Protein AF-A0AA35RM79-F1 (afdb_monomer_lite)

Structure (mmCIF, N/CA/C/O backbone):
data_AF-A0AA35RM79-F1
#
_entry.id   AF-A0AA35RM79-F1
#
loop_
_atom_site.group_PDB
_atom_site.id
_atom_site.type_symbol
_atom_site.label_atom_id
_atom_site.label_alt_id
_atom_site.label_comp_id
_atom_site.label_asym_id
_atom_site.label_entity_id
_atom_site.label_seq_id
_atom_site.pdbx_PDB_ins_code
_atom_site.Cartn_x
_atom_site.Cartn_y
_atom_site.Cartn_z
_atom_site.occupancy
_atom_site.B_iso_or_equiv
_atom_site.auth_seq_id
_atom_site.auth_comp_id
_atom_site.auth_asym_id
_atom_site.auth_atom_id
_atom_site.pdbx_PDB_model_num
ATOM 1 N N . MET A 1 1 ? 4.790 -31.701 40.427 1.00 48.56 1 MET A N 1
ATOM 2 C CA . MET A 1 1 ? 4.916 -31.231 39.030 1.00 48.56 1 MET A CA 1
ATOM 3 C C . MET A 1 1 ? 5.346 -29.769 39.031 1.00 48.56 1 MET A C 1
ATOM 5 O O . MET A 1 1 ? 4.470 -28.937 38.918 1.00 48.56 1 MET A O 1
ATOM 9 N N . LEU A 1 2 ? 6.627 -29.441 39.234 1.00 53.16 2 LEU A N 1
ATOM 10 C CA . LEU A 1 2 ? 7.193 -28.094 38.998 1.00 53.16 2 LEU A CA 1
ATOM 11 C C . LEU A 1 2 ? 8.701 -28.161 39.293 1.00 53.16 2 LEU A C 1
ATOM 13 O O . LEU A 1 2 ? 9.121 -27.962 40.423 1.00 53.16 2 LEU A O 1
ATOM 17 N N . LEU A 1 3 ? 9.504 -28.544 38.296 1.00 49.88 3 LEU A N 1
ATOM 18 C CA . LEU A 1 3 ? 10.973 -28.616 38.408 1.00 49.88 3 LEU A CA 1
ATOM 19 C C . LEU A 1 3 ? 11.683 -28.297 37.074 1.00 49.88 3 LEU A C 1
ATOM 21 O O . LEU A 1 3 ? 12.750 -28.824 36.797 1.00 49.88 3 LEU A O 1
ATOM 25 N N . HIS A 1 4 ? 11.089 -27.445 36.227 1.00 56.19 4 HIS A N 1
ATOM 26 C CA . HIS A 1 4 ? 11.685 -27.033 34.942 1.00 56.19 4 HIS A CA 1
ATOM 27 C C . HIS A 1 4 ? 11.421 -25.555 34.596 1.00 56.19 4 HIS A C 1
ATOM 29 O O . HIS A 1 4 ? 11.132 -25.219 33.449 1.00 56.19 4 HIS A O 1
ATOM 35 N N . LEU A 1 5 ? 11.544 -24.644 35.566 1.00 52.59 5 LEU A N 1
ATOM 36 C CA . LEU A 1 5 ? 11.699 -23.224 35.239 1.00 52.59 5 LEU A CA 1
ATOM 37 C C . LEU A 1 5 ? 13.154 -22.996 34.824 1.00 52.59 5 LEU A C 1
ATOM 39 O O . LEU A 1 5 ? 14.026 -22.736 35.649 1.00 52.59 5 LEU A O 1
ATOM 43 N N . ARG A 1 6 ? 13.408 -23.164 33.521 1.00 59.31 6 ARG A N 1
ATOM 44 C CA . ARG A 1 6 ? 14.584 -22.595 32.862 1.00 59.31 6 ARG A CA 1
ATOM 45 C C . ARG A 1 6 ? 14.611 -21.107 33.195 1.00 59.31 6 ARG A C 1
ATOM 47 O O . ARG A 1 6 ? 13.682 -20.385 32.848 1.00 59.31 6 ARG A O 1
ATOM 54 N N . THR A 1 7 ? 15.673 -20.679 33.858 1.00 60.28 7 THR A N 1
ATOM 55 C CA . THR A 1 7 ? 16.096 -19.283 33.932 1.00 60.28 7 THR A CA 1
ATOM 56 C C . THR A 1 7 ? 16.174 -18.739 32.509 1.00 60.28 7 THR A C 1
ATOM 58 O O . THR A 1 7 ? 17.062 -19.123 31.747 1.00 60.28 7 THR A O 1
ATOM 61 N N . LEU A 1 8 ? 15.192 -17.924 32.126 1.00 57.88 8 LEU A N 1
ATOM 62 C CA . LEU A 1 8 ? 15.261 -17.109 30.922 1.00 57.88 8 LEU A CA 1
ATOM 63 C C . LEU A 1 8 ? 16.431 -16.149 31.127 1.00 57.88 8 LEU A C 1
ATOM 65 O O . LEU A 1 8 ? 16.447 -15.373 32.078 1.00 57.88 8 LEU A O 1
ATOM 69 N N . ASP A 1 9 ? 17.453 -16.284 30.294 1.00 61.75 9 ASP A N 1
ATOM 70 C CA . ASP A 1 9 ? 18.631 -15.431 30.324 1.00 61.75 9 ASP A CA 1
ATOM 71 C C . ASP A 1 9 ? 18.228 -14.040 29.811 1.00 61.75 9 ASP A C 1
ATOM 73 O O . ASP A 1 9 ? 18.217 -13.772 28.609 1.00 61.75 9 ASP A O 1
ATOM 77 N N . GLU A 1 10 ? 17.814 -13.163 30.730 1.00 66.88 10 GLU A N 1
ATOM 78 C CA . GLU A 1 10 ? 17.330 -11.804 30.435 1.00 66.88 10 GLU A CA 1
ATOM 79 C C . GLU A 1 10 ? 18.392 -10.920 29.761 1.00 66.88 10 GLU A C 1
ATOM 81 O O . GLU A 1 10 ? 18.069 -9.873 29.201 1.00 66.88 10 GLU A O 1
ATOM 86 N N . ARG A 1 11 ? 19.658 -11.353 29.738 1.00 71.06 11 ARG A N 1
ATOM 87 C CA . ARG A 1 11 ? 20.768 -10.612 29.126 1.00 71.06 11 ARG A CA 1
ATOM 88 C C . ARG A 1 11 ? 20.535 -10.320 27.644 1.00 71.06 11 ARG A C 1
ATOM 90 O O . ARG A 1 11 ? 20.849 -9.226 27.188 1.00 71.06 11 ARG A O 1
ATOM 97 N N . ALA A 1 12 ? 19.920 -11.249 26.910 1.00 71.50 12 ALA A N 1
ATOM 98 C CA . ALA A 1 12 ? 19.654 -11.064 25.483 1.00 71.50 12 ALA A CA 1
ATOM 99 C C . ALA A 1 12 ? 18.583 -9.991 25.204 1.00 71.50 12 ALA A C 1
ATOM 101 O O . ALA A 1 12 ? 18.668 -9.281 24.201 1.00 71.50 12 ALA A O 1
ATOM 102 N N . VAL A 1 13 ? 17.595 -9.850 26.094 1.00 76.12 13 VAL A N 1
ATOM 103 C CA . VAL A 1 13 ? 16.538 -8.832 25.973 1.00 76.12 13 VAL A CA 1
ATOM 104 C C . VAL A 1 13 ? 17.104 -7.454 26.311 1.00 76.12 13 VAL A C 1
ATOM 106 O O . VAL A 1 13 ? 16.897 -6.500 25.564 1.00 76.12 13 VAL A O 1
ATOM 109 N N . VAL A 1 14 ? 17.916 -7.372 27.368 1.00 80.25 14 VAL A N 1
ATOM 110 C CA . VAL A 1 14 ? 18.554 -6.119 27.793 1.00 80.25 14 VAL A CA 1
ATOM 111 C C . VAL A 1 14 ? 19.522 -5.583 26.729 1.00 80.25 14 VAL A C 1
ATOM 113 O O . VAL A 1 14 ? 19.539 -4.379 26.471 1.00 80.25 14 VAL A O 1
ATOM 116 N N . ASP A 1 15 ? 20.288 -6.447 26.057 1.00 83.06 15 ASP A N 1
ATOM 117 C CA . ASP A 1 15 ? 21.203 -6.019 24.988 1.00 83.06 15 ASP A CA 1
ATOM 118 C C . ASP A 1 15 ? 20.466 -5.575 23.711 1.00 83.06 15 ASP A C 1
ATOM 120 O O . ASP A 1 15 ? 20.911 -4.642 23.033 1.00 83.06 15 ASP A O 1
ATOM 124 N N . SER A 1 16 ? 19.320 -6.193 23.401 1.00 82.06 16 SER A N 1
ATOM 125 C CA . SER A 1 16 ? 18.438 -5.768 22.305 1.00 82.06 16 SER A CA 1
ATOM 126 C C . SER A 1 16 ? 17.869 -4.369 22.558 1.00 82.06 16 SER A C 1
ATOM 128 O O . SER A 1 16 ? 17.988 -3.493 21.697 1.00 82.06 16 SER A O 1
ATOM 130 N N . ASP A 1 17 ? 17.335 -4.128 23.757 1.00 83.69 17 ASP A N 1
ATOM 131 C CA . ASP A 1 17 ? 16.772 -2.828 24.140 1.00 83.69 17 ASP A CA 1
ATOM 132 C C . ASP A 1 17 ? 17.849 -1.744 24.219 1.00 83.69 17 ASP A C 1
ATOM 134 O O . ASP A 1 17 ? 17.651 -0.624 23.738 1.00 83.69 17 ASP A O 1
ATOM 138 N N . ARG A 1 18 ? 19.042 -2.079 24.728 1.00 86.50 18 ARG A N 1
ATOM 139 C CA . ARG A 1 18 ? 20.190 -1.162 24.733 1.00 86.50 18 ARG A CA 1
ATOM 140 C C . ARG A 1 18 ? 20.598 -0.763 23.315 1.00 86.50 18 ARG A C 1
ATOM 142 O O . ARG A 1 18 ? 20.902 0.405 23.069 1.00 86.50 18 ARG A O 1
ATOM 149 N N . LYS A 1 19 ? 20.597 -1.708 22.372 1.00 87.88 19 LYS A N 1
ATOM 150 C CA . LYS A 1 19 ? 20.946 -1.446 20.969 1.00 87.88 19 LYS A CA 1
ATOM 151 C C . LYS A 1 19 ? 19.875 -0.615 20.257 1.00 87.88 19 LYS A C 1
ATOM 153 O O . LYS A 1 19 ? 20.227 0.285 19.495 1.00 87.88 19 LYS A O 1
ATOM 158 N N . ALA A 1 20 ? 18.597 -0.863 20.542 1.00 84.06 20 ALA A N 1
ATOM 159 C CA . ALA A 1 20 ? 17.489 -0.053 20.039 1.00 84.06 20 ALA A CA 1
ATOM 160 C C . ALA A 1 20 ? 17.548 1.386 20.583 1.00 84.06 20 ALA A C 1
ATOM 162 O O . ALA A 1 20 ? 17.424 2.341 19.817 1.00 84.06 20 ALA A O 1
ATOM 163 N N . ALA A 1 21 ? 17.835 1.560 21.876 1.00 81.25 21 ALA A N 1
ATOM 164 C CA . ALA A 1 21 ? 17.989 2.881 22.478 1.00 81.25 21 ALA A CA 1
ATOM 165 C C . ALA A 1 21 ? 19.145 3.677 21.840 1.00 81.25 21 ALA A C 1
ATOM 167 O O . ALA A 1 21 ? 18.974 4.844 21.506 1.00 81.25 21 ALA A O 1
ATOM 168 N N . ILE A 1 22 ? 20.295 3.047 21.584 1.00 80.00 22 ILE A N 1
ATOM 169 C CA . ILE A 1 22 ? 21.437 3.718 20.933 1.00 80.00 22 ILE A CA 1
ATOM 170 C C . ILE A 1 22 ? 21.107 4.156 19.493 1.00 80.00 22 ILE A C 1
ATOM 172 O O . ILE A 1 22 ? 21.587 5.193 19.044 1.00 80.00 22 ILE A O 1
ATOM 176 N N . MET A 1 23 ? 20.278 3.397 18.773 1.00 79.69 23 MET A N 1
ATOM 177 C CA . MET A 1 23 ? 19.867 3.731 17.402 1.00 79.69 23 MET A CA 1
ATOM 178 C C . MET A 1 23 ? 18.857 4.884 17.342 1.00 79.69 23 MET A C 1
ATOM 180 O O . MET A 1 23 ? 18.879 5.663 16.390 1.00 79.69 23 MET A O 1
ATOM 184 N N . HIS A 1 24 ? 17.966 4.989 18.331 1.00 76.19 24 HIS A N 1
ATOM 185 C CA . HIS A 1 24 ? 16.860 5.952 18.309 1.00 76.19 24 HIS A CA 1
ATOM 186 C C . HIS A 1 24 ? 17.117 7.224 19.126 1.00 76.19 24 HIS A C 1
ATOM 188 O O . HIS A 1 24 ? 16.504 8.252 18.844 1.00 76.19 24 HIS A O 1
ATOM 194 N N . PHE A 1 25 ? 18.056 7.203 20.075 1.00 73.81 25 PHE A N 1
ATOM 195 C CA . PHE A 1 25 ? 18.498 8.396 20.794 1.00 73.81 25 PHE A CA 1
ATOM 196 C C . PHE A 1 25 ? 19.805 8.915 20.194 1.00 73.81 25 PHE A C 1
ATOM 198 O O . PHE A 1 25 ? 20.901 8.643 20.683 1.00 73.81 25 PHE A O 1
ATOM 205 N N . THR A 1 26 ? 19.700 9.701 19.121 1.00 63.50 26 THR A N 1
ATOM 206 C CA . THR A 1 26 ? 20.843 10.478 18.631 1.00 63.50 26 THR A CA 1
ATOM 207 C C . THR A 1 26 ? 21.300 11.431 19.734 1.00 63.50 26 THR A C 1
ATOM 209 O O . THR A 1 26 ? 20.515 12.247 20.220 1.00 63.50 26 THR A O 1
ATOM 212 N N . THR A 1 27 ? 22.578 11.356 20.100 1.00 60.81 27 THR A N 1
ATOM 213 C CA . THR A 1 27 ? 23.249 12.097 21.187 1.00 60.81 27 THR A CA 1
ATOM 214 C C . THR A 1 27 ? 23.105 13.630 21.102 1.00 60.81 27 THR A C 1
ATOM 216 O O . THR A 1 27 ? 23.465 14.338 22.035 1.00 60.81 27 THR A O 1
ATOM 219 N N . ALA A 1 28 ? 22.513 14.162 20.031 1.00 57.41 28 ALA A N 1
ATOM 220 C CA . ALA A 1 28 ? 22.214 15.579 19.853 1.00 57.41 28 ALA A CA 1
ATOM 221 C C . ALA A 1 28 ? 21.089 16.127 20.763 1.00 57.41 28 ALA A C 1
ATOM 223 O O . ALA A 1 28 ? 20.989 17.340 20.911 1.00 57.41 28 ALA A O 1
ATOM 224 N N . GLN A 1 29 ? 20.260 15.279 21.390 1.00 57.25 29 GLN A N 1
ATOM 225 C CA . GLN A 1 29 ? 19.179 15.727 22.295 1.00 57.25 29 GLN A CA 1
ATOM 226 C C . GLN A 1 29 ? 19.532 15.654 23.795 1.00 57.25 29 GLN A C 1
ATOM 228 O O . GLN A 1 29 ? 18.719 16.039 24.629 1.00 57.25 29 GLN A O 1
ATOM 233 N N . ALA A 1 30 ? 20.741 15.202 24.155 1.00 52.50 30 ALA A N 1
ATOM 234 C CA . ALA A 1 30 ? 21.178 15.041 25.548 1.00 52.50 30 ALA A CA 1
ATOM 235 C C . ALA A 1 30 ? 22.067 16.189 26.073 1.00 52.50 30 ALA A C 1
ATOM 237 O O . ALA A 1 30 ? 22.659 16.065 27.144 1.00 52.50 30 ALA A O 1
ATOM 238 N N . CYS A 1 31 ? 22.154 17.318 25.361 1.00 48.09 31 CYS A N 1
ATOM 239 C CA . CYS A 1 31 ? 22.716 18.548 25.924 1.00 48.09 31 CYS A CA 1
ATOM 240 C C . CYS A 1 31 ? 21.670 19.235 26.813 1.00 48.09 31 CYS A C 1
ATOM 242 O O . CYS A 1 31 ? 20.984 20.166 26.395 1.00 48.09 31 CYS A O 1
ATOM 244 N N . LEU A 1 32 ? 21.554 18.761 28.054 1.00 46.91 32 LEU A N 1
ATOM 245 C CA . LEU A 1 32 ? 21.047 19.579 29.152 1.00 46.91 32 LEU A CA 1
ATOM 246 C C . LEU A 1 32 ? 22.089 20.667 29.476 1.00 46.91 32 LEU A C 1
ATOM 248 O O . LEU A 1 32 ? 23.283 20.363 29.504 1.00 46.91 32 LEU A O 1
ATOM 252 N N . PRO A 1 33 ? 21.668 21.919 29.714 1.00 50.00 33 PRO A N 1
ATOM 253 C CA . PRO A 1 33 ? 22.564 22.973 30.160 1.00 50.00 33 PRO A CA 1
ATOM 254 C C . PRO A 1 33 ? 22.997 22.715 31.606 1.00 50.00 33 PRO A C 1
ATOM 256 O O . PRO A 1 33 ? 22.164 22.512 32.492 1.00 50.00 33 PRO A O 1
ATOM 259 N N . ASP A 1 34 ? 24.310 22.744 31.822 1.00 45.72 34 ASP A N 1
ATOM 260 C CA . ASP A 1 34 ? 24.938 22.739 33.137 1.00 45.72 34 ASP A CA 1
ATOM 261 C C . ASP A 1 34 ? 24.348 23.841 34.025 1.00 45.72 34 ASP A C 1
ATOM 263 O O . ASP A 1 34 ? 24.430 25.035 33.730 1.00 45.72 34 ASP A O 1
ATOM 267 N N . ALA A 1 35 ? 23.787 23.420 35.154 1.00 52.88 35 ALA A N 1
ATOM 268 C CA . ALA A 1 35 ? 23.583 24.276 36.304 1.00 52.88 35 ALA A CA 1
ATOM 269 C C . ALA A 1 35 ? 24.873 24.277 37.136 1.00 52.88 35 ALA A C 1
ATOM 271 O O . ALA A 1 35 ? 25.273 23.246 37.677 1.00 52.88 35 ALA A O 1
ATOM 272 N N . GLN A 1 36 ? 25.487 25.450 37.292 1.00 45.56 36 GLN A N 1
ATOM 273 C CA . GLN A 1 36 ? 26.364 25.747 38.425 1.00 45.56 36 GLN A CA 1
ATOM 274 C C . GLN A 1 36 ? 25.668 26.771 39.341 1.00 45.56 36 GLN A C 1
ATOM 276 O O . GLN A 1 36 ? 25.010 27.688 38.839 1.00 45.56 36 GLN A O 1
ATOM 281 N N . PRO A 1 37 ? 25.765 26.601 40.671 1.00 61.88 37 PRO A N 1
ATOM 282 C CA . PRO A 1 37 ? 25.069 27.408 41.668 1.00 61.88 37 PRO A CA 1
ATOM 283 C C . PRO A 1 37 ? 25.939 28.590 42.126 1.00 61.88 37 PRO A C 1
ATOM 285 O O . PRO A 1 37 ? 27.155 28.462 42.135 1.00 61.88 37 PRO A O 1
ATOM 288 N N . ASP A 1 38 ? 25.339 29.711 42.547 1.00 36.12 38 ASP A N 1
ATOM 289 C CA . ASP A 1 38 ? 25.430 30.169 43.946 1.00 36.12 38 ASP A CA 1
ATOM 290 C C . ASP A 1 38 ? 24.729 31.520 44.226 1.00 36.12 38 ASP A C 1
ATOM 292 O O . ASP A 1 38 ? 24.785 32.464 43.446 1.00 36.12 38 ASP A O 1
ATOM 296 N N . VAL A 1 39 ? 24.160 31.593 45.438 1.00 41.22 39 VAL A N 1
ATOM 297 C CA . VAL A 1 39 ? 24.197 32.736 46.379 1.00 41.22 39 VAL A CA 1
ATOM 298 C C . VAL A 1 39 ? 23.390 34.028 46.090 1.00 41.22 39 VAL A C 1
ATOM 300 O O . VAL A 1 39 ? 23.830 34.978 45.462 1.00 41.22 39 VAL A O 1
ATOM 303 N N . ARG A 1 40 ? 22.272 34.092 46.836 1.00 40.06 40 ARG A N 1
ATOM 304 C CA . ARG A 1 40 ? 21.820 35.168 47.755 1.00 40.06 40 ARG A CA 1
ATOM 305 C C . ARG A 1 40 ? 21.143 36.459 47.238 1.00 40.06 40 ARG A C 1
ATOM 307 O O . ARG A 1 40 ? 21.696 37.280 46.526 1.00 40.06 40 ARG A O 1
ATOM 314 N N . THR A 1 41 ? 20.019 36.700 47.930 1.00 42.53 41 THR A N 1
ATOM 315 C CA . THR A 1 41 ? 19.481 37.966 48.482 1.00 42.53 41 THR A CA 1
ATOM 316 C C . THR A 1 41 ? 18.695 38.933 47.592 1.00 42.53 41 THR A C 1
ATOM 318 O O . THR A 1 41 ? 19.232 39.543 46.684 1.00 42.53 41 THR A O 1
ATOM 321 N N . GLY A 1 42 ? 17.454 39.203 48.031 1.00 34.62 42 GLY A N 1
ATOM 322 C CA . GLY A 1 42 ? 16.877 40.554 48.026 1.00 34.62 42 GLY A CA 1
ATOM 323 C C . GLY A 1 42 ? 15.773 40.844 47.003 1.00 34.62 42 GLY A C 1
ATOM 324 O O . GLY A 1 42 ? 16.040 41.048 45.830 1.00 34.62 42 GLY A O 1
ATOM 325 N N . LYS A 1 43 ? 14.527 40.975 47.484 1.00 42.00 43 LYS A N 1
ATOM 326 C CA . LYS A 1 43 ? 13.488 41.858 46.894 1.00 42.00 43 LYS A CA 1
ATOM 327 C C . LYS A 1 43 ? 13.964 43.342 46.955 1.00 42.00 43 LYS A C 1
ATOM 329 O O . LYS A 1 43 ? 14.921 43.564 47.699 1.00 42.00 43 LYS A O 1
ATOM 334 N N . PRO A 1 44 ? 13.280 44.381 46.396 1.00 49.31 44 PRO A N 1
ATOM 335 C CA . PRO A 1 44 ? 11.999 44.432 45.657 1.00 49.31 44 PRO A CA 1
ATOM 336 C C . PRO A 1 44 ? 11.966 45.364 44.402 1.00 49.31 44 PRO A C 1
ATOM 338 O O . PRO A 1 44 ? 12.863 46.155 44.162 1.00 49.31 44 PRO A O 1
ATOM 341 N N . ASN A 1 45 ? 10.814 45.337 43.717 1.00 35.28 45 ASN A N 1
ATOM 342 C CA . ASN A 1 45 ? 10.099 46.438 43.039 1.00 35.28 45 ASN A CA 1
ATOM 343 C C . ASN A 1 45 ? 10.636 47.188 41.797 1.00 35.28 45 ASN A C 1
ATOM 345 O O . ASN A 1 45 ? 11.722 47.747 41.766 1.00 35.28 45 ASN A O 1
ATOM 349 N N . CYS A 1 46 ? 9.637 47.408 40.930 1.00 30.41 46 CYS A N 1
ATOM 350 C CA . CYS A 1 46 ? 9.284 48.631 40.204 1.00 30.41 46 CYS A CA 1
ATOM 351 C C . CYS A 1 46 ? 9.660 48.780 38.721 1.00 30.41 46 CYS A C 1
ATOM 353 O O . CYS A 1 46 ? 10.819 48.906 38.350 1.00 30.41 46 CYS A O 1
ATOM 355 N N . SER A 1 47 ? 8.567 48.958 37.960 1.00 35.59 47 SER A N 1
ATOM 356 C CA . SER A 1 47 ? 8.357 49.842 36.801 1.00 35.59 47 SER A CA 1
ATOM 357 C C . SER A 1 47 ? 9.126 49.523 35.512 1.00 35.59 47 SER A C 1
ATOM 359 O O . SER A 1 47 ? 10.344 49.510 35.476 1.00 35.59 47 SER A O 1
ATOM 361 N N . GLU A 1 48 ? 8.436 49.118 34.443 1.00 37.47 48 GLU A N 1
ATOM 362 C CA . GLU A 1 48 ? 7.690 49.988 33.509 1.00 37.47 48 GLU A CA 1
ATOM 363 C C . GLU A 1 48 ? 8.613 50.480 32.385 1.00 37.47 48 GLU A C 1
ATOM 365 O O . GLU A 1 48 ? 9.479 51.311 32.613 1.00 37.47 48 GLU A O 1
ATOM 370 N N . GLN A 1 49 ? 8.411 49.947 31.173 1.00 39.03 49 GLN A N 1
ATOM 371 C CA . GLN A 1 49 ? 8.279 50.679 29.902 1.00 39.03 49 GLN A CA 1
ATOM 372 C C . GLN A 1 49 ? 8.592 49.772 28.697 1.00 39.03 49 GLN A C 1
ATOM 374 O O . GLN A 1 49 ? 9.691 49.259 28.570 1.00 39.03 49 GLN A O 1
ATOM 379 N N . GLN A 1 50 ? 7.597 49.681 27.797 1.00 36.22 50 GLN A N 1
ATOM 380 C CA . GLN A 1 50 ? 7.712 49.837 26.332 1.00 36.22 50 GLN A CA 1
ATOM 381 C C . GLN A 1 50 ? 8.695 48.899 25.585 1.00 36.22 50 GLN A C 1
ATOM 383 O O . GLN A 1 50 ? 9.880 48.887 25.850 1.00 36.22 50 GLN A O 1
ATOM 388 N N . LYS A 1 51 ? 8.357 48.171 24.516 1.00 40.09 51 LYS A N 1
ATOM 389 C CA . LYS A 1 51 ? 7.489 48.465 23.366 1.00 40.09 51 LYS A CA 1
ATOM 390 C C . LYS A 1 51 ? 7.475 47.206 22.472 1.00 40.09 51 LYS A C 1
ATOM 392 O O . LYS A 1 51 ? 8.515 46.598 22.277 1.00 40.09 51 LYS A O 1
ATOM 397 N N . LYS A 1 52 ? 6.311 46.940 21.867 1.00 40.09 52 LYS A N 1
ATOM 398 C CA . LYS A 1 52 ? 6.091 46.512 20.467 1.00 40.09 52 LYS A CA 1
ATOM 399 C C . LYS A 1 52 ? 6.948 45.366 19.899 1.00 40.09 52 LYS A C 1
ATOM 401 O O . LYS A 1 52 ? 8.085 45.592 19.529 1.00 40.09 52 LYS A O 1
ATOM 406 N N . HIS A 1 53 ? 6.307 44.219 19.673 1.00 42.22 53 HIS A N 1
ATOM 407 C CA . HIS A 1 53 ? 6.057 43.555 18.373 1.00 42.22 53 HIS A CA 1
ATOM 408 C C . HIS A 1 53 ? 5.077 42.400 18.699 1.00 42.22 53 HIS A C 1
ATOM 410 O O . HIS A 1 53 ? 5.366 41.586 19.565 1.00 42.22 53 HIS A O 1
ATOM 416 N N . GLY A 1 54 ? 3.804 42.424 18.285 1.00 37.44 54 GLY A N 1
ATOM 417 C CA . GLY A 1 54 ? 3.358 42.171 16.909 1.00 37.44 54 GLY A CA 1
ATOM 418 C C . GLY A 1 54 ? 3.319 40.652 16.679 1.00 37.44 54 GLY A C 1
ATOM 419 O O . GLY A 1 54 ? 4.331 40.088 16.302 1.00 37.44 54 GLY A O 1
ATOM 420 N N . ALA A 1 55 ? 2.299 39.952 17.185 1.00 37.88 55 ALA A N 1
ATOM 421 C CA . ALA A 1 55 ? 1.105 39.543 16.428 1.00 37.88 55 ALA A CA 1
ATOM 422 C C . ALA A 1 55 ? 1.391 38.441 15.391 1.00 37.88 55 ALA A C 1
ATOM 424 O O . ALA A 1 55 ? 1.978 38.741 14.362 1.00 37.88 55 ALA A O 1
ATOM 425 N N . LEU A 1 56 ? 0.949 37.206 15.683 1.00 50.81 56 LEU A N 1
ATOM 426 C CA . LEU A 1 56 ? 0.477 36.165 14.744 1.00 50.81 56 LEU A CA 1
ATOM 427 C C . LEU A 1 56 ? 0.395 34.812 15.477 1.00 50.81 56 LEU A C 1
ATOM 429 O O . LEU A 1 56 ? 1.372 34.075 15.465 1.00 50.81 56 LEU A O 1
ATOM 433 N N . HIS A 1 57 ? -0.739 34.490 16.123 1.00 40.97 57 HIS A N 1
ATOM 434 C CA . HIS A 1 57 ? -1.239 33.096 16.174 1.00 40.97 57 HIS A CA 1
ATOM 435 C C . HIS A 1 57 ? -2.656 32.897 16.762 1.00 40.97 57 HIS A C 1
ATOM 437 O O . HIS A 1 57 ? -2.954 31.838 17.313 1.00 40.97 57 HIS A O 1
ATOM 443 N N . ALA A 1 58 ? -3.553 33.881 16.667 1.00 44.56 58 ALA A N 1
ATOM 444 C CA . ALA A 1 58 ? -4.901 33.748 17.222 1.00 44.56 58 ALA A CA 1
ATOM 445 C C . ALA A 1 58 ? -5.959 34.377 16.310 1.00 44.56 58 ALA A C 1
ATOM 447 O O . ALA A 1 58 ? -6.494 35.423 16.644 1.00 44.56 58 ALA A O 1
ATOM 448 N N . GLU A 1 59 ? -6.243 33.752 15.162 1.00 41.97 59 GLU A N 1
ATOM 449 C CA . GLU A 1 59 ? -7.491 33.980 14.418 1.00 41.97 59 GLU A CA 1
ATOM 450 C C . GLU A 1 59 ? -7.666 32.927 13.308 1.00 41.97 59 GLU A C 1
ATOM 452 O O . GLU A 1 59 ? -7.132 33.083 12.218 1.00 41.97 59 GLU A O 1
ATOM 457 N N . MET A 1 60 ? -8.369 31.822 13.585 1.00 46.72 60 MET A N 1
ATOM 458 C CA . MET A 1 60 ? -9.201 31.129 12.581 1.00 46.72 60 MET A CA 1
ATOM 459 C C . MET A 1 60 ? -10.069 30.047 13.243 1.00 46.72 60 MET A C 1
ATOM 461 O O . MET A 1 60 ? -9.955 28.851 12.996 1.00 46.72 60 MET A O 1
ATOM 465 N N . VAL A 1 61 ? -10.964 30.491 14.122 1.00 48.53 61 VAL A N 1
ATOM 466 C CA . VAL A 1 61 ? -12.185 29.762 14.475 1.00 48.53 61 VAL A CA 1
ATOM 467 C C . VAL A 1 61 ? -13.311 30.772 14.307 1.00 48.53 61 VAL A C 1
ATOM 469 O O . VAL A 1 61 ? -13.313 31.770 15.015 1.00 48.53 61 VAL A O 1
ATOM 472 N N . HIS A 1 62 ? -14.185 30.539 13.320 1.00 41.97 62 HIS A N 1
ATOM 473 C CA . HIS A 1 62 ? -15.628 30.838 13.284 1.00 41.97 62 HIS A CA 1
ATOM 474 C C . HIS A 1 62 ? -16.133 31.155 11.868 1.00 41.97 62 HIS A C 1
ATOM 476 O O . HIS A 1 62 ? -15.970 32.254 11.347 1.00 41.97 62 HIS A O 1
ATOM 482 N N . THR A 1 63 ? -16.829 30.185 11.277 1.00 48.97 63 THR A N 1
ATOM 483 C CA . THR A 1 63 ? -17.930 30.361 10.307 1.00 48.97 63 THR A CA 1
ATOM 484 C C . THR A 1 63 ? -18.597 28.985 10.199 1.00 48.97 63 THR A C 1
ATOM 486 O O . THR A 1 63 ? -18.055 28.070 9.597 1.00 48.97 63 THR A O 1
ATOM 489 N N . ILE A 1 64 ? -19.513 28.638 11.107 1.00 42.97 64 ILE A N 1
ATOM 490 C CA . ILE A 1 64 ? -20.968 28.868 11.033 1.00 42.97 64 ILE A CA 1
ATOM 491 C C . ILE A 1 64 ? -21.548 28.421 9.682 1.00 42.97 64 ILE A C 1
ATOM 493 O O . ILE A 1 64 ? -21.332 29.045 8.649 1.00 42.97 64 ILE A O 1
ATOM 497 N N . ALA A 1 65 ? -22.288 27.315 9.765 1.00 45.59 65 ALA A N 1
ATOM 498 C CA . ALA A 1 65 ? -23.077 26.653 8.733 1.00 45.59 65 ALA A CA 1
ATOM 499 C C . ALA A 1 65 ? -24.172 27.540 8.108 1.00 45.59 65 ALA A C 1
ATOM 501 O O . ALA A 1 65 ? -24.533 28.583 8.658 1.00 45.59 65 ALA A O 1
ATOM 502 N N . PRO A 1 66 ? -24.840 27.013 7.069 1.00 56.94 66 PRO A N 1
ATOM 503 C CA . PRO A 1 66 ? -26.296 26.983 7.134 1.00 56.94 66 PRO A CA 1
ATOM 504 C C . PRO A 1 66 ? -26.890 25.582 6.911 1.00 56.94 66 PRO A C 1
ATOM 506 O O . PRO A 1 66 ? -26.385 24.758 6.154 1.00 56.94 66 PRO A O 1
ATOM 509 N N . HIS A 1 67 ? -28.006 25.362 7.605 1.00 45.91 67 HIS A N 1
ATOM 510 C CA . HIS A 1 67 ? -28.953 24.261 7.460 1.00 45.91 67 HIS A CA 1
ATOM 511 C C . HIS A 1 67 ? -29.575 24.174 6.056 1.00 45.91 67 HIS A C 1
ATOM 513 O O . HIS A 1 67 ? -30.008 25.192 5.528 1.00 45.91 67 HIS A O 1
ATOM 519 N N . GLN A 1 68 ? -29.765 22.943 5.567 1.00 44.19 68 GLN A N 1
ATOM 520 C CA . GLN A 1 68 ? -30.938 22.447 4.817 1.00 44.19 68 GLN A CA 1
ATOM 521 C C . GLN A 1 68 ? -30.856 20.903 4.847 1.00 44.19 68 GLN A C 1
ATOM 523 O O . GLN A 1 68 ? -29.827 20.340 4.504 1.00 44.19 68 GLN A O 1
ATOM 528 N N . ALA A 1 69 ? -31.726 20.206 5.582 1.00 43.50 69 ALA A N 1
ATOM 529 C CA . ALA A 1 69 ? -33.105 19.821 5.251 1.00 43.50 69 ALA A CA 1
ATOM 530 C C . ALA A 1 69 ? -33.174 18.488 4.471 1.00 43.50 69 ALA A C 1
ATOM 532 O O . ALA A 1 69 ? -32.938 18.448 3.274 1.00 43.50 69 ALA A O 1
ATOM 533 N N . LEU A 1 70 ? -33.474 17.427 5.238 1.00 48.84 70 LEU A N 1
ATOM 534 C CA . LEU A 1 70 ? -34.364 16.285 4.965 1.00 48.84 70 LEU A CA 1
ATOM 535 C C . LEU A 1 70 ? -34.570 15.849 3.505 1.00 48.84 70 LEU A C 1
ATOM 537 O O . LEU A 1 70 ? -35.182 16.587 2.742 1.00 48.84 70 LEU A O 1
ATOM 541 N N . GLN A 1 71 ? -34.256 14.580 3.212 1.00 43.22 71 GLN A N 1
ATOM 542 C CA . GLN A 1 71 ? -35.238 13.614 2.690 1.00 43.22 71 GLN A CA 1
ATOM 543 C C . GLN A 1 71 ? -34.654 12.189 2.635 1.00 43.22 71 GLN A C 1
ATOM 545 O O . GLN A 1 71 ? -33.637 11.945 1.996 1.00 43.22 71 GLN A O 1
ATOM 550 N N . ASP A 1 72 ? -35.297 11.306 3.402 1.00 49.84 72 ASP A N 1
ATOM 551 C CA . ASP A 1 72 ? -35.700 9.929 3.093 1.00 49.84 72 ASP A CA 1
ATOM 552 C C . ASP A 1 72 ? -34.763 9.053 2.254 1.00 49.84 72 ASP A C 1
ATOM 554 O O . ASP A 1 72 ? -34.631 9.266 1.057 1.00 49.84 72 ASP A O 1
ATOM 558 N N . ASN A 1 73 ? -34.198 8.015 2.891 1.00 50.94 73 ASN A N 1
ATOM 559 C CA . ASN A 1 73 ? -33.943 6.681 2.319 1.00 50.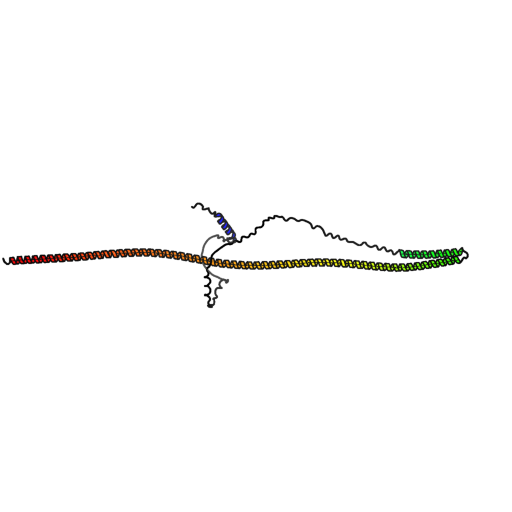94 73 ASN A CA 1
ATOM 560 C C . ASN A 1 73 ? -33.437 5.739 3.432 1.00 50.94 73 ASN A C 1
ATOM 562 O O . ASN A 1 73 ? -32.237 5.510 3.577 1.00 50.94 73 ASN A O 1
ATOM 566 N N . THR A 1 74 ? -34.346 5.214 4.259 1.00 53.22 74 THR A N 1
ATOM 567 C CA . THR A 1 74 ? -34.021 4.245 5.329 1.00 53.22 74 THR A CA 1
ATOM 568 C C . THR A 1 74 ? -34.857 2.966 5.272 1.00 53.22 74 THR A C 1
ATOM 570 O O . THR A 1 74 ? -35.120 2.393 6.320 1.00 53.22 74 THR A O 1
ATOM 573 N N . ASP A 1 75 ? -35.224 2.487 4.078 1.00 54.22 75 ASP A N 1
ATOM 574 C CA . ASP A 1 75 ? -36.002 1.240 3.928 1.00 54.22 75 ASP A CA 1
ATOM 575 C C . ASP A 1 75 ? -35.356 0.161 3.026 1.00 54.22 75 ASP A C 1
ATOM 577 O O . ASP A 1 75 ? -35.975 -0.866 2.776 1.00 54.22 75 ASP A O 1
ATOM 581 N N . GLU A 1 76 ? -34.096 0.300 2.589 1.00 55.38 76 GLU A N 1
ATOM 582 C CA . GLU A 1 76 ? -33.491 -0.640 1.611 1.00 55.38 76 GLU A CA 1
ATOM 583 C C . GLU A 1 76 ? -32.300 -1.476 2.134 1.00 55.38 76 GLU A C 1
ATOM 585 O O . GLU A 1 76 ? -31.567 -2.091 1.364 1.00 55.38 76 GLU A O 1
ATOM 590 N N . LEU A 1 77 ? -32.087 -1.549 3.454 1.00 49.22 77 LEU A N 1
ATOM 591 C CA . LEU A 1 77 ? -30.930 -2.251 4.052 1.00 49.22 77 LEU A CA 1
ATOM 592 C C . LEU A 1 77 ? -31.289 -3.433 4.970 1.00 49.22 77 LEU A C 1
ATOM 594 O O . LEU A 1 77 ? -30.500 -3.823 5.830 1.00 49.22 77 LEU A O 1
ATOM 598 N N . LEU A 1 78 ? -32.462 -4.042 4.769 1.00 49.94 78 LEU A N 1
ATOM 599 C CA . LEU A 1 78 ? -32.976 -5.133 5.612 1.00 49.94 78 LEU A CA 1
ATOM 600 C C . LEU A 1 78 ? -33.350 -6.420 4.852 1.00 49.94 78 LEU A C 1
ATOM 602 O O . LEU A 1 78 ? -34.126 -7.221 5.363 1.00 49.94 78 LEU A O 1
ATOM 606 N N . GLU A 1 79 ? -32.752 -6.677 3.680 1.00 51.38 79 GLU A N 1
ATOM 607 C CA . GLU A 1 79 ? -33.075 -7.869 2.866 1.00 51.38 79 GLU A CA 1
ATOM 608 C C . GLU A 1 79 ? -31.871 -8.732 2.423 1.00 51.38 79 GLU A C 1
ATOM 610 O O . GLU A 1 79 ? -31.933 -9.454 1.434 1.00 51.38 79 GLU A O 1
ATOM 615 N N . LEU A 1 80 ? -30.765 -8.731 3.178 1.00 49.91 80 LEU A N 1
ATOM 616 C CA . LEU A 1 80 ? -29.590 -9.581 2.881 1.00 49.91 80 LEU A CA 1
ATOM 617 C C . LEU A 1 80 ? -29.230 -10.594 3.981 1.00 49.91 80 LEU A C 1
ATOM 619 O O . LEU A 1 80 ? -28.166 -11.207 3.942 1.00 49.91 80 LEU A O 1
ATOM 623 N N . ALA A 1 81 ? -30.132 -10.834 4.940 1.00 47.72 81 ALA A N 1
ATOM 624 C CA . ALA A 1 81 ? -29.894 -11.754 6.058 1.00 47.72 81 ALA A CA 1
ATOM 625 C C . ALA A 1 81 ? -30.591 -13.127 5.947 1.00 47.72 81 ALA A C 1
ATOM 627 O O . ALA A 1 81 ? -30.506 -13.917 6.890 1.00 47.72 81 ALA A O 1
ATOM 628 N N . HIS A 1 82 ? -31.264 -13.465 4.839 1.00 48.78 82 HIS A N 1
ATOM 629 C CA . HIS A 1 82 ? -31.985 -14.742 4.694 1.00 48.78 82 HIS A CA 1
ATOM 630 C C . HIS A 1 82 ? -31.601 -15.517 3.424 1.00 48.78 82 HIS A C 1
ATOM 632 O O . HIS A 1 82 ? -32.350 -15.583 2.459 1.00 48.78 82 HIS A O 1
ATOM 638 N N . SER A 1 83 ? -30.445 -16.184 3.448 1.00 48.53 83 SER A N 1
ATOM 639 C CA . SER A 1 83 ? -30.274 -17.488 2.777 1.00 48.53 83 SER A CA 1
ATOM 640 C C . SER A 1 83 ? -29.071 -18.242 3.351 1.00 48.53 83 SER A C 1
ATOM 642 O O . SER A 1 83 ? -28.009 -18.382 2.754 1.00 48.53 83 SER A O 1
ATOM 644 N N . GLY A 1 84 ? -29.256 -18.763 4.563 1.00 41.97 84 GLY A N 1
ATOM 645 C CA . GLY A 1 84 ? -28.414 -19.826 5.092 1.00 41.97 84 GLY A CA 1
ATOM 646 C C . GLY A 1 84 ? -28.730 -21.157 4.408 1.00 41.97 84 GLY A C 1
ATOM 647 O O . GLY A 1 84 ? -29.777 -21.745 4.651 1.00 41.97 84 GLY A O 1
ATOM 648 N N . SER A 1 85 ? -27.811 -21.638 3.575 1.00 43.25 85 SER A N 1
ATOM 649 C 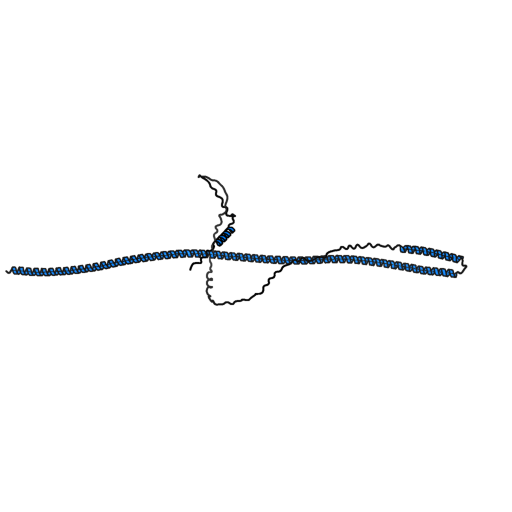CA . SER A 1 85 ? -27.549 -23.052 3.251 1.00 43.25 85 SER A CA 1
ATOM 650 C C . SER A 1 85 ? -26.248 -23.052 2.426 1.00 43.25 85 SER A C 1
ATOM 652 O O . SER A 1 85 ? -26.042 -22.149 1.633 1.00 43.25 85 SER A O 1
ATOM 654 N N . SER A 1 86 ? -25.262 -23.932 2.533 1.00 45.72 86 SER A N 1
ATOM 655 C CA . SER A 1 86 ? -25.170 -25.268 3.087 1.00 45.72 86 SER A CA 1
ATOM 656 C C . SER A 1 86 ? -23.675 -25.593 3.227 1.00 45.72 86 SER A C 1
ATOM 658 O O . SER A 1 86 ? -22.885 -25.340 2.318 1.00 45.72 86 SER A O 1
ATOM 660 N N . VAL A 1 87 ? -23.280 -26.157 4.367 1.00 52.53 87 VAL A N 1
ATOM 661 C CA . VAL A 1 87 ? -21.942 -26.706 4.621 1.00 52.53 87 VAL A CA 1
ATOM 662 C C . VAL A 1 87 ? -21.943 -28.181 4.216 1.00 52.53 87 VAL A C 1
ATOM 664 O O . VAL A 1 87 ? -22.640 -28.957 4.867 1.00 52.53 87 VAL A O 1
ATOM 667 N N . ARG A 1 88 ? -21.133 -28.595 3.221 1.00 45.06 88 ARG A N 1
ATOM 668 C CA . ARG A 1 88 ? -20.426 -29.905 3.204 1.00 45.06 88 ARG A CA 1
ATOM 669 C C . ARG A 1 88 ? -19.552 -30.150 1.953 1.00 45.06 88 ARG A C 1
ATOM 671 O O . ARG A 1 88 ? -20.076 -30.502 0.909 1.00 45.06 88 ARG A O 1
ATOM 678 N N . ALA A 1 89 ? -18.230 -30.132 2.189 1.00 45.84 89 ALA A N 1
ATOM 679 C CA . ALA A 1 89 ? -17.195 -31.086 1.718 1.00 45.84 89 ALA A CA 1
ATOM 680 C C . ALA A 1 89 ? -16.857 -31.216 0.202 1.00 45.84 89 ALA A C 1
ATOM 682 O O . ALA A 1 89 ? -17.666 -30.877 -0.649 1.00 45.84 89 ALA A O 1
ATOM 683 N N . PRO A 1 90 ? -15.734 -31.881 -0.172 1.00 54.00 90 PRO A N 1
ATOM 684 C CA . PRO A 1 90 ? -14.372 -31.810 0.373 1.00 54.00 90 PRO A CA 1
ATOM 685 C C . PRO A 1 90 ? -13.280 -31.603 -0.713 1.00 54.00 90 PRO A C 1
ATOM 687 O O . PRO A 1 90 ? -13.519 -31.667 -1.915 1.00 54.00 90 PRO A O 1
ATOM 690 N N . MET A 1 91 ? -12.048 -31.414 -0.226 1.00 48.19 91 MET A N 1
ATOM 691 C CA . MET A 1 91 ? -10.750 -31.516 -0.908 1.00 48.19 91 MET A CA 1
ATOM 692 C C . MET A 1 91 ? -10.704 -32.364 -2.194 1.00 48.19 91 MET A C 1
ATOM 694 O O . MET A 1 91 ? -10.969 -33.566 -2.164 1.00 48.19 91 MET A O 1
ATOM 698 N N . LYS A 1 92 ? -10.142 -31.785 -3.263 1.00 43.34 92 LYS A N 1
ATOM 699 C CA . LYS A 1 92 ? -9.303 -32.520 -4.219 1.00 43.34 92 LYS A CA 1
ATOM 700 C C . LYS A 1 92 ? -8.026 -31.744 -4.517 1.00 43.34 92 LYS A C 1
ATOM 702 O O . LYS A 1 92 ? -8.046 -30.607 -4.973 1.00 43.34 92 LYS A O 1
ATOM 707 N N . ALA A 1 93 ? -6.925 -32.415 -4.210 1.00 45.09 93 ALA A N 1
ATOM 708 C CA . ALA A 1 93 ? -5.565 -32.058 -4.545 1.00 45.09 93 ALA A CA 1
ATOM 709 C C . ALA A 1 93 ? -5.378 -31.944 -6.064 1.00 45.09 93 ALA A C 1
ATOM 711 O O . ALA A 1 93 ? -5.800 -32.832 -6.800 1.00 45.09 93 ALA A O 1
ATOM 712 N N . ASN A 1 94 ? -4.655 -30.915 -6.504 1.00 40.47 94 ASN A N 1
ATOM 713 C CA . ASN A 1 94 ? -3.924 -30.954 -7.764 1.00 40.47 94 ASN A CA 1
ATOM 714 C C . ASN A 1 94 ? -2.443 -30.726 -7.473 1.00 40.47 94 ASN A C 1
ATOM 716 O O . ASN A 1 94 ? -1.926 -29.614 -7.440 1.00 40.47 94 ASN A O 1
ATOM 720 N N . LEU A 1 95 ? -1.798 -31.859 -7.212 1.00 41.56 95 LEU A N 1
ATOM 721 C CA . LEU A 1 95 ? -0.365 -32.065 -7.183 1.00 41.56 95 LEU A CA 1
ATOM 722 C C . LEU A 1 95 ? 0.055 -32.508 -8.594 1.00 41.56 95 LEU A C 1
ATOM 724 O O . LEU A 1 95 ? -0.062 -33.681 -8.932 1.00 41.56 95 LEU A O 1
ATOM 728 N N . MET A 1 96 ? 0.543 -31.580 -9.413 1.00 43.03 96 MET A N 1
ATOM 729 C CA . MET A 1 96 ? 1.364 -31.865 -10.598 1.00 43.03 96 MET A CA 1
ATOM 730 C C . MET A 1 96 ? 2.478 -30.809 -10.592 1.00 43.03 96 MET A C 1
ATOM 732 O O . MET A 1 96 ? 2.220 -29.632 -10.789 1.00 43.03 96 MET A O 1
ATOM 736 N N . ARG A 1 97 ? 3.663 -31.112 -10.052 1.00 39.47 97 ARG A N 1
ATOM 737 C CA . ARG A 1 97 ? 4.742 -31.899 -10.675 1.00 39.47 97 ARG A CA 1
ATOM 738 C C . ARG A 1 97 ? 5.385 -31.121 -11.826 1.00 39.47 97 ARG A C 1
ATOM 740 O O . ARG A 1 97 ? 5.061 -31.351 -12.975 1.00 39.47 97 ARG A O 1
ATOM 747 N N . ASN A 1 98 ? 6.358 -30.277 -11.485 1.00 34.34 98 ASN A N 1
ATOM 748 C CA . ASN A 1 98 ? 7.495 -29.972 -12.352 1.00 34.34 98 ASN A CA 1
ATOM 749 C C . ASN A 1 98 ? 8.773 -30.062 -11.509 1.00 34.34 98 ASN A C 1
ATOM 751 O O . ASN A 1 98 ? 9.191 -29.120 -10.844 1.00 34.34 98 ASN A O 1
ATOM 755 N N . LYS A 1 99 ? 9.339 -31.273 -11.493 1.00 43.69 99 LYS A N 1
ATOM 756 C CA . LYS A 1 99 ? 10.707 -31.571 -11.070 1.00 43.69 99 LYS A CA 1
ATOM 757 C C . LYS A 1 99 ? 11.483 -31.958 -12.322 1.00 43.69 99 LYS A C 1
ATOM 759 O O . LYS A 1 99 ? 11.253 -33.043 -12.844 1.00 43.69 99 LYS A O 1
ATOM 764 N N . SER A 1 100 ? 12.404 -31.098 -12.731 1.00 40.16 100 SER A N 1
ATOM 765 C CA . SER A 1 100 ? 13.594 -31.398 -13.540 1.00 40.16 100 SER A CA 1
ATOM 766 C C . SER A 1 100 ? 14.280 -30.057 -13.825 1.00 40.16 100 SER A C 1
ATOM 768 O O . SER A 1 100 ? 13.609 -29.135 -14.258 1.00 40.16 100 SER A O 1
ATOM 770 N N . ALA A 1 101 ? 15.569 -29.841 -13.624 1.00 40.69 101 ALA A N 1
ATOM 771 C CA . ALA A 1 101 ? 16.628 -30.718 -13.182 1.00 40.69 101 ALA A CA 1
ATOM 772 C C . ALA A 1 101 ? 17.777 -29.843 -12.667 1.00 40.69 101 ALA A C 1
ATOM 774 O O . ALA A 1 101 ? 17.934 -28.691 -13.067 1.00 40.69 101 ALA A O 1
ATOM 775 N N . ALA A 1 102 ? 18.581 -30.431 -11.790 1.00 40.47 102 ALA A N 1
ATOM 776 C CA . ALA A 1 102 ? 19.885 -29.918 -11.437 1.00 40.47 102 ALA A CA 1
ATOM 777 C C . ALA A 1 102 ? 20.750 -29.765 -12.690 1.00 40.47 102 ALA A C 1
ATOM 779 O O . ALA A 1 102 ? 20.791 -30.674 -13.522 1.00 40.47 102 ALA A O 1
ATOM 780 N N . ARG A 1 103 ? 21.488 -28.657 -12.760 1.00 42.34 103 ARG A N 1
ATOM 781 C CA . ARG A 1 103 ? 22.847 -28.627 -13.296 1.00 42.34 103 ARG A CA 1
ATOM 782 C C . ARG A 1 103 ? 23.572 -27.388 -12.783 1.00 42.34 103 ARG A C 1
ATOM 784 O O . ARG A 1 103 ? 23.410 -26.280 -13.273 1.00 42.34 103 ARG A O 1
ATOM 791 N N . GLU A 1 104 ? 24.345 -27.640 -11.735 1.00 39.78 104 GLU A N 1
ATOM 792 C CA . GLU A 1 104 ? 25.707 -27.142 -11.577 1.00 39.78 104 GLU A CA 1
ATOM 793 C C . GLU A 1 104 ? 26.391 -26.877 -12.926 1.00 39.78 104 GLU A C 1
ATOM 795 O O . GLU A 1 104 ? 26.527 -27.778 -13.756 1.00 39.78 104 GLU A O 1
ATOM 800 N N . SER A 1 105 ? 26.883 -25.655 -13.104 1.00 44.25 105 SER A N 1
ATOM 801 C CA . SER A 1 105 ? 27.975 -25.366 -14.027 1.00 44.25 105 SER A CA 1
ATOM 802 C C . SER A 1 105 ? 28.823 -24.228 -13.467 1.00 44.25 105 SER A C 1
ATOM 804 O O . SER A 1 105 ? 28.556 -23.047 -13.679 1.00 44.25 105 SER A O 1
ATOM 806 N N . HIS A 1 106 ? 29.872 -24.621 -12.747 1.00 42.12 106 HIS A N 1
ATOM 807 C CA . HIS A 1 106 ? 31.144 -23.916 -12.763 1.00 42.12 106 HIS A CA 1
ATOM 808 C C . HIS A 1 106 ? 31.647 -23.788 -14.210 1.00 42.12 106 HIS A C 1
ATOM 810 O O . HIS A 1 106 ? 31.824 -24.802 -14.877 1.00 42.12 106 HIS A O 1
ATOM 816 N N . ALA A 1 107 ? 31.940 -22.567 -14.656 1.00 39.56 107 ALA A N 1
ATOM 817 C CA . ALA A 1 107 ? 32.971 -22.228 -15.648 1.00 39.56 107 ALA A CA 1
ATOM 818 C C . ALA A 1 107 ? 33.096 -20.692 -15.646 1.00 39.56 107 ALA A C 1
ATOM 820 O O . ALA A 1 107 ? 32.105 -19.995 -15.811 1.00 39.56 107 ALA A O 1
ATOM 821 N N . ARG A 1 108 ? 34.222 -20.099 -15.230 1.00 42.69 108 ARG A N 1
ATOM 822 C CA . ARG A 1 108 ? 35.420 -19.871 -16.059 1.00 42.69 108 ARG A CA 1
ATOM 823 C C . ARG A 1 108 ? 35.076 -19.272 -17.429 1.00 42.69 108 ARG A C 1
ATOM 825 O O . ARG A 1 108 ? 34.841 -20.002 -18.380 1.00 42.69 108 ARG A O 1
ATOM 832 N N . ILE A 1 109 ? 35.162 -17.949 -17.513 1.00 39.75 109 ILE A N 1
ATOM 833 C CA . ILE A 1 109 ? 35.599 -17.217 -18.705 1.00 39.75 109 ILE A CA 1
ATOM 834 C C . ILE A 1 109 ? 36.759 -16.363 -18.166 1.00 39.75 109 ILE A C 1
ATOM 836 O O . ILE A 1 109 ? 36.547 -15.560 -17.268 1.00 39.75 109 ILE A O 1
ATOM 840 N N . GLY A 1 110 ? 38.028 -16.608 -18.473 1.00 37.09 110 GLY A N 1
ATOM 841 C CA . GLY A 1 110 ? 38.568 -17.108 -19.728 1.00 37.09 110 GLY A CA 1
ATOM 842 C C . GLY A 1 110 ? 39.134 -15.909 -20.469 1.00 37.09 110 GLY A C 1
ATOM 843 O O . GLY A 1 110 ? 38.398 -15.211 -21.154 1.00 37.09 110 GLY A O 1
ATOM 844 N N . HIS A 1 111 ? 40.426 -15.661 -20.251 1.00 41.34 111 HIS A N 1
ATOM 845 C CA . HIS A 1 111 ? 41.271 -14.880 -21.144 1.00 41.34 111 HIS A CA 1
ATOM 846 C C . HIS A 1 111 ? 40.974 -15.248 -22.600 1.00 41.34 111 HIS A C 1
ATOM 848 O O . HIS A 1 111 ? 40.920 -16.433 -22.912 1.00 41.34 111 HIS A O 1
ATOM 854 N N . ASN A 1 112 ? 40.868 -14.240 -23.459 1.00 40.78 112 ASN A N 1
ATOM 855 C CA . ASN A 1 112 ? 41.300 -14.336 -24.846 1.00 40.78 112 ASN A CA 1
ATOM 856 C C . ASN A 1 112 ? 42.060 -13.046 -25.163 1.00 40.78 112 ASN A C 1
ATOM 858 O O . ASN A 1 112 ? 41.494 -12.029 -25.553 1.00 40.78 112 ASN A O 1
ATOM 862 N N . GLU A 1 113 ? 43.362 -13.112 -24.898 1.00 42.97 113 GLU A N 1
ATOM 863 C CA . GLU A 1 113 ? 44.361 -12.584 -25.820 1.00 42.97 113 GLU A CA 1
ATOM 864 C C . GLU A 1 113 ? 44.240 -13.375 -27.130 1.00 42.97 113 GLU A C 1
ATOM 866 O O . GLU A 1 113 ? 44.027 -14.588 -27.087 1.00 42.97 113 GLU A O 1
ATOM 871 N N . GLY A 1 114 ? 44.369 -12.713 -28.277 1.00 38.03 114 GLY A N 1
ATOM 872 C CA . GLY A 1 114 ? 44.461 -13.403 -29.560 1.00 38.03 114 GLY A CA 1
ATOM 873 C C . GLY A 1 114 ? 43.940 -12.582 -30.728 1.00 38.03 114 GLY A C 1
ATOM 874 O O . GLY A 1 114 ? 42.747 -12.574 -30.997 1.00 38.03 114 GLY A O 1
ATOM 875 N N . ASP A 1 115 ? 44.891 -11.959 -31.418 1.00 41.44 115 ASP A N 1
ATOM 876 C CA . ASP A 1 115 ? 44.949 -11.886 -32.876 1.00 41.44 115 ASP A CA 1
ATOM 877 C C . ASP A 1 115 ? 43.862 -11.108 -33.627 1.00 41.44 115 ASP A C 1
ATOM 879 O O . ASP A 1 115 ? 42.923 -11.684 -34.154 1.00 41.44 115 ASP A O 1
ATOM 883 N N . GLU A 1 116 ? 44.136 -9.824 -33.872 1.00 43.81 116 GLU A N 1
ATOM 884 C CA . GLU A 1 116 ? 44.157 -9.334 -35.257 1.00 43.81 116 GLU A CA 1
ATOM 885 C C . GLU A 1 116 ? 45.423 -8.502 -35.481 1.00 43.81 116 GLU A C 1
ATOM 887 O O . GLU A 1 116 ? 45.478 -7.278 -35.354 1.00 43.81 116 GLU A O 1
ATOM 892 N N . ALA A 1 117 ? 46.493 -9.232 -35.782 1.00 44.03 117 ALA A N 1
ATOM 893 C CA . ALA A 1 117 ? 47.625 -8.703 -36.508 1.00 44.03 117 ALA A CA 1
ATOM 894 C C . ALA A 1 117 ? 47.257 -8.571 -37.999 1.00 44.03 117 ALA A C 1
ATOM 896 O O . ALA A 1 117 ? 46.492 -9.368 -38.532 1.00 44.03 117 ALA A O 1
ATOM 897 N N . PHE A 1 118 ? 47.913 -7.621 -38.669 1.00 42.69 118 PHE A N 1
ATOM 898 C CA . PHE A 1 118 ? 48.039 -7.498 -40.126 1.00 42.69 118 PHE A CA 1
ATOM 899 C C . PHE A 1 118 ? 46.795 -7.111 -40.938 1.00 42.69 118 PHE A C 1
ATOM 901 O O . PHE A 1 118 ? 46.018 -7.953 -41.360 1.00 42.69 118 PHE A O 1
ATOM 908 N N . SER A 1 119 ? 46.756 -5.846 -41.370 1.00 45.78 119 SER A N 1
ATOM 909 C CA . SER A 1 119 ? 46.689 -5.500 -42.804 1.00 45.78 119 SER A CA 1
ATOM 910 C C . SER A 1 119 ? 46.541 -3.985 -42.974 1.00 45.78 119 SER A C 1
ATOM 912 O O . SER A 1 119 ? 45.445 -3.434 -42.925 1.00 45.78 119 SER A O 1
ATOM 914 N N . GLY A 1 120 ? 47.653 -3.289 -43.205 1.00 39.66 120 GLY A N 1
ATOM 915 C CA . GLY A 1 120 ? 47.604 -1.861 -43.520 1.00 39.66 120 GLY A CA 1
ATOM 916 C C . GLY A 1 120 ? 48.930 -1.235 -43.927 1.00 39.66 120 GLY A C 1
ATOM 917 O O . GLY A 1 120 ? 49.086 -0.023 -43.815 1.00 39.66 120 GLY A O 1
ATOM 918 N N . PHE A 1 121 ? 49.898 -2.031 -44.389 1.00 41.25 121 PHE A N 1
ATOM 919 C CA . PHE A 1 121 ? 51.115 -1.513 -45.009 1.00 41.25 121 PHE A CA 1
ATOM 920 C C . PHE A 1 121 ? 50.743 -0.976 -46.402 1.00 41.25 121 PHE A C 1
ATOM 922 O O . PHE A 1 121 ? 50.818 -1.684 -47.404 1.00 41.25 121 PHE A O 1
ATOM 929 N N . LYS A 1 122 ? 50.288 0.279 -46.481 1.00 42.41 122 LYS A N 1
ATOM 930 C CA . LYS A 1 122 ? 50.253 1.011 -47.753 1.00 42.41 122 LYS A CA 1
ATOM 931 C C . LYS A 1 122 ? 51.691 1.367 -48.116 1.00 42.41 122 LYS A C 1
ATOM 933 O O . LYS A 1 122 ? 52.209 2.406 -47.715 1.00 42.41 122 LYS A O 1
ATOM 938 N N . VAL A 1 123 ? 52.342 0.477 -48.859 1.00 44.06 123 VAL A N 1
ATOM 939 C CA . VAL A 1 123 ? 53.560 0.814 -49.593 1.00 44.06 123 VAL A CA 1
ATOM 940 C C . VAL A 1 123 ? 53.156 1.837 -50.653 1.00 44.06 123 VAL A C 1
ATOM 942 O O . VAL A 1 123 ? 52.479 1.511 -51.624 1.00 44.06 123 VAL A O 1
ATOM 945 N N . ASN A 1 124 ? 53.540 3.090 -50.434 1.00 44.28 124 ASN A N 1
ATOM 946 C CA . ASN A 1 124 ? 53.488 4.140 -51.442 1.00 44.28 124 ASN A CA 1
ATOM 947 C C . ASN A 1 124 ? 54.581 3.826 -52.480 1.00 44.28 124 ASN A C 1
ATOM 949 O O . ASN A 1 124 ? 55.717 4.286 -52.367 1.00 44.28 124 ASN A O 1
ATOM 953 N N . LEU A 1 125 ? 54.271 2.967 -53.455 1.00 43.59 125 LEU A N 1
ATOM 954 C CA . LEU A 1 125 ? 55.095 2.802 -54.650 1.00 43.59 125 LEU A CA 1
ATOM 955 C C . LEU A 1 125 ? 54.850 4.016 -55.547 1.00 43.59 125 LEU A C 1
ATOM 957 O O . LEU A 1 125 ? 54.000 3.998 -56.433 1.00 43.59 125 LEU A O 1
ATOM 961 N N . ASN A 1 126 ? 55.606 5.083 -55.291 1.00 40.03 126 ASN A N 1
ATOM 962 C CA . ASN A 1 126 ? 55.803 6.158 -56.251 1.00 40.03 126 ASN A CA 1
ATOM 963 C C . ASN A 1 126 ? 56.549 5.574 -57.459 1.00 40.03 126 ASN A C 1
ATOM 965 O O . ASN A 1 126 ? 57.778 5.575 -57.501 1.00 40.03 126 ASN A O 1
ATOM 969 N N . PHE A 1 127 ? 55.810 5.056 -58.439 1.00 41.69 127 PHE A N 1
ATOM 970 C CA . PHE A 1 127 ? 56.338 4.866 -59.783 1.00 41.69 127 PHE A CA 1
ATOM 971 C C . PHE A 1 127 ? 56.496 6.251 -60.410 1.00 41.69 127 PHE A C 1
ATOM 973 O O . PHE A 1 127 ? 55.576 6.794 -61.013 1.00 41.69 127 PHE A O 1
ATOM 980 N N . THR A 1 128 ? 57.672 6.849 -60.231 1.00 44.34 128 THR A N 1
ATOM 981 C CA . THR A 1 128 ? 58.153 7.888 -61.140 1.00 44.34 128 THR A CA 1
ATOM 982 C C . THR A 1 128 ? 58.364 7.237 -62.509 1.00 44.34 128 THR A C 1
ATOM 984 O O . THR A 1 128 ? 59.209 6.339 -62.598 1.00 44.34 128 THR A O 1
ATOM 987 N N . PRO A 1 129 ? 57.629 7.629 -63.564 1.00 44.88 129 PRO A N 1
ATOM 988 C CA . PRO A 1 129 ? 57.939 7.173 -64.908 1.00 44.88 129 PRO A CA 1
ATOM 989 C C . PRO A 1 129 ? 59.325 7.699 -65.288 1.00 44.88 129 PRO A C 1
ATOM 991 O O . PRO A 1 129 ? 59.653 8.866 -65.062 1.00 44.88 129 PRO A O 1
ATOM 994 N N . ALA A 1 130 ? 60.164 6.802 -65.799 1.00 44.47 130 ALA A N 1
ATOM 995 C CA . ALA A 1 130 ? 61.482 7.144 -66.304 1.00 44.47 130 ALA A CA 1
ATOM 996 C C . ALA A 1 130 ? 61.351 8.214 -67.407 1.00 44.47 130 ALA A C 1
ATOM 998 O O . ALA A 1 130 ? 60.418 8.144 -68.210 1.00 44.47 130 ALA A O 1
ATOM 999 N N . PRO A 1 131 ? 62.264 9.197 -67.477 1.00 46.47 131 PRO A N 1
ATOM 1000 C CA . PRO A 1 131 ? 62.266 10.151 -68.572 1.00 46.47 131 PRO A CA 1
ATOM 1001 C C . PRO A 1 131 ? 62.548 9.396 -69.873 1.00 46.47 131 PRO A C 1
ATOM 1003 O O . PRO A 1 131 ? 63.634 8.846 -70.059 1.00 46.47 131 PRO A O 1
ATOM 1006 N N . HIS A 1 132 ? 61.558 9.362 -70.766 1.00 44.62 132 HIS A N 1
ATOM 1007 C CA . HIS A 1 132 ? 61.764 8.979 -72.153 1.00 44.62 132 HIS A CA 1
ATOM 1008 C C . HIS A 1 132 ? 62.792 9.944 -72.748 1.00 44.62 132 HIS A C 1
ATOM 1010 O O . HIS A 1 132 ? 62.529 11.128 -72.947 1.00 44.62 132 HIS A O 1
ATOM 1016 N N . THR A 1 133 ? 64.005 9.446 -72.967 1.00 43.81 133 THR A N 1
ATOM 1017 C CA . THR A 1 133 ? 65.005 10.127 -73.777 1.00 43.81 133 THR A CA 1
ATOM 1018 C C . THR A 1 133 ? 64.497 10.123 -75.212 1.00 43.81 133 THR A C 1
ATOM 1020 O O . THR A 1 133 ? 64.586 9.099 -75.890 1.00 43.81 133 THR A O 1
ATOM 1023 N N . ASP A 1 134 ? 63.951 11.255 -75.652 1.00 43.72 134 ASP A N 1
ATOM 1024 C CA . ASP A 1 134 ? 63.744 11.570 -77.064 1.00 43.72 134 ASP A CA 1
ATOM 1025 C C . ASP A 1 134 ? 65.101 11.507 -77.778 1.00 43.72 134 ASP A C 1
ATOM 1027 O O . ASP A 1 134 ? 65.880 12.464 -77.805 1.00 43.72 134 ASP A O 1
ATOM 1031 N N . VAL A 1 135 ? 65.415 10.342 -78.341 1.00 47.34 135 VAL A N 1
ATOM 1032 C CA . VAL A 1 135 ? 66.500 10.193 -79.305 1.00 47.34 135 VAL A CA 1
ATOM 1033 C C . VAL A 1 135 ? 66.000 10.824 -80.602 1.00 47.34 135 VAL A C 1
ATOM 1035 O O . VAL A 1 135 ? 65.285 10.200 -81.381 1.00 47.34 135 VAL A O 1
ATOM 1038 N N . LYS A 1 136 ? 66.350 12.097 -80.813 1.00 45.56 136 LYS A N 1
ATOM 1039 C CA . LYS A 1 136 ? 66.210 12.784 -82.103 1.00 45.56 136 LYS A CA 1
ATOM 1040 C C . LYS A 1 136 ? 67.013 12.033 -83.169 1.00 45.56 136 LYS A C 1
ATOM 1042 O O . LYS A 1 136 ? 68.217 12.236 -83.301 1.00 45.56 136 LYS A O 1
ATOM 1047 N N . CYS A 1 137 ? 66.339 11.188 -83.939 1.00 47.31 137 CYS A N 1
ATOM 1048 C CA . CYS A 1 137 ? 66.850 10.563 -85.157 1.00 47.31 137 CYS A CA 1
ATOM 1049 C C . CYS A 1 137 ? 66.496 11.410 -86.395 1.00 47.31 137 CYS A C 1
ATOM 1051 O O . CYS A 1 137 ? 65.907 10.893 -87.333 1.00 47.31 137 CYS A O 1
ATOM 1053 N N . ASP A 1 138 ? 66.847 12.700 -86.411 1.00 49.22 138 ASP A N 1
ATOM 1054 C CA . ASP A 1 138 ? 66.607 13.584 -87.574 1.00 49.22 138 ASP A CA 1
ATOM 1055 C C . ASP A 1 138 ? 67.882 13.871 -88.395 1.00 49.22 138 ASP A C 1
ATOM 1057 O O . ASP A 1 138 ? 67.852 14.623 -89.366 1.00 49.22 138 ASP A O 1
ATOM 1061 N N . SER A 1 139 ? 69.028 13.281 -88.042 1.00 51.06 139 SER A N 1
ATOM 1062 C CA . SER A 1 139 ? 70.316 13.578 -88.691 1.00 51.06 139 SER A CA 1
ATOM 1063 C C . SER A 1 139 ? 70.608 12.764 -89.959 1.00 51.06 139 SER A C 1
ATOM 1065 O O . SER A 1 139 ? 71.494 13.150 -90.713 1.00 51.06 139 SER A O 1
ATOM 1067 N N . HIS A 1 140 ? 69.880 11.677 -90.243 1.00 49.03 140 HIS A N 1
ATOM 1068 C CA . HIS A 1 140 ? 70.245 10.769 -91.342 1.00 49.03 140 HIS A CA 1
ATOM 1069 C C . HIS A 1 140 ? 69.596 11.075 -92.702 1.00 49.03 140 HIS A C 1
ATOM 1071 O O . HIS A 1 140 ? 70.081 10.565 -93.711 1.00 49.03 140 HIS A O 1
ATOM 1077 N N . SER A 1 141 ? 68.543 11.901 -92.786 1.00 54.16 141 SER A N 1
ATOM 1078 C CA . SER A 1 141 ? 67.933 12.233 -94.089 1.00 54.16 141 SER A CA 1
ATOM 1079 C C . SER A 1 141 ? 68.749 13.277 -94.861 1.00 54.16 141 SER A C 1
ATOM 1081 O O . SER A 1 141 ? 69.016 13.087 -96.045 1.00 54.16 141 SER A O 1
ATOM 1083 N N . ASN A 1 142 ? 69.243 14.314 -94.178 1.00 55.41 142 ASN A N 1
ATOM 1084 C CA . ASN A 1 142 ? 70.075 15.354 -94.795 1.00 55.41 142 ASN A CA 1
ATOM 1085 C C . ASN A 1 142 ? 71.450 14.830 -95.240 1.00 55.41 142 ASN A C 1
ATOM 1087 O O . ASN A 1 142 ? 71.987 15.285 -96.246 1.00 55.41 142 ASN A O 1
ATOM 1091 N N . GLU A 1 143 ? 72.015 13.861 -94.515 1.00 56.56 143 GLU A N 1
ATOM 1092 C CA . GLU A 1 143 ? 73.314 13.263 -94.846 1.00 56.56 143 GLU A CA 1
ATOM 1093 C C . GLU A 1 143 ? 73.222 12.389 -96.108 1.00 56.56 143 GLU A C 1
ATOM 1095 O O . GLU A 1 143 ? 74.109 12.416 -96.959 1.00 56.56 143 GLU A O 1
ATOM 1100 N N . ARG A 1 144 ? 72.099 11.680 -96.287 1.00 57.34 144 ARG A N 1
ATOM 1101 C CA . ARG A 1 144 ? 71.836 10.861 -97.478 1.00 57.34 144 ARG A CA 1
ATOM 1102 C C . ARG A 1 144 ? 71.575 11.718 -98.717 1.00 57.34 144 ARG A C 1
ATOM 1104 O O . ARG A 1 144 ? 72.100 11.409 -99.779 1.00 57.34 144 ARG A O 1
ATOM 1111 N N . GLU A 1 145 ? 70.841 12.823 -98.575 1.00 61.19 145 GLU A N 1
ATOM 1112 C CA . GLU A 1 145 ? 70.569 13.755 -99.679 1.00 61.19 145 GLU A CA 1
ATOM 1113 C C . GLU A 1 145 ? 71.834 14.519 -100.125 1.00 61.19 145 GLU A C 1
ATOM 1115 O O . GLU A 1 145 ? 72.011 14.797 -101.315 1.00 61.19 145 GLU A O 1
ATOM 1120 N N . ALA A 1 146 ? 72.741 14.822 -99.187 1.00 62.53 146 ALA A N 1
ATOM 1121 C CA . ALA A 1 146 ? 74.045 15.418 -99.478 1.00 62.53 146 ALA A CA 1
ATOM 1122 C C . ALA A 1 146 ? 74.979 14.430 -100.196 1.00 62.53 146 ALA A C 1
ATOM 1124 O O . ALA A 1 146 ? 75.494 14.764 -101.262 1.00 62.53 146 ALA A O 1
ATOM 1125 N N . LEU A 1 147 ? 75.109 13.200 -99.681 1.00 66.62 147 LEU A N 1
ATOM 1126 C CA . LEU A 1 147 ? 75.906 12.137 -100.309 1.00 66.62 147 LEU A CA 1
ATOM 1127 C C . LEU A 1 147 ? 75.380 11.761 -101.700 1.00 66.62 147 LEU A C 1
ATOM 1129 O O . LEU A 1 147 ? 76.160 11.474 -102.603 1.00 66.62 147 LEU A O 1
ATOM 1133 N N . GLN A 1 148 ? 74.063 11.794 -101.903 1.00 62.84 148 GLN A N 1
ATOM 1134 C CA . GLN A 1 148 ? 73.458 11.497 -103.199 1.00 62.84 148 GLN A CA 1
ATOM 1135 C C . GLN A 1 148 ? 73.724 12.618 -104.211 1.00 62.84 148 GLN A C 1
ATOM 1137 O O . GLN A 1 148 ? 74.057 12.322 -105.355 1.00 62.84 148 GLN A O 1
ATOM 1142 N N . LYS A 1 149 ? 73.682 13.896 -103.802 1.00 68.62 149 LYS A N 1
ATOM 1143 C CA . LYS A 1 149 ? 74.081 15.020 -104.671 1.00 68.62 149 LYS A CA 1
ATOM 1144 C C . LYS A 1 149 ? 75.564 14.972 -105.038 1.00 68.62 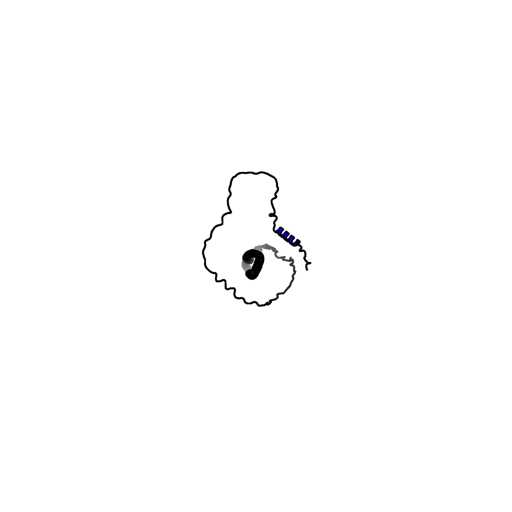149 LYS A C 1
ATOM 1146 O O . LYS A 1 149 ? 75.880 15.144 -106.215 1.00 68.62 149 LYS A O 1
ATOM 1151 N N . GLU A 1 150 ? 76.441 14.693 -104.074 1.00 70.19 150 GLU A N 1
ATOM 1152 C CA . GLU A 1 150 ? 77.884 14.522 -104.304 1.00 70.19 150 GLU A CA 1
ATOM 1153 C C . GLU A 1 150 ? 78.154 13.373 -105.282 1.00 70.19 150 GLU A C 1
ATOM 1155 O O . GLU A 1 150 ? 78.815 13.572 -106.298 1.00 70.19 150 GLU A O 1
ATOM 1160 N N . PHE A 1 151 ? 77.525 12.215 -105.064 1.00 71.56 151 PHE A N 1
ATOM 1161 C CA . PHE A 1 151 ? 77.664 11.060 -105.948 1.00 71.56 151 PHE A CA 1
ATOM 1162 C C . PHE A 1 151 ? 77.126 11.324 -107.360 1.00 71.56 151 PHE A C 1
ATOM 1164 O O . PHE A 1 151 ? 77.749 10.909 -108.333 1.00 71.56 151 PHE A O 1
ATOM 1171 N N . THR A 1 152 ? 75.997 12.030 -107.518 1.00 70.38 152 THR A N 1
ATOM 1172 C CA . THR A 1 152 ? 75.497 12.381 -108.862 1.00 70.38 152 THR A CA 1
ATOM 1173 C C . THR A 1 152 ? 76.418 13.351 -109.597 1.00 70.38 152 THR A C 1
ATOM 1175 O O . THR A 1 152 ? 76.603 13.198 -110.802 1.00 70.38 152 THR A O 1
ATOM 1178 N N . ALA A 1 153 ? 77.026 14.306 -108.885 1.00 70.12 153 ALA A N 1
ATOM 1179 C CA . ALA A 1 153 ? 77.966 15.255 -109.472 1.00 70.12 153 ALA A CA 1
ATOM 1180 C C . ALA A 1 153 ? 79.277 14.565 -109.880 1.00 70.12 153 ALA A C 1
ATOM 1182 O O . ALA A 1 153 ? 79.737 14.758 -111.005 1.00 70.12 153 ALA A O 1
ATOM 1183 N N . GLU A 1 154 ? 79.823 13.702 -109.017 1.00 73.75 154 GLU A N 1
ATOM 1184 C CA . GLU A 1 154 ? 81.000 12.883 -109.332 1.00 73.75 154 GLU A CA 1
ATOM 1185 C C . GLU A 1 154 ? 80.720 11.903 -110.477 1.00 73.75 154 GLU A C 1
ATOM 1187 O O . GLU A 1 154 ? 81.549 11.737 -111.371 1.00 73.75 154 GLU A O 1
ATOM 1192 N N . PHE A 1 155 ? 79.542 11.275 -110.505 1.00 74.38 155 PHE A N 1
ATOM 1193 C CA . PHE A 1 155 ? 79.154 10.366 -111.580 1.00 74.38 155 PHE A CA 1
ATOM 1194 C C . PHE A 1 155 ? 79.000 11.100 -112.918 1.00 74.38 155 PHE A C 1
ATOM 1196 O O . PHE A 1 155 ? 79.512 10.621 -113.929 1.00 74.38 155 PHE A O 1
ATOM 1203 N N . ASP A 1 156 ? 78.357 12.272 -112.947 1.00 73.12 156 ASP A N 1
ATOM 1204 C CA . ASP A 1 156 ? 78.263 13.090 -114.162 1.00 73.12 156 ASP A CA 1
ATOM 1205 C C . ASP A 1 156 ? 79.648 13.576 -114.623 1.00 73.12 156 ASP A C 1
ATOM 1207 O O . ASP A 1 156 ? 79.924 13.588 -115.827 1.00 73.12 156 ASP A O 1
ATOM 1211 N N . GLU A 1 157 ? 80.551 13.914 -113.699 1.00 76.25 157 GLU A N 1
ATOM 1212 C CA . GLU A 1 157 ? 81.930 14.293 -114.015 1.00 76.25 157 GLU A CA 1
ATOM 1213 C C . GLU A 1 157 ? 82.729 13.114 -114.594 1.00 76.25 157 GLU A C 1
ATOM 1215 O O . GLU A 1 157 ? 83.325 13.252 -115.666 1.00 76.25 157 GLU A O 1
ATOM 1220 N N . ILE A 1 158 ? 82.673 11.933 -113.971 1.00 75.50 158 ILE A N 1
ATOM 1221 C CA . ILE A 1 158 ? 83.323 10.705 -114.459 1.00 75.50 158 ILE A CA 1
ATOM 1222 C C . ILE A 1 158 ? 82.761 10.302 -115.822 1.00 75.50 158 ILE A C 1
ATOM 1224 O O . ILE A 1 158 ? 83.523 9.967 -116.728 1.00 75.50 158 ILE A O 1
ATOM 1228 N N . MET A 1 159 ? 81.443 10.365 -116.013 1.00 71.50 159 MET A N 1
ATOM 1229 C CA . MET A 1 159 ? 80.812 10.026 -117.291 1.00 71.50 159 MET A CA 1
ATOM 1230 C C . MET A 1 159 ? 81.180 11.032 -118.382 1.00 71.50 159 MET A C 1
ATOM 1232 O O . MET A 1 159 ? 81.411 10.637 -119.525 1.00 71.50 159 MET A O 1
ATOM 1236 N N . THR A 1 160 ? 81.318 12.314 -118.040 1.00 75.56 160 THR A N 1
ATOM 1237 C CA . THR A 1 160 ? 81.796 13.345 -118.972 1.00 75.56 160 THR A CA 1
ATOM 1238 C C . THR A 1 160 ? 83.271 13.131 -119.321 1.00 75.56 160 THR A C 1
ATOM 1240 O O . THR A 1 160 ? 83.637 13.191 -120.498 1.00 75.56 160 THR A O 1
ATOM 1243 N N . GLN A 1 161 ? 84.118 12.795 -118.343 1.00 74.00 161 GLN A N 1
ATOM 1244 C CA . GLN A 1 161 ? 85.529 12.454 -118.562 1.00 74.00 161 GLN A CA 1
ATOM 1245 C C . GLN A 1 161 ? 85.689 11.178 -119.406 1.00 74.00 161 GLN A C 1
ATOM 1247 O O . GLN A 1 161 ? 86.499 11.164 -120.332 1.00 74.00 161 GLN A O 1
ATOM 1252 N N . LEU A 1 162 ? 84.880 10.140 -119.165 1.00 70.69 162 LEU A N 1
ATOM 1253 C CA . LEU A 1 162 ? 84.865 8.895 -119.940 1.00 70.69 162 LEU A CA 1
ATOM 1254 C C . LEU A 1 162 ? 84.421 9.143 -121.390 1.00 70.69 162 LEU A C 1
ATOM 1256 O O . LEU A 1 162 ? 85.048 8.633 -122.315 1.00 70.69 162 LEU A O 1
ATOM 1260 N N . ILE A 1 163 ? 83.392 9.973 -121.605 1.00 67.81 163 ILE A N 1
ATOM 1261 C CA . ILE A 1 163 ? 82.947 10.391 -122.946 1.00 67.81 163 ILE A CA 1
ATOM 1262 C C . ILE A 1 163 ? 84.051 11.187 -123.661 1.00 67.81 163 ILE A C 1
ATOM 1264 O O . ILE A 1 163 ? 84.290 10.959 -124.846 1.00 67.81 163 ILE A O 1
ATOM 1268 N N . THR A 1 164 ? 84.763 12.063 -122.947 1.00 70.06 164 THR A N 1
ATOM 1269 C CA . THR A 1 164 ? 85.862 12.873 -123.506 1.00 70.06 164 THR A CA 1
ATOM 1270 C C . THR A 1 164 ? 87.077 12.005 -123.867 1.00 70.06 164 THR A C 1
ATOM 1272 O O . THR A 1 164 ? 87.651 12.158 -124.944 1.00 70.06 164 THR A O 1
ATOM 1275 N N . LEU A 1 165 ? 87.432 11.031 -123.021 1.00 67.25 165 LEU A N 1
ATOM 1276 C CA . LEU A 1 165 ? 88.495 10.050 -123.285 1.00 67.25 165 LEU A CA 1
ATOM 1277 C C . LEU A 1 165 ? 88.147 9.114 -124.451 1.00 67.25 165 LEU A C 1
ATOM 1279 O O . LEU A 1 165 ? 88.994 8.861 -125.311 1.00 67.25 165 LEU A O 1
ATOM 1283 N N . LEU A 1 166 ? 86.899 8.641 -124.523 1.00 63.91 166 LEU A N 1
ATOM 1284 C CA . LEU A 1 166 ? 86.405 7.823 -125.636 1.00 63.91 166 LEU A CA 1
ATOM 1285 C C . LEU A 1 166 ? 86.383 8.608 -126.959 1.00 63.91 166 LEU A C 1
ATOM 1287 O O . LEU A 1 166 ? 86.685 8.035 -128.004 1.00 63.91 166 LEU A O 1
ATOM 1291 N N . GLN A 1 167 ? 86.113 9.919 -126.924 1.00 62.84 167 GLN A N 1
ATOM 1292 C CA . GLN A 1 167 ? 86.222 10.808 -128.090 1.00 62.84 167 GLN A CA 1
ATOM 1293 C C . GLN A 1 167 ? 87.672 11.042 -128.549 1.00 62.84 167 GLN A C 1
ATOM 1295 O O . GLN A 1 167 ? 87.891 11.327 -129.725 1.00 62.84 167 GLN A O 1
ATOM 1300 N N . GLN A 1 168 ? 88.661 10.915 -127.655 1.00 61.47 168 GLN A N 1
ATOM 1301 C CA . GLN A 1 168 ? 90.070 11.196 -127.955 1.00 61.47 168 GLN A CA 1
ATOM 1302 C C . GLN A 1 168 ? 90.839 9.984 -128.516 1.00 61.47 168 GLN A C 1
ATOM 1304 O O . GLN A 1 168 ? 91.812 10.176 -129.245 1.00 61.47 168 GLN A O 1
ATOM 1309 N N . TYR A 1 169 ? 90.409 8.752 -128.216 1.00 54.56 169 TYR A N 1
ATOM 1310 C CA . TYR A 1 169 ? 91.147 7.525 -128.568 1.00 54.56 169 TYR A CA 1
ATOM 1311 C C . TYR A 1 169 ? 90.426 6.558 -129.523 1.00 54.56 169 TYR A C 1
ATOM 1313 O O . TYR A 1 169 ? 91.041 5.586 -129.962 1.00 54.56 169 TYR A O 1
ATOM 1321 N N . VAL A 1 170 ? 89.168 6.813 -129.903 1.00 54.91 170 VAL A N 1
ATOM 1322 C CA . VAL A 1 170 ? 88.415 5.947 -130.829 1.00 54.91 170 VAL A CA 1
ATOM 1323 C C . VAL A 1 170 ? 87.941 6.748 -132.051 1.00 54.91 170 VAL A C 1
ATOM 1325 O O . VAL A 1 170 ? 86.997 7.532 -131.943 1.00 54.91 170 VAL A O 1
ATOM 1328 N N . PRO A 1 171 ? 88.545 6.570 -133.242 1.00 49.31 171 PRO A N 1
ATOM 1329 C CA . PRO A 1 171 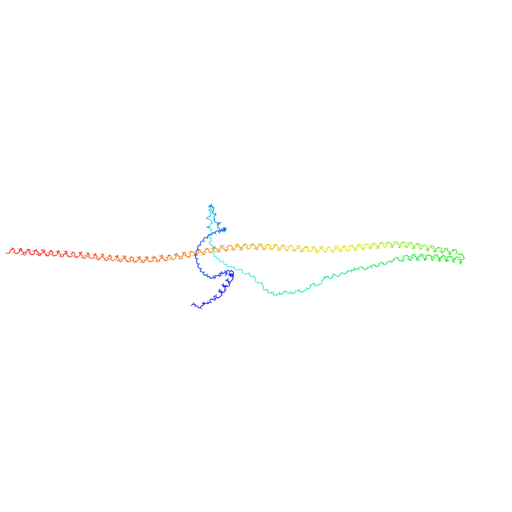? 88.038 7.166 -134.470 1.00 49.31 171 PRO A CA 1
ATOM 1330 C C . PRO A 1 171 ? 86.758 6.444 -134.917 1.00 49.31 171 PRO A C 1
ATOM 1332 O O . PRO A 1 171 ? 86.793 5.302 -135.364 1.00 49.31 171 PRO A O 1
ATOM 1335 N N . THR A 1 172 ? 85.633 7.153 -134.817 1.00 51.47 172 THR A N 1
ATOM 1336 C CA . THR A 1 172 ? 84.389 6.951 -135.585 1.00 51.47 172 THR A CA 1
ATOM 1337 C C . THR A 1 172 ? 83.782 5.540 -135.599 1.00 51.47 172 THR A C 1
ATOM 1339 O O . THR A 1 172 ? 83.808 4.862 -136.621 1.00 51.47 172 THR A O 1
ATOM 1342 N N . ASP A 1 173 ? 83.071 5.177 -134.527 1.00 50.00 173 ASP A N 1
ATOM 1343 C CA . ASP A 1 173 ? 81.839 4.385 -134.655 1.00 50.00 173 ASP A CA 1
ATOM 1344 C C . ASP A 1 173 ? 80.730 5.011 -133.787 1.00 50.00 173 ASP A C 1
ATOM 1346 O O . ASP A 1 173 ? 80.660 4.852 -132.567 1.00 50.00 173 ASP A O 1
ATOM 1350 N N . ILE A 1 174 ? 79.882 5.818 -134.432 1.00 56.72 174 ILE A N 1
ATOM 1351 C CA . ILE A 1 174 ? 78.823 6.641 -133.814 1.00 56.72 174 ILE A CA 1
ATOM 1352 C C . ILE A 1 174 ? 77.744 5.759 -133.141 1.00 56.72 174 ILE A C 1
ATOM 1354 O O . ILE A 1 174 ? 76.957 6.240 -132.323 1.00 56.72 174 ILE A O 1
ATOM 1358 N N . SER A 1 175 ? 77.714 4.456 -133.440 1.00 57.84 175 SER A N 1
ATOM 1359 C CA . SER A 1 175 ? 76.743 3.503 -132.895 1.00 57.84 175 SER A CA 1
ATOM 1360 C C . SER A 1 175 ? 76.928 3.225 -131.394 1.00 57.84 175 SER A C 1
ATOM 1362 O O . SER A 1 175 ? 75.936 3.166 -130.662 1.00 57.84 175 SER A O 1
ATOM 1364 N N . PHE A 1 176 ? 78.173 3.159 -130.909 1.00 61.09 176 PHE A N 1
ATOM 1365 C CA . PHE A 1 176 ? 78.485 2.922 -129.492 1.00 61.09 176 PHE A CA 1
ATOM 1366 C C . PHE A 1 176 ? 78.128 4.131 -128.614 1.00 61.09 176 PHE A C 1
ATOM 1368 O O . PHE A 1 176 ? 77.529 3.988 -127.547 1.00 61.09 176 PHE A O 1
ATOM 1375 N N . LEU A 1 177 ? 78.383 5.347 -129.114 1.00 58.59 177 LEU A N 1
ATOM 1376 C CA . LEU A 1 177 ? 77.993 6.587 -128.435 1.00 58.59 177 LEU A CA 1
ATOM 1377 C C . LEU A 1 177 ? 76.464 6.696 -128.292 1.00 58.59 177 LEU A C 1
ATOM 1379 O O . LEU A 1 177 ? 75.967 7.159 -127.268 1.00 58.59 177 LEU A O 1
ATOM 1383 N N . ARG A 1 178 ? 75.712 6.212 -129.291 1.00 61.31 178 ARG A N 1
ATOM 1384 C CA . ARG A 1 178 ? 74.241 6.206 -129.283 1.00 61.31 178 ARG A CA 1
ATOM 1385 C C . ARG A 1 178 ? 73.658 5.188 -128.296 1.00 61.31 178 ARG A C 1
ATOM 1387 O O . ARG A 1 178 ? 72.633 5.459 -127.671 1.00 61.31 178 ARG A O 1
ATOM 1394 N N . GLN A 1 179 ? 74.308 4.039 -128.109 1.00 65.44 179 GLN A N 1
ATOM 1395 C CA . GLN A 1 179 ? 73.940 3.087 -127.052 1.00 65.44 179 GLN A CA 1
ATOM 1396 C C . GLN A 1 179 ? 74.207 3.668 -125.662 1.00 65.44 179 GLN A C 1
ATOM 1398 O O . GLN A 1 179 ? 73.360 3.544 -124.784 1.00 65.44 179 GLN A O 1
ATOM 1403 N N . HIS A 1 180 ? 75.314 4.391 -125.485 1.00 63.91 180 HIS A N 1
ATOM 1404 C CA . HIS A 1 180 ? 75.639 5.043 -124.217 1.00 63.91 180 HIS A CA 1
ATOM 1405 C C . HIS A 1 180 ? 74.653 6.168 -123.858 1.00 63.91 180 HIS A C 1
ATOM 1407 O O . HIS A 1 180 ? 74.247 6.289 -122.704 1.00 63.91 180 HIS A O 1
ATOM 1413 N N . THR A 1 181 ? 74.183 6.950 -124.839 1.00 67.94 181 THR A N 1
ATOM 1414 C CA . THR A 1 181 ? 73.102 7.928 -124.606 1.00 67.94 181 THR A CA 1
ATOM 1415 C C . THR A 1 181 ? 71.766 7.253 -124.294 1.00 67.94 181 THR A C 1
ATOM 1417 O O . THR A 1 181 ? 71.023 7.749 -123.458 1.00 67.94 181 THR A O 1
ATOM 1420 N N . THR A 1 182 ? 71.478 6.096 -124.902 1.00 74.38 182 THR A N 1
ATOM 1421 C CA . THR A 1 182 ? 70.242 5.338 -124.624 1.00 74.38 182 THR A CA 1
ATOM 1422 C C . THR A 1 182 ? 70.270 4.724 -123.221 1.00 74.38 182 THR A C 1
ATOM 1424 O O . THR A 1 182 ? 69.285 4.818 -122.495 1.00 74.38 182 THR A O 1
ATOM 1427 N N . LEU A 1 183 ? 71.417 4.177 -122.802 1.00 75.25 183 LEU A N 1
ATOM 1428 C CA . LEU A 1 183 ? 71.640 3.684 -121.442 1.00 75.25 183 LEU A CA 1
ATOM 1429 C C . LEU A 1 183 ? 71.522 4.824 -120.422 1.00 75.25 183 LEU A C 1
ATOM 1431 O O . LEU A 1 183 ? 70.881 4.658 -119.391 1.00 75.25 183 LEU A O 1
ATOM 1435 N N . ARG A 1 184 ? 72.080 6.005 -120.724 1.00 74.81 184 ARG A N 1
ATOM 1436 C CA . ARG A 1 184 ? 71.917 7.206 -119.890 1.00 74.81 184 ARG A CA 1
ATOM 1437 C C . ARG A 1 184 ? 70.445 7.587 -119.737 1.00 74.81 184 ARG A C 1
ATOM 1439 O O . ARG A 1 184 ? 70.014 7.870 -118.624 1.00 74.81 184 ARG A O 1
ATOM 1446 N N . ASP A 1 185 ? 69.678 7.574 -120.825 1.00 76.94 185 ASP A N 1
ATOM 1447 C CA . ASP A 1 185 ? 68.249 7.901 -120.801 1.00 76.94 185 ASP A CA 1
ATOM 1448 C C . ASP A 1 185 ? 67.422 6.850 -120.040 1.00 76.94 185 ASP A C 1
ATOM 1450 O O . ASP A 1 185 ? 66.461 7.205 -119.352 1.00 76.94 185 ASP A O 1
ATOM 1454 N N . GLU A 1 186 ? 67.790 5.567 -120.118 1.00 78.06 186 GLU A N 1
ATOM 1455 C CA . GLU A 1 186 ? 67.187 4.497 -119.313 1.00 78.06 186 GLU A CA 1
ATOM 1456 C C . GLU A 1 186 ? 67.547 4.615 -117.830 1.00 78.06 186 GLU A C 1
ATOM 1458 O O . GLU A 1 186 ? 66.651 4.530 -116.992 1.00 78.06 186 GLU A O 1
ATOM 1463 N N . ILE A 1 187 ? 68.805 4.916 -117.495 1.00 76.88 187 ILE A N 1
ATOM 1464 C CA . ILE A 1 187 ? 69.235 5.202 -116.118 1.00 76.88 187 ILE A CA 1
ATOM 1465 C C . ILE A 1 187 ? 68.493 6.433 -115.583 1.00 76.88 187 ILE A C 1
ATOM 1467 O O . ILE A 1 187 ? 67.948 6.386 -114.485 1.00 76.88 187 ILE A O 1
ATOM 1471 N N . HIS A 1 188 ? 68.353 7.501 -116.376 1.00 74.31 188 HIS A N 1
ATOM 1472 C CA . HIS A 1 188 ? 67.554 8.674 -116.005 1.00 74.31 188 HIS A CA 1
ATOM 1473 C C . HIS A 1 188 ? 66.060 8.354 -115.849 1.00 74.31 188 HIS A C 1
ATOM 1475 O O . HIS A 1 188 ? 65.392 8.968 -115.015 1.00 74.31 188 HIS A O 1
ATOM 1481 N N . LYS A 1 189 ? 65.498 7.430 -116.641 1.00 79.81 189 LYS A N 1
ATOM 1482 C CA . LYS A 1 189 ? 64.109 6.969 -116.470 1.00 79.81 189 LYS A CA 1
ATOM 1483 C C . LYS A 1 189 ? 63.938 6.162 -115.189 1.00 79.81 189 LYS A C 1
ATOM 1485 O O . LYS A 1 189 ? 62.968 6.416 -114.478 1.00 79.81 189 LYS A O 1
ATOM 1490 N N . LEU A 1 190 ? 64.867 5.253 -114.895 1.00 77.19 190 LEU A N 1
ATOM 1491 C CA . LEU A 1 190 ? 64.872 4.470 -113.661 1.00 77.19 190 LEU A CA 1
ATOM 1492 C C . LEU A 1 190 ? 65.048 5.382 -112.446 1.00 77.19 190 LEU A C 1
ATOM 1494 O O . LEU A 1 190 ? 64.253 5.288 -111.526 1.00 77.19 190 LEU A O 1
ATOM 1498 N N . TRP A 1 191 ? 65.958 6.357 -112.487 1.00 75.69 191 TRP A N 1
ATOM 1499 C CA . TRP A 1 191 ? 66.109 7.365 -111.429 1.00 75.69 191 TRP A CA 1
ATOM 1500 C C . TRP A 1 191 ? 64.898 8.285 -111.289 1.00 75.69 191 TRP A C 1
ATOM 1502 O O . TRP A 1 191 ? 64.542 8.666 -110.183 1.00 75.69 191 TRP A O 1
ATOM 1512 N N . LYS A 1 192 ? 64.212 8.640 -112.382 1.00 75.44 192 LYS A N 1
ATOM 1513 C CA . LYS A 1 192 ? 62.939 9.379 -112.299 1.00 75.44 192 LYS A CA 1
ATOM 1514 C C . LYS A 1 192 ? 61.797 8.533 -111.738 1.00 75.44 192 LYS A C 1
ATOM 1516 O O . LYS A 1 192 ? 60.847 9.110 -111.217 1.00 75.44 192 LYS A O 1
ATOM 1521 N N . GLN A 1 193 ? 61.829 7.213 -111.912 1.00 76.44 193 GLN A N 1
ATOM 1522 C CA . GLN A 1 193 ? 60.894 6.303 -111.250 1.00 76.44 193 GLN A CA 1
ATOM 1523 C C . GLN A 1 193 ? 61.247 6.152 -109.771 1.00 76.44 193 GLN A C 1
ATOM 1525 O O . GLN A 1 193 ? 60.347 6.277 -108.954 1.00 76.44 193 GLN A O 1
ATOM 1530 N N . ASP A 1 194 ? 62.530 6.019 -109.446 1.00 75.31 194 ASP A N 1
ATOM 1531 C CA . ASP A 1 194 ? 63.046 5.920 -108.076 1.00 75.31 194 ASP A CA 1
ATOM 1532 C C . ASP A 1 194 ? 62.763 7.203 -107.269 1.00 75.31 194 ASP A C 1
ATOM 1534 O O . ASP A 1 194 ? 62.222 7.170 -106.173 1.00 75.31 194 ASP A O 1
ATOM 1538 N N . ALA A 1 195 ? 62.956 8.377 -107.879 1.00 71.56 195 ALA A N 1
ATOM 1539 C CA . ALA A 1 195 ? 62.590 9.663 -107.283 1.00 71.56 195 ALA A CA 1
ATOM 1540 C C . ALA A 1 195 ? 61.066 9.851 -107.117 1.00 71.56 195 ALA A C 1
ATOM 1542 O O . ALA A 1 195 ? 60.621 10.661 -106.303 1.00 71.56 195 ALA A O 1
ATOM 1543 N N . LYS A 1 196 ? 60.241 9.139 -107.903 1.00 76.25 196 LYS A N 1
ATOM 1544 C CA . LYS A 1 196 ? 58.780 9.124 -107.715 1.00 76.25 196 LYS A CA 1
ATOM 1545 C C . LYS A 1 196 ? 58.378 8.181 -106.588 1.00 76.25 196 LYS A C 1
ATOM 1547 O O . LYS A 1 196 ? 57.497 8.557 -105.820 1.00 76.25 196 LYS A O 1
ATOM 1552 N N . THR A 1 197 ? 59.012 7.014 -106.478 1.00 77.00 197 THR A N 1
ATOM 1553 C CA . THR A 1 197 ? 58.785 6.084 -105.366 1.00 77.00 197 THR A CA 1
ATOM 1554 C C . THR A 1 197 ? 59.266 6.679 -104.048 1.00 77.00 197 THR A C 1
ATOM 1556 O O . THR A 1 197 ? 58.524 6.608 -103.081 1.00 77.00 197 THR A O 1
ATOM 1559 N N . ASP A 1 198 ? 60.377 7.422 -104.031 1.00 75.81 198 ASP A N 1
ATOM 1560 C CA . ASP A 1 198 ? 60.803 8.203 -102.859 1.00 75.81 198 ASP A CA 1
ATOM 1561 C C . ASP A 1 198 ? 59.756 9.254 -102.452 1.00 75.81 198 ASP A C 1
ATOM 1563 O O . ASP A 1 198 ? 59.499 9.474 -101.268 1.00 75.81 198 ASP A O 1
ATOM 1567 N N . GLY A 1 199 ? 59.114 9.907 -103.426 1.00 76.44 199 GLY A N 1
ATOM 1568 C CA . GLY A 1 199 ? 58.034 10.861 -103.165 1.00 76.44 199 GLY A CA 1
ATOM 1569 C C . GLY A 1 199 ? 56.764 10.205 -102.611 1.00 76.44 199 GLY A C 1
ATOM 1570 O O . GLY A 1 199 ? 56.083 10.801 -101.774 1.00 76.44 199 GLY A O 1
ATOM 1571 N N . GLU A 1 200 ? 56.441 8.989 -103.059 1.00 83.06 200 GLU A N 1
ATOM 1572 C CA . GLU A 1 200 ? 55.338 8.178 -102.527 1.00 83.06 200 GLU A CA 1
ATOM 1573 C C . GLU A 1 200 ? 55.663 7.642 -101.126 1.00 83.06 200 GLU A C 1
ATOM 1575 O O . GLU A 1 200 ? 54.824 7.761 -100.232 1.00 83.06 200 GLU A O 1
ATOM 1580 N N . ASP A 1 201 ? 56.892 7.182 -100.897 1.00 82.00 201 ASP A N 1
ATOM 1581 C CA . ASP A 1 201 ? 57.386 6.713 -99.601 1.00 82.00 201 ASP A CA 1
ATOM 1582 C C . ASP A 1 201 ? 57.412 7.843 -98.568 1.00 82.00 201 ASP A C 1
ATOM 1584 O O . ASP A 1 201 ? 56.957 7.654 -97.443 1.00 82.00 201 ASP A O 1
ATOM 1588 N N . GLN A 1 202 ? 57.823 9.060 -98.942 1.00 82.62 202 GLN A N 1
ATOM 1589 C CA . GLN A 1 202 ? 57.713 10.236 -98.066 1.00 82.62 202 GLN A CA 1
ATOM 1590 C C . GLN A 1 202 ? 56.255 10.579 -97.728 1.00 82.62 202 GLN A C 1
ATOM 1592 O O . GLN A 1 202 ? 55.953 11.021 -96.615 1.00 82.62 202 GLN A O 1
ATOM 1597 N N . ARG A 1 203 ? 55.330 10.380 -98.675 1.00 87.06 203 ARG A N 1
ATOM 1598 C CA . ARG A 1 203 ? 53.895 10.624 -98.470 1.00 87.06 203 ARG A CA 1
ATOM 1599 C C . ARG A 1 203 ? 53.289 9.602 -97.513 1.00 87.06 203 ARG A C 1
ATOM 1601 O O . ARG A 1 203 ? 52.590 9.997 -96.582 1.00 87.06 203 ARG A O 1
ATOM 1608 N N . LEU A 1 204 ? 53.602 8.325 -97.718 1.00 90.44 204 LEU A N 1
ATOM 1609 C CA . LEU A 1 204 ? 53.190 7.224 -96.849 1.00 90.44 204 LEU A CA 1
ATOM 1610 C C . LEU A 1 204 ? 53.821 7.343 -95.462 1.00 90.44 204 LEU A C 1
ATOM 1612 O O . LEU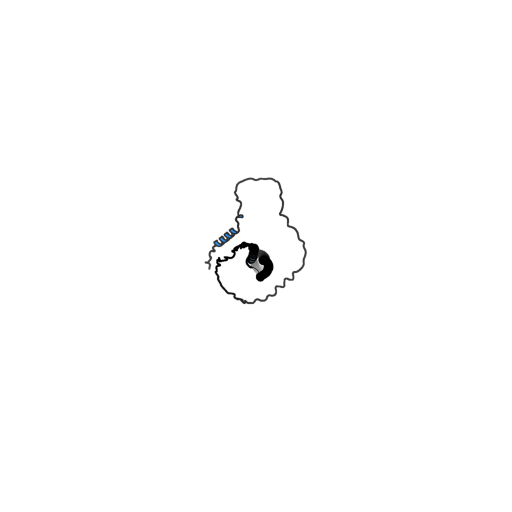 A 1 204 ? 53.136 7.126 -94.468 1.00 90.44 204 LEU A O 1
ATOM 1616 N N . GLN A 1 205 ? 55.085 7.759 -95.373 1.00 87.62 205 GLN A N 1
ATOM 1617 C CA . GLN A 1 205 ? 55.754 8.015 -94.100 1.00 87.62 205 GLN A CA 1
ATOM 1618 C C . GLN A 1 205 ? 55.055 9.138 -93.331 1.00 87.62 205 GLN A C 1
ATOM 1620 O O . GLN A 1 205 ? 54.780 8.993 -92.143 1.00 87.62 205 GLN A O 1
ATOM 1625 N N . LYS A 1 206 ? 54.680 10.223 -94.017 1.00 90.81 206 LYS A N 1
ATOM 1626 C CA . LYS A 1 206 ? 53.914 11.312 -93.407 1.00 90.81 206 LYS A CA 1
ATOM 1627 C C . LYS A 1 206 ? 52.534 10.852 -92.923 1.00 90.81 206 LYS A C 1
ATOM 1629 O O . LYS A 1 206 ? 52.138 11.211 -91.818 1.00 90.81 206 LYS A O 1
ATOM 1634 N N . GLU A 1 207 ? 51.817 10.047 -93.710 1.00 93.38 207 GLU A N 1
ATOM 1635 C CA . GLU A 1 207 ? 50.538 9.454 -93.283 1.00 93.38 207 GLU A CA 1
ATOM 1636 C C . GLU A 1 207 ? 50.709 8.510 -92.086 1.00 93.38 207 GLU A C 1
ATOM 1638 O O . GLU A 1 207 ? 49.895 8.531 -91.162 1.00 93.38 207 GLU A O 1
ATOM 1643 N N . LEU A 1 208 ? 51.777 7.711 -92.063 1.00 92.62 208 LEU A N 1
ATOM 1644 C CA . LEU A 1 208 ? 52.098 6.804 -90.965 1.00 92.62 208 LEU A CA 1
ATOM 1645 C C . LEU A 1 208 ? 52.446 7.571 -89.682 1.00 92.62 208 LEU A C 1
ATOM 1647 O O . LEU A 1 208 ? 51.981 7.192 -88.606 1.00 92.62 208 LEU A O 1
ATOM 1651 N N . ASP A 1 209 ? 53.191 8.670 -89.787 1.00 91.75 209 ASP A N 1
ATOM 1652 C CA . ASP A 1 209 ? 53.494 9.557 -88.662 1.00 91.75 209 ASP A CA 1
ATOM 1653 C C . ASP A 1 209 ? 52.234 10.271 -88.145 1.00 91.75 209 ASP A C 1
ATOM 1655 O O . ASP A 1 209 ? 52.033 10.371 -86.933 1.00 91.75 209 ASP A O 1
ATOM 1659 N N . ASP A 1 210 ? 51.340 10.714 -89.033 1.00 94.06 210 ASP A N 1
ATOM 1660 C CA . ASP A 1 210 ? 50.061 11.317 -88.642 1.00 94.06 210 ASP A CA 1
ATOM 1661 C C . ASP A 1 210 ? 49.127 10.294 -87.972 1.00 94.06 210 ASP A C 1
ATOM 1663 O O . ASP A 1 210 ? 48.480 10.613 -86.970 1.00 94.06 210 ASP A O 1
ATOM 1667 N N . LEU A 1 211 ? 49.088 9.049 -88.459 1.00 94.62 211 LEU A N 1
ATOM 1668 C CA . LEU A 1 211 ? 48.349 7.959 -87.816 1.00 94.62 211 LEU A CA 1
ATOM 1669 C C . LEU A 1 211 ? 48.941 7.583 -86.453 1.00 94.62 211 LEU A C 1
ATOM 1671 O O . LEU A 1 211 ? 48.175 7.345 -85.517 1.00 94.62 211 LEU A O 1
ATOM 1675 N N . ARG A 1 212 ? 50.273 7.570 -86.310 1.00 94.38 212 ARG A N 1
ATOM 1676 C CA . ARG A 1 212 ? 50.944 7.367 -85.014 1.00 94.38 212 ARG A CA 1
ATOM 1677 C C . ARG A 1 212 ? 50.571 8.463 -84.026 1.00 94.38 212 ARG A C 1
ATOM 1679 O O . ARG A 1 212 ? 50.067 8.146 -82.955 1.00 94.38 212 ARG A O 1
ATOM 1686 N N . ARG A 1 213 ? 50.670 9.737 -84.424 1.00 93.94 213 ARG A N 1
ATOM 1687 C CA . ARG A 1 213 ? 50.225 10.868 -83.590 1.00 93.94 213 ARG A CA 1
ATOM 1688 C C . ARG A 1 213 ? 48.760 10.733 -83.180 1.00 93.94 213 ARG A C 1
ATOM 1690 O O . ARG A 1 213 ? 48.423 10.983 -82.027 1.00 93.94 213 ARG A O 1
ATOM 1697 N N . GLN A 1 214 ? 47.878 10.326 -84.096 1.00 95.31 214 GLN A N 1
ATOM 1698 C CA . GLN A 1 214 ? 46.467 10.097 -83.767 1.00 95.31 214 GLN A CA 1
ATOM 1699 C C . GLN A 1 214 ? 46.269 8.941 -82.780 1.00 95.31 214 GLN A C 1
ATOM 1701 O O . GLN A 1 214 ? 45.401 9.034 -81.910 1.00 95.31 214 GLN A O 1
ATOM 1706 N N . LEU A 1 215 ? 47.032 7.855 -82.917 1.00 94.75 215 LEU A N 1
ATOM 1707 C CA . LEU A 1 215 ? 46.984 6.725 -81.994 1.00 94.75 215 LEU A CA 1
ATOM 1708 C C . LEU A 1 215 ? 47.463 7.143 -80.601 1.00 94.75 215 LEU A C 1
ATOM 1710 O O . LEU A 1 215 ? 46.749 6.884 -79.636 1.00 94.75 215 LEU A O 1
ATOM 1714 N N . ASP A 1 216 ? 48.583 7.859 -80.516 1.00 94.94 216 ASP A N 1
ATOM 1715 C CA . ASP A 1 216 ? 49.143 8.363 -79.258 1.00 94.94 216 ASP A CA 1
ATOM 1716 C C . ASP A 1 216 ? 48.172 9.337 -78.575 1.00 94.94 216 ASP A C 1
ATOM 1718 O O . ASP A 1 216 ? 47.903 9.230 -77.378 1.00 94.94 216 ASP A O 1
ATOM 1722 N N . MET A 1 217 ? 47.547 10.239 -79.343 1.00 94.69 217 MET A N 1
ATOM 1723 C CA . MET A 1 217 ? 46.499 11.127 -78.827 1.00 94.69 217 MET A CA 1
ATOM 1724 C C . MET A 1 217 ? 45.298 10.349 -78.281 1.00 94.69 217 MET A C 1
ATOM 1726 O O . MET A 1 217 ? 44.764 10.700 -77.228 1.00 94.69 217 MET A O 1
ATOM 1730 N N . LYS A 1 218 ? 44.853 9.297 -78.979 1.00 95.50 218 LYS A N 1
ATOM 1731 C CA . LYS A 1 218 ? 43.742 8.451 -78.515 1.00 95.50 218 LYS A CA 1
ATOM 1732 C C . LYS A 1 218 ? 44.120 7.630 -77.285 1.00 95.50 218 LYS A C 1
ATOM 1734 O O . LYS A 1 218 ? 43.276 7.477 -76.409 1.00 95.50 218 LYS A O 1
ATOM 1739 N N . GLN A 1 219 ? 45.350 7.128 -77.209 1.00 94.88 219 GLN A N 1
ATOM 1740 C CA . GLN A 1 219 ? 45.859 6.404 -76.043 1.00 94.88 219 GLN A CA 1
ATOM 1741 C C . GLN A 1 219 ? 45.936 7.324 -74.827 1.00 94.88 219 GLN A C 1
ATOM 1743 O O . GLN A 1 219 ? 45.349 7.000 -73.801 1.00 94.88 219 GLN A O 1
ATOM 1748 N N . SER A 1 220 ? 46.514 8.518 -74.970 1.00 93.94 220 SER A N 1
ATOM 1749 C CA . SER A 1 220 ? 46.538 9.512 -73.893 1.00 93.94 220 SER A CA 1
ATOM 1750 C C . SER A 1 220 ? 45.123 9.920 -73.456 1.00 93.94 220 SER A C 1
ATOM 1752 O O . SER A 1 220 ? 44.825 9.983 -72.263 1.00 93.94 220 SER A O 1
ATOM 1754 N N . ALA A 1 221 ? 44.195 10.118 -74.400 1.00 95.00 221 ALA A N 1
ATOM 1755 C CA . ALA A 1 221 ? 42.796 10.386 -74.067 1.00 95.00 221 ALA A CA 1
ATOM 1756 C C . ALA A 1 221 ? 42.144 9.220 -73.298 1.00 95.00 221 ALA A C 1
ATOM 1758 O O . ALA A 1 221 ? 41.374 9.456 -72.368 1.00 95.00 221 ALA A O 1
ATOM 1759 N N . LEU A 1 222 ? 42.459 7.971 -73.644 1.00 95.25 222 LEU A N 1
ATOM 1760 C CA . LEU A 1 222 ? 41.950 6.792 -72.943 1.00 95.25 222 LEU A CA 1
ATOM 1761 C C . LEU A 1 222 ? 42.539 6.676 -71.531 1.00 95.25 222 LEU A C 1
ATOM 1763 O O . LEU A 1 222 ? 41.787 6.474 -70.583 1.00 95.25 222 LEU A O 1
ATOM 1767 N N . GLU A 1 223 ? 43.834 6.937 -71.365 1.00 95.62 223 GLU A N 1
ATOM 1768 C CA . GLU A 1 223 ? 44.488 6.991 -70.052 1.00 95.62 223 GLU A CA 1
ATOM 1769 C C . GLU A 1 223 ? 43.861 8.060 -69.147 1.00 95.62 223 GLU A C 1
ATOM 1771 O O . GLU A 1 223 ? 43.566 7.792 -67.981 1.00 95.62 223 GLU A O 1
ATOM 1776 N N . THR A 1 224 ? 43.580 9.260 -69.675 1.00 95.19 224 THR A N 1
ATOM 1777 C CA . THR A 1 224 ? 42.877 10.290 -68.887 1.00 95.19 224 THR A CA 1
ATOM 1778 C C . THR A 1 224 ? 41.478 9.839 -68.471 1.00 95.19 224 THR A C 1
ATOM 1780 O O . THR A 1 224 ? 41.076 10.066 -67.328 1.00 95.19 224 THR A O 1
ATOM 1783 N N . LYS A 1 225 ? 40.754 9.136 -69.352 1.00 96.12 225 LYS A N 1
ATOM 1784 C CA . LYS A 1 225 ? 39.433 8.576 -69.042 1.00 96.12 225 LYS A CA 1
ATOM 1785 C C . LYS A 1 225 ? 39.498 7.470 -67.992 1.00 96.12 225 LYS A C 1
ATOM 1787 O O . LYS A 1 225 ? 38.632 7.438 -67.121 1.00 96.12 225 LYS A O 1
ATOM 1792 N N . ASP A 1 226 ? 40.519 6.622 -68.018 1.00 95.94 226 ASP A N 1
ATOM 1793 C CA . ASP A 1 226 ? 40.721 5.582 -67.004 1.00 95.94 226 ASP A CA 1
ATOM 1794 C C . ASP A 1 226 ? 41.042 6.185 -65.631 1.00 95.94 226 ASP A C 1
ATOM 1796 O O . ASP A 1 226 ? 40.511 5.741 -64.608 1.00 95.94 226 ASP A O 1
ATOM 1800 N N . ILE A 1 227 ? 41.851 7.249 -65.589 1.00 95.94 227 ILE A N 1
ATOM 1801 C CA . ILE A 1 227 ? 42.125 7.995 -64.352 1.00 95.94 227 ILE A CA 1
ATOM 1802 C C . ILE A 1 227 ? 40.836 8.634 -63.809 1.00 95.94 227 ILE A C 1
ATOM 1804 O O . ILE A 1 227 ? 40.547 8.521 -62.613 1.00 95.94 227 ILE A O 1
ATOM 1808 N N . GLU A 1 228 ? 40.032 9.266 -64.671 1.00 96.38 228 GLU A N 1
ATOM 1809 C CA . GLU A 1 228 ? 38.727 9.831 -64.296 1.00 96.38 228 GLU A CA 1
ATOM 1810 C C . GLU A 1 228 ? 37.777 8.753 -63.750 1.00 96.38 228 GLU A C 1
ATOM 1812 O O . GLU A 1 228 ? 37.153 8.948 -62.703 1.00 96.38 228 GLU A O 1
ATOM 1817 N N . LEU A 1 229 ? 37.695 7.599 -64.418 1.00 96.50 229 LEU A N 1
ATOM 1818 C CA . LEU A 1 229 ? 36.850 6.478 -64.007 1.00 96.50 229 LEU A CA 1
ATOM 1819 C C . LEU A 1 229 ? 37.282 5.919 -62.644 1.00 96.50 229 LEU A C 1
ATOM 1821 O O . LEU A 1 229 ? 36.433 5.669 -61.784 1.00 96.50 229 LEU A O 1
ATOM 1825 N N . ASN A 1 230 ? 38.588 5.781 -62.412 1.00 95.56 230 ASN A N 1
ATOM 1826 C CA . ASN A 1 230 ? 39.127 5.346 -61.125 1.00 95.56 230 ASN A CA 1
ATOM 1827 C C . ASN A 1 230 ? 38.780 6.341 -60.009 1.00 95.56 230 ASN A C 1
ATOM 1829 O O . ASN A 1 230 ? 38.257 5.924 -58.973 1.00 95.56 230 ASN A O 1
ATOM 1833 N N . SER A 1 231 ? 38.958 7.644 -60.249 1.00 96.69 231 SER A N 1
ATOM 1834 C CA . SER A 1 231 ? 38.576 8.707 -59.307 1.00 96.69 231 SER A CA 1
ATOM 1835 C C . SER A 1 231 ? 37.077 8.675 -58.971 1.00 96.69 231 SER A C 1
ATOM 1837 O O . SER A 1 231 ? 36.696 8.695 -57.796 1.00 96.69 231 SER A O 1
ATOM 1839 N N . LEU A 1 232 ? 36.208 8.526 -59.977 1.00 96.81 232 LEU A N 1
ATOM 1840 C CA . LEU A 1 232 ? 34.761 8.386 -59.772 1.00 96.81 232 LEU A CA 1
ATOM 1841 C C . LEU A 1 232 ? 34.405 7.102 -59.007 1.00 96.81 232 LEU A C 1
ATOM 1843 O O . LEU A 1 232 ? 33.526 7.124 -58.144 1.00 96.81 232 LEU A O 1
ATOM 1847 N N . SER A 1 233 ? 35.101 5.991 -59.269 1.00 96.69 233 SER A N 1
ATOM 1848 C CA . SER A 1 233 ? 34.900 4.733 -58.539 1.00 96.69 233 SER A CA 1
ATOM 1849 C C . SER A 1 233 ? 35.267 4.865 -57.056 1.00 96.69 233 SER A C 1
ATOM 1851 O O . SER A 1 233 ? 34.559 4.343 -56.192 1.00 96.69 233 SER A O 1
ATOM 1853 N N . GLU A 1 234 ? 36.326 5.613 -56.734 1.00 97.00 234 GLU A N 1
ATOM 1854 C CA . GLU A 1 234 ? 36.715 5.899 -55.354 1.00 97.00 234 GLU A CA 1
ATOM 1855 C C . GLU A 1 234 ? 35.708 6.812 -54.657 1.00 97.00 234 GLU A C 1
ATOM 1857 O O . GLU A 1 234 ? 35.345 6.558 -53.507 1.00 97.00 234 GLU A O 1
ATOM 1862 N N . GLN A 1 235 ? 35.218 7.848 -55.344 1.00 96.88 235 GLN A N 1
ATOM 1863 C CA . GLN A 1 235 ? 34.153 8.706 -54.818 1.00 96.88 235 GLN A CA 1
ATOM 1864 C C . GLN A 1 235 ? 32.882 7.903 -54.535 1.00 96.88 235 GLN A C 1
ATOM 1866 O O . GLN A 1 235 ? 32.289 8.051 -53.465 1.00 96.88 235 GLN A O 1
ATOM 1871 N N . ARG A 1 236 ? 32.504 6.999 -55.443 1.00 96.69 236 ARG A N 1
ATOM 1872 C CA . ARG A 1 236 ? 31.360 6.106 -55.254 1.00 96.69 236 ARG A CA 1
ATOM 1873 C C . ARG A 1 236 ? 31.540 5.198 -54.036 1.00 96.69 236 ARG A C 1
ATOM 1875 O O . ARG A 1 236 ? 30.630 5.124 -53.219 1.00 96.69 236 ARG A O 1
ATOM 1882 N N . ARG A 1 237 ? 32.712 4.576 -53.861 1.00 97.31 237 ARG A N 1
ATOM 1883 C CA . ARG A 1 237 ? 33.005 3.753 -52.669 1.00 97.31 237 ARG A CA 1
ATOM 1884 C C . ARG A 1 237 ? 32.920 4.560 -51.372 1.00 97.31 237 ARG A C 1
ATOM 1886 O O . ARG A 1 237 ? 32.393 4.062 -50.383 1.00 97.31 237 ARG A O 1
ATOM 1893 N N . LYS A 1 238 ? 33.401 5.811 -51.369 1.00 97.81 238 LYS A N 1
ATOM 1894 C CA . LYS A 1 238 ? 33.282 6.713 -50.207 1.00 97.81 238 LYS A CA 1
ATOM 1895 C C . LYS A 1 238 ? 31.823 7.044 -49.892 1.00 97.81 238 LYS A C 1
ATOM 1897 O O . LYS A 1 238 ? 31.438 7.016 -48.728 1.00 97.81 238 LYS A O 1
ATOM 1902 N N . LEU A 1 239 ? 31.014 7.333 -50.912 1.00 96.75 239 LEU A N 1
ATOM 1903 C CA . LEU A 1 239 ? 29.578 7.574 -50.741 1.00 96.75 239 LEU A CA 1
ATOM 1904 C C . LEU A 1 239 ? 28.859 6.329 -50.207 1.00 96.75 239 LEU A C 1
ATOM 1906 O O . LEU A 1 239 ? 28.083 6.445 -49.266 1.00 96.75 239 LEU A O 1
ATOM 1910 N N . GLU A 1 240 ? 29.155 5.143 -50.742 1.00 97.19 240 GLU A N 1
ATOM 1911 C CA . GLU A 1 240 ? 28.580 3.873 -50.271 1.00 97.19 240 GLU A CA 1
ATOM 1912 C C . GLU A 1 240 ? 28.959 3.572 -48.808 1.00 97.19 240 GLU A C 1
ATOM 1914 O O . GLU A 1 240 ? 28.104 3.136 -48.029 1.00 97.19 240 GLU A O 1
ATOM 1919 N N . ALA A 1 241 ? 30.198 3.873 -48.402 1.00 97.31 241 ALA A N 1
ATOM 1920 C CA . ALA A 1 241 ? 30.632 3.764 -47.009 1.00 97.31 241 ALA A CA 1
ATOM 1921 C C . ALA A 1 241 ? 29.855 4.725 -46.091 1.00 97.31 241 ALA A C 1
ATOM 1923 O O . ALA A 1 241 ? 29.272 4.281 -45.103 1.00 97.31 241 ALA A O 1
ATOM 1924 N N . MET A 1 242 ? 29.746 6.009 -46.456 1.00 97.69 242 MET A N 1
ATOM 1925 C CA . MET A 1 242 ? 28.969 6.989 -45.679 1.00 97.69 242 MET A CA 1
ATOM 1926 C C . MET A 1 242 ? 27.478 6.632 -45.605 1.00 97.69 242 MET A C 1
ATOM 1928 O O . MET A 1 242 ? 26.857 6.793 -44.558 1.00 97.69 242 MET A O 1
ATOM 1932 N N . CYS A 1 243 ? 26.884 6.122 -46.688 1.00 97.50 243 CYS A N 1
ATOM 1933 C CA . CYS A 1 243 ? 25.500 5.646 -46.670 1.00 97.50 243 CYS A CA 1
ATOM 1934 C C . CYS A 1 243 ? 25.318 4.467 -45.706 1.00 97.50 243 CYS A C 1
ATOM 1936 O O . CYS A 1 243 ? 24.329 4.431 -44.976 1.00 97.50 243 CYS A O 1
ATOM 1938 N N . SER A 1 244 ? 26.272 3.534 -45.671 1.00 97.12 244 SER A N 1
ATOM 1939 C CA . SER A 1 244 ? 26.238 2.395 -44.744 1.00 97.12 244 SER A CA 1
ATOM 1940 C C . SER A 1 244 ? 26.339 2.858 -43.285 1.00 97.12 244 SER A C 1
ATOM 1942 O O . SER A 1 244 ? 25.560 2.416 -42.442 1.00 97.12 244 SER A O 1
ATOM 1944 N N . GLU A 1 245 ? 27.227 3.813 -42.992 1.00 97.75 245 GLU A N 1
ATOM 1945 C CA . GLU A 1 245 ? 27.338 4.436 -41.665 1.00 97.75 245 GLU A CA 1
ATOM 1946 C C . GLU A 1 245 ? 26.049 5.160 -41.252 1.00 97.75 245 GLU A C 1
ATOM 1948 O O . GLU A 1 245 ? 25.579 4.991 -40.126 1.00 97.75 245 GLU A O 1
ATOM 1953 N N . LEU A 1 246 ? 25.426 5.917 -42.162 1.00 97.19 246 LEU A N 1
ATOM 1954 C CA . LEU A 1 246 ? 24.156 6.600 -41.893 1.00 97.19 246 LEU A CA 1
ATOM 1955 C C . LEU A 1 246 ? 23.024 5.620 -41.566 1.00 97.19 246 LEU A C 1
ATOM 1957 O O . LEU A 1 246 ? 22.235 5.890 -40.661 1.00 97.19 246 LEU A O 1
ATOM 1961 N N . VAL A 1 247 ? 22.958 4.477 -42.255 1.00 97.69 247 VAL A N 1
ATOM 1962 C CA . VAL A 1 247 ? 21.972 3.425 -41.958 1.00 97.69 247 VAL A CA 1
ATOM 1963 C C . VAL A 1 247 ? 22.188 2.854 -40.555 1.00 97.69 247 VAL A C 1
ATOM 1965 O O . VAL A 1 247 ? 21.217 2.692 -39.815 1.00 97.69 247 VAL A O 1
ATOM 1968 N N . HIS A 1 248 ? 23.436 2.606 -40.149 1.00 97.38 248 HIS A N 1
ATOM 1969 C CA . HIS A 1 248 ? 23.738 2.145 -38.791 1.00 97.38 248 HIS A CA 1
ATOM 1970 C C . HIS A 1 248 ? 23.375 3.186 -37.727 1.00 97.38 248 HIS A C 1
ATOM 1972 O O . HIS A 1 248 ? 22.701 2.854 -36.754 1.00 97.38 248 HIS A O 1
ATOM 1978 N N . ILE A 1 249 ? 23.721 4.459 -37.941 1.00 97.12 249 ILE A N 1
ATOM 1979 C CA . ILE A 1 249 ? 23.340 5.546 -37.025 1.00 97.12 249 ILE A CA 1
ATOM 1980 C C . ILE A 1 249 ? 21.814 5.643 -36.912 1.00 97.12 249 ILE A C 1
ATOM 1982 O O . ILE A 1 249 ? 21.282 5.829 -35.817 1.00 97.12 249 ILE A O 1
ATOM 1986 N N . GLN A 1 250 ? 21.089 5.490 -38.021 1.00 96.88 250 GLN A N 1
ATOM 1987 C CA . GLN A 1 250 ? 19.629 5.500 -38.011 1.00 96.88 250 GLN A CA 1
ATOM 1988 C C . GLN A 1 250 ? 19.058 4.333 -37.191 1.00 96.88 250 GLN A C 1
ATOM 1990 O O . GLN A 1 250 ? 18.134 4.541 -36.401 1.00 96.88 250 GLN A O 1
ATOM 1995 N N . GLN A 1 251 ? 19.615 3.127 -37.329 1.00 97.12 251 GLN A N 1
ATOM 1996 C CA . GLN A 1 251 ? 19.229 1.966 -36.517 1.00 97.12 251 GLN A CA 1
ATOM 1997 C C . GLN A 1 251 ? 19.503 2.196 -35.024 1.00 97.12 251 GLN A C 1
ATOM 1999 O O . GLN A 1 251 ? 18.621 1.947 -34.200 1.00 97.12 251 GLN A O 1
ATOM 2004 N N . ASP A 1 252 ? 20.664 2.752 -34.675 1.00 97.38 252 ASP A N 1
ATOM 2005 C CA . ASP A 1 252 ? 21.019 3.083 -33.290 1.00 97.38 252 ASP A CA 1
ATOM 2006 C C . ASP A 1 252 ? 20.075 4.125 -32.681 1.00 97.38 252 ASP A C 1
ATOM 2008 O O . ASP A 1 252 ? 19.697 4.029 -31.509 1.00 97.38 252 ASP A O 1
ATOM 2012 N N . VAL A 1 253 ? 19.668 5.129 -33.463 1.00 96.62 253 VAL A N 1
ATOM 2013 C CA . VAL A 1 253 ? 18.686 6.133 -33.030 1.00 96.62 253 VAL A CA 1
ATOM 2014 C C . VAL A 1 253 ? 17.320 5.489 -32.791 1.00 96.62 253 VAL A C 1
ATOM 2016 O O . VAL A 1 253 ? 16.689 5.783 -31.774 1.00 96.62 253 VAL A O 1
ATOM 2019 N N . HIS A 1 254 ? 16.874 4.587 -33.670 1.00 97.25 254 HIS A N 1
ATOM 2020 C CA . HIS A 1 254 ? 15.634 3.836 -33.456 1.00 97.25 254 HIS A CA 1
ATOM 2021 C C . HIS A 1 254 ? 15.694 2.993 -32.177 1.00 97.25 254 HIS A C 1
ATOM 2023 O O . HIS A 1 254 ? 14.813 3.120 -31.329 1.00 97.25 254 HIS A O 1
ATOM 2029 N N . PHE A 1 255 ? 16.772 2.236 -31.969 1.00 97.94 255 PHE A N 1
ATOM 2030 C CA . PHE A 1 255 ? 16.953 1.431 -30.761 1.00 97.94 255 PHE A CA 1
ATOM 2031 C C . PHE A 1 255 ? 16.964 2.281 -29.479 1.00 97.94 255 PHE A C 1
ATOM 2033 O O . PHE A 1 255 ? 16.326 1.938 -28.480 1.00 97.94 255 PHE A O 1
ATOM 2040 N N . LYS A 1 256 ? 17.636 3.440 -29.504 1.00 97.81 256 LYS A N 1
ATOM 2041 C CA . LYS A 1 256 ? 17.622 4.396 -28.384 1.00 97.81 256 LYS A CA 1
ATOM 2042 C C . LYS A 1 256 ? 16.220 4.937 -28.098 1.00 97.81 256 LYS A C 1
ATOM 2044 O O . LYS A 1 256 ? 15.872 5.119 -26.928 1.00 97.81 256 LYS A O 1
ATOM 2049 N N . ASN A 1 257 ? 15.414 5.186 -29.129 1.00 97.50 257 ASN A N 1
ATOM 2050 C CA . ASN A 1 257 ? 14.031 5.629 -28.961 1.00 97.50 257 ASN A CA 1
ATOM 2051 C C . ASN A 1 257 ? 13.165 4.539 -28.321 1.00 97.50 257 ASN A C 1
ATOM 2053 O O . ASN A 1 257 ? 12.438 4.842 -27.373 1.00 97.50 257 ASN A O 1
ATOM 2057 N N . ASP A 1 258 ? 13.310 3.286 -28.754 1.00 98.12 258 ASP A N 1
ATOM 2058 C CA . ASP A 1 258 ? 12.582 2.145 -28.187 1.00 98.12 258 ASP A CA 1
ATOM 2059 C C . ASP A 1 258 ? 12.931 1.939 -26.705 1.00 98.12 258 ASP A C 1
ATOM 2061 O O . ASP A 1 258 ? 12.038 1.819 -25.863 1.00 98.12 258 ASP A O 1
ATOM 2065 N N . ILE A 1 259 ? 14.223 2.005 -26.350 1.00 98.12 259 ILE A N 1
ATOM 2066 C CA . ILE A 1 259 ? 14.666 1.974 -24.945 1.00 98.12 259 ILE A CA 1
ATOM 2067 C C . ILE A 1 259 ? 14.048 3.129 -24.159 1.00 98.12 259 ILE A C 1
ATOM 2069 O O . ILE A 1 259 ? 13.544 2.934 -23.053 1.00 98.12 259 ILE A O 1
ATOM 2073 N N . THR A 1 260 ? 14.073 4.341 -24.713 1.00 97.50 260 THR A N 1
ATOM 2074 C CA . THR A 1 260 ? 13.527 5.525 -24.039 1.00 97.50 260 THR A CA 1
ATOM 2075 C C . THR A 1 260 ? 12.023 5.383 -23.804 1.00 97.50 260 THR A C 1
ATOM 2077 O O . THR A 1 260 ? 11.525 5.759 -22.741 1.00 97.50 260 THR A O 1
ATOM 2080 N N . GLN A 1 261 ? 11.287 4.823 -24.764 1.00 98.00 261 GLN A N 1
ATOM 2081 C CA . GLN A 1 261 ? 9.861 4.547 -24.626 1.00 98.00 261 GLN A CA 1
ATOM 2082 C C . GLN A 1 261 ? 9.596 3.472 -23.567 1.00 98.00 261 GLN A C 1
ATOM 2084 O O . GLN A 1 261 ? 8.723 3.664 -22.717 1.00 98.00 261 GLN A O 1
ATOM 2089 N N . LEU A 1 262 ? 10.379 2.392 -23.563 1.00 98.25 262 LEU A N 1
ATOM 2090 C CA . LEU A 1 262 ? 10.262 1.328 -22.568 1.00 98.25 262 LEU A CA 1
ATOM 2091 C C . LEU A 1 262 ? 10.552 1.847 -21.153 1.00 98.25 262 LEU A C 1
ATOM 2093 O O . LEU A 1 262 ? 9.811 1.543 -20.221 1.00 98.25 262 LEU A O 1
ATOM 2097 N N . LEU A 1 263 ? 11.577 2.689 -20.992 1.00 98.12 263 LEU A N 1
ATOM 2098 C CA . LEU A 1 263 ? 11.892 3.339 -19.718 1.00 98.12 263 LEU A CA 1
ATOM 2099 C C . LEU A 1 263 ? 10.766 4.272 -19.260 1.00 98.12 263 LEU A C 1
ATOM 2101 O O . LEU A 1 263 ? 10.411 4.268 -18.083 1.00 98.12 263 LEU A O 1
ATOM 2105 N N . LYS A 1 264 ? 10.161 5.039 -20.176 1.00 98.19 264 LYS A N 1
ATOM 2106 C CA . LYS A 1 264 ? 8.988 5.870 -19.855 1.00 98.19 264 LYS A CA 1
ATOM 2107 C C . LYS A 1 264 ? 7.819 5.016 -19.367 1.00 98.19 264 LYS A C 1
ATOM 2109 O O . LYS A 1 264 ? 7.236 5.346 -18.341 1.00 98.19 264 LYS A O 1
ATOM 2114 N N . GLN A 1 265 ? 7.523 3.912 -20.050 1.00 98.12 265 GLN A N 1
ATOM 2115 C CA . GLN A 1 265 ? 6.446 2.998 -19.663 1.00 98.12 265 GLN A CA 1
ATOM 2116 C C . GLN A 1 265 ? 6.723 2.302 -18.319 1.00 98.12 265 GLN A C 1
ATOM 2118 O O . GLN A 1 265 ? 5.828 2.164 -17.484 1.00 98.12 265 GLN A O 1
ATOM 2123 N N . ALA A 1 266 ? 7.966 1.887 -18.073 1.00 97.69 266 ALA A N 1
ATOM 2124 C CA . ALA A 1 266 ? 8.363 1.326 -16.785 1.00 97.69 266 ALA A CA 1
ATOM 2125 C C . ALA A 1 266 ? 8.181 2.353 -15.655 1.00 97.69 266 ALA A C 1
ATOM 2127 O O . ALA A 1 266 ? 7.602 2.026 -14.620 1.00 97.69 266 ALA A O 1
ATOM 2128 N N . ASN A 1 267 ? 8.584 3.607 -15.877 1.00 98.00 267 ASN A N 1
ATOM 2129 C CA . ASN A 1 267 ? 8.410 4.682 -14.900 1.00 98.00 267 ASN A CA 1
ATOM 2130 C C . ASN A 1 267 ? 6.932 4.979 -14.617 1.00 98.00 267 ASN A C 1
ATOM 2132 O O . ASN A 1 267 ? 6.571 5.147 -13.454 1.00 98.00 267 ASN A O 1
ATOM 2136 N N . THR A 1 268 ? 6.059 4.993 -15.631 1.00 98.25 268 THR A N 1
ATOM 2137 C CA . THR A 1 268 ? 4.614 5.171 -15.402 1.00 98.25 268 THR A CA 1
ATOM 2138 C C . THR A 1 268 ? 4.024 4.022 -14.591 1.00 98.25 268 THR A C 1
ATOM 2140 O O . THR A 1 268 ? 3.238 4.262 -13.679 1.00 98.25 268 THR A O 1
ATOM 2143 N N . ASN A 1 269 ? 4.443 2.783 -14.860 1.00 98.31 269 ASN A N 1
ATOM 2144 C CA . ASN A 1 269 ? 3.976 1.619 -14.105 1.00 98.31 269 ASN A CA 1
ATOM 2145 C C . ASN A 1 269 ? 4.442 1.665 -12.642 1.00 98.31 269 ASN A C 1
ATOM 2147 O O . ASN A 1 269 ? 3.668 1.346 -11.743 1.00 98.31 269 ASN A O 1
ATOM 2151 N N . ILE A 1 270 ? 5.688 2.085 -12.395 1.00 98.44 270 ILE A N 1
ATOM 2152 C CA . ILE A 1 270 ? 6.220 2.261 -11.037 1.00 98.44 270 ILE A CA 1
ATOM 2153 C C . ILE A 1 270 ? 5.435 3.343 -10.286 1.00 98.44 270 ILE A C 1
ATOM 2155 O O . ILE A 1 270 ? 5.086 3.134 -9.128 1.00 98.44 270 ILE A O 1
ATOM 2159 N N . LEU A 1 271 ? 5.125 4.472 -10.934 1.00 98.44 271 LEU A N 1
ATOM 2160 C CA . LEU A 1 271 ? 4.337 5.545 -10.319 1.00 98.44 271 LEU A CA 1
ATOM 2161 C C . LEU A 1 271 ? 2.923 5.081 -9.946 1.00 98.44 271 LEU A C 1
ATOM 2163 O O . LEU A 1 271 ? 2.496 5.321 -8.821 1.00 98.44 271 LEU A O 1
ATOM 2167 N N . LEU A 1 272 ? 2.243 4.355 -10.839 1.00 98.38 272 LEU A N 1
ATOM 2168 C CA . LEU A 1 272 ? 0.921 3.784 -10.553 1.00 98.38 272 LEU A CA 1
ATOM 2169 C C . LEU A 1 272 ? 0.965 2.792 -9.382 1.00 98.38 272 LEU A C 1
ATOM 2171 O O . LEU A 1 272 ? 0.096 2.814 -8.512 1.00 98.38 272 LEU A O 1
ATOM 2175 N N . LEU A 1 273 ? 1.994 1.942 -9.321 1.00 98.50 273 LEU A N 1
ATOM 2176 C CA . LEU A 1 273 ? 2.155 0.996 -8.217 1.00 98.50 273 LEU A CA 1
ATOM 2177 C C . LEU A 1 273 ? 2.427 1.711 -6.883 1.00 98.50 273 LEU A C 1
ATOM 2179 O O . LEU A 1 273 ? 1.923 1.286 -5.844 1.00 98.50 273 LEU A O 1
ATOM 2183 N N . LEU A 1 274 ? 3.206 2.797 -6.899 1.00 98.12 274 LEU A N 1
ATOM 2184 C CA . LEU A 1 274 ? 3.453 3.615 -5.709 1.00 98.12 274 LEU A CA 1
ATOM 2185 C C . LEU A 1 274 ? 2.170 4.278 -5.201 1.00 98.12 274 LEU A C 1
ATOM 2187 O O . LEU A 1 274 ? 1.927 4.250 -3.996 1.00 98.12 274 LEU A O 1
ATOM 2191 N N . GLU A 1 275 ? 1.345 4.821 -6.095 1.00 98.25 275 GLU A N 1
ATOM 2192 C CA . GLU A 1 275 ? 0.049 5.411 -5.743 1.00 98.25 275 GLU A CA 1
ATOM 2193 C C . GLU A 1 275 ? -0.887 4.365 -5.117 1.00 98.25 275 GLU A C 1
ATOM 2195 O O . GLU A 1 275 ? -1.440 4.587 -4.039 1.00 98.25 275 GLU A O 1
ATOM 2200 N N . GLN A 1 276 ? -0.965 3.168 -5.706 1.00 98.44 276 GLN A N 1
ATOM 2201 C CA . GLN A 1 276 ? -1.768 2.070 -5.164 1.00 98.44 276 GLN A CA 1
ATOM 2202 C C . GLN A 1 276 ? -1.293 1.626 -3.768 1.00 98.44 276 GLN A C 1
ATOM 2204 O O . GLN A 1 276 ? -2.108 1.382 -2.876 1.00 98.44 276 GLN A O 1
ATOM 2209 N N . LEU A 1 277 ? 0.022 1.532 -3.548 1.00 98.12 277 LEU A N 1
ATOM 2210 C CA . LEU A 1 277 ? 0.576 1.199 -2.231 1.00 98.12 277 LEU A CA 1
ATOM 2211 C C . LEU A 1 277 ? 0.324 2.309 -1.201 1.00 98.12 277 LEU A C 1
ATOM 2213 O O . LEU A 1 277 ? 0.104 2.018 -0.024 1.00 98.12 277 LEU A O 1
ATOM 2217 N N . GLN A 1 278 ? 0.344 3.578 -1.613 1.00 98.25 278 GLN A N 1
ATOM 2218 C CA . GLN A 1 278 ? -0.012 4.701 -0.741 1.00 98.25 278 GLN A CA 1
ATOM 2219 C C . GLN A 1 278 ? -1.486 4.647 -0.334 1.00 98.25 278 GLN A C 1
ATOM 2221 O O . GLN A 1 278 ? -1.792 4.818 0.848 1.00 98.25 278 GLN A O 1
ATOM 2226 N N . GLU A 1 279 ? -2.380 4.336 -1.271 1.00 98.12 279 GLU A N 1
ATOM 2227 C CA . GLU A 1 279 ? -3.805 4.169 -0.988 1.00 98.12 279 GLU A CA 1
ATOM 2228 C C . GLU A 1 279 ? -4.054 3.002 -0.021 1.00 98.12 279 GLU A C 1
ATOM 2230 O O . GLU A 1 279 ? -4.742 3.167 0.989 1.00 98.12 279 GLU A O 1
ATOM 2235 N N . GLN A 1 280 ? -3.427 1.845 -0.254 1.00 97.81 280 GLN A N 1
ATOM 2236 C CA . GLN A 1 280 ? -3.526 0.696 0.653 1.00 97.81 280 GLN A CA 1
ATOM 2237 C C . GLN A 1 280 ? -3.016 1.026 2.061 1.00 97.81 280 GLN A C 1
ATOM 2239 O O . GLN A 1 280 ? -3.654 0.666 3.051 1.00 97.81 280 GLN A O 1
ATOM 2244 N N . ASN A 1 281 ? -1.905 1.757 2.176 1.00 97.19 281 ASN A N 1
ATOM 2245 C CA . ASN A 1 281 ? -1.395 2.199 3.474 1.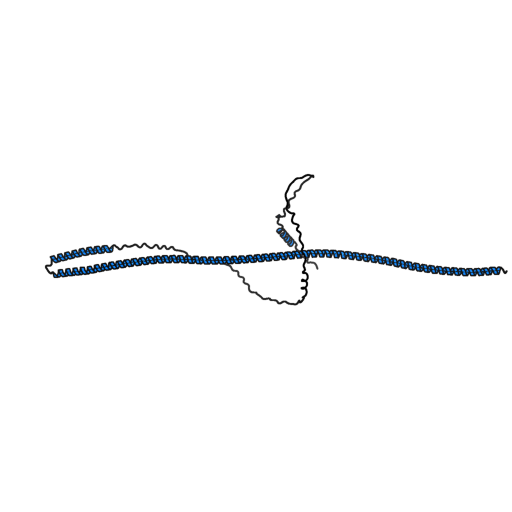00 97.19 281 ASN A CA 1
ATOM 2246 C C . ASN A 1 281 ? -2.356 3.169 4.177 1.00 97.19 281 ASN A C 1
ATOM 2248 O O . ASN A 1 281 ? -2.529 3.078 5.394 1.00 97.19 281 ASN A O 1
ATOM 2252 N N . ALA A 1 282 ? -3.011 4.069 3.437 1.00 97.62 282 ALA A N 1
ATOM 2253 C CA . ALA A 1 282 ? -4.029 4.957 3.994 1.00 97.62 282 ALA A CA 1
ATOM 2254 C C . ALA A 1 282 ? -5.250 4.171 4.503 1.00 97.62 282 ALA A C 1
ATOM 2256 O O . ALA A 1 282 ? -5.724 4.427 5.612 1.00 97.62 282 ALA A O 1
ATOM 2257 N N . GLN A 1 283 ? -5.706 3.167 3.747 1.00 97.88 283 GLN A N 1
ATOM 2258 C CA . GLN A 1 283 ? -6.801 2.279 4.155 1.00 97.88 283 GLN A CA 1
ATOM 2259 C C . GLN A 1 283 ? -6.445 1.473 5.414 1.00 97.88 283 GLN A C 1
ATOM 2261 O O . GLN A 1 283 ? -7.233 1.424 6.359 1.00 97.88 283 GLN A O 1
ATOM 2266 N N . ILE A 1 284 ? -5.239 0.893 5.472 1.00 97.94 284 ILE A N 1
ATOM 2267 C CA . ILE A 1 284 ? -4.751 0.160 6.653 1.00 97.94 284 ILE A CA 1
ATOM 2268 C C . ILE A 1 284 ? -4.678 1.085 7.871 1.00 97.94 284 ILE A C 1
ATOM 2270 O O . ILE A 1 284 ? -5.098 0.696 8.961 1.00 97.94 284 ILE A O 1
ATOM 2274 N N . LYS A 1 285 ? -4.189 2.319 7.701 1.00 98.00 285 LYS A N 1
ATOM 2275 C CA . LYS A 1 285 ? -4.110 3.301 8.787 1.00 98.00 285 LYS A CA 1
ATOM 2276 C C . LYS A 1 285 ? -5.497 3.659 9.334 1.00 98.00 285 LYS A C 1
ATOM 2278 O O . LYS A 1 285 ? -5.682 3.637 10.548 1.00 98.00 285 LYS A O 1
ATOM 2283 N N . ALA A 1 286 ? -6.475 3.908 8.463 1.00 97.25 286 ALA A N 1
ATOM 2284 C CA . ALA A 1 286 ? -7.852 4.193 8.874 1.00 97.25 286 ALA A CA 1
ATOM 2285 C C . ALA A 1 286 ? -8.507 2.998 9.599 1.00 97.25 286 ALA A C 1
ATOM 2287 O O . ALA A 1 286 ? -9.189 3.168 10.616 1.00 97.25 286 ALA A O 1
ATOM 2288 N N . ALA A 1 287 ? -8.263 1.772 9.121 1.00 97.75 287 ALA A N 1
ATOM 2289 C CA . ALA A 1 287 ? -8.740 0.555 9.778 1.00 97.75 287 ALA A CA 1
ATOM 2290 C C . ALA A 1 287 ? -8.101 0.364 11.164 1.00 97.75 287 ALA A C 1
ATOM 2292 O O . ALA A 1 287 ? -8.793 0.009 12.122 1.00 97.75 287 ALA A O 1
ATOM 2293 N N . LEU A 1 288 ? -6.802 0.650 11.294 1.00 97.75 288 LEU A N 1
ATOM 2294 C CA . LEU A 1 288 ? -6.091 0.594 12.568 1.00 97.75 288 LEU A CA 1
ATOM 2295 C C . LEU A 1 288 ? -6.636 1.626 13.564 1.00 97.75 288 LEU A C 1
ATOM 2297 O O . LEU A 1 288 ? -6.911 1.270 14.707 1.00 97.75 288 LEU A O 1
ATOM 2301 N N . GLU A 1 289 ? -6.850 2.872 13.137 1.00 97.56 289 GLU A N 1
ATOM 2302 C CA . GLU A 1 289 ? -7.452 3.920 13.975 1.00 97.56 289 GLU A CA 1
ATOM 2303 C C . GLU A 1 289 ? -8.848 3.510 14.469 1.00 97.56 289 GLU A C 1
ATOM 2305 O O . GLU A 1 289 ? -9.149 3.633 15.659 1.00 97.56 289 GLU A O 1
ATOM 2310 N N . THR A 1 290 ? -9.667 2.925 13.591 1.00 97.25 290 THR A N 1
ATOM 2311 C CA . THR A 1 290 ? -10.992 2.399 13.957 1.00 97.25 290 THR A CA 1
ATOM 2312 C C . THR A 1 290 ? -10.886 1.260 14.976 1.00 97.25 290 THR A C 1
ATOM 2314 O O . THR A 1 290 ? -11.627 1.236 15.960 1.00 97.25 290 THR A O 1
ATOM 2317 N N . SER A 1 291 ? -9.943 0.332 14.789 1.00 97.12 291 SER A N 1
ATOM 2318 C CA . SER A 1 291 ? -9.711 -0.766 15.734 1.00 97.12 291 SER A CA 1
ATOM 2319 C C . SER A 1 291 ? -9.263 -0.255 17.105 1.00 97.12 291 SER A C 1
ATOM 2321 O O . SER A 1 291 ? -9.737 -0.756 18.122 1.00 97.12 291 SER A O 1
ATOM 2323 N N . VAL A 1 292 ? -8.382 0.749 17.152 1.00 97.25 292 VAL A N 1
ATOM 2324 C CA . VAL A 1 292 ? -7.927 1.359 18.412 1.00 97.25 292 VAL A CA 1
ATOM 2325 C C . VAL A 1 292 ? -9.098 2.025 19.139 1.00 97.25 292 VAL A C 1
ATOM 2327 O O . VAL A 1 292 ? -9.277 1.801 20.336 1.00 97.25 292 VAL A O 1
ATOM 2330 N N . GLN A 1 293 ? -9.949 2.769 18.423 1.00 96.75 293 GLN A N 1
ATOM 2331 C CA . GLN A 1 293 ? -11.161 3.363 19.003 1.00 96.75 293 GLN A CA 1
ATOM 2332 C C . GLN A 1 293 ? -12.115 2.299 19.567 1.00 96.75 293 GLN A C 1
ATOM 2334 O O . GLN A 1 293 ? -12.669 2.475 20.655 1.00 96.75 293 GLN A O 1
ATOM 2339 N N . GLN A 1 294 ? -12.283 1.175 18.865 1.00 96.62 294 GLN A N 1
ATOM 2340 C CA . GLN A 1 294 ? -13.082 0.051 19.359 1.00 96.62 294 GLN A CA 1
ATOM 2341 C C . GLN A 1 294 ? -12.483 -0.560 20.630 1.00 96.62 294 GLN A C 1
ATOM 2343 O O . GLN A 1 294 ? -13.222 -0.800 21.584 1.00 96.62 294 GLN A O 1
ATOM 2348 N N . SER A 1 295 ? -11.164 -0.760 20.693 1.00 96.81 295 SER A N 1
ATOM 2349 C CA . SER A 1 295 ? -10.491 -1.259 21.899 1.00 96.81 295 SER A CA 1
ATOM 2350 C C . SER A 1 295 ? -10.649 -0.316 23.096 1.00 96.81 295 SER A C 1
ATOM 2352 O O . SER A 1 295 ? -10.915 -0.790 24.199 1.00 96.81 295 SER A O 1
ATOM 2354 N N . CYS A 1 296 ? -10.570 1.006 22.895 1.00 96.62 296 CYS A N 1
ATOM 2355 C CA . CYS A 1 296 ? -10.857 1.981 23.954 1.00 96.62 296 CYS A CA 1
ATOM 2356 C C . CYS A 1 296 ? -12.292 1.839 24.478 1.00 96.62 296 CYS A C 1
ATOM 2358 O O . CYS A 1 296 ? -12.502 1.747 25.687 1.00 96.62 296 CYS A O 1
ATOM 2360 N N . ARG A 1 297 ? -13.274 1.730 23.575 1.00 97.31 297 ARG A N 1
ATOM 2361 C CA . ARG A 1 297 ? -14.686 1.555 23.946 1.00 97.31 297 ARG A CA 1
ATOM 2362 C C . ARG A 1 297 ? -14.946 0.236 24.676 1.00 97.31 297 ARG A C 1
ATOM 2364 O O . ARG A 1 297 ? -15.772 0.194 25.584 1.00 97.31 297 ARG A O 1
ATOM 2371 N N . ILE A 1 298 ? -14.244 -0.835 24.305 1.00 97.56 298 ILE A N 1
ATOM 2372 C CA . ILE A 1 298 ? -14.289 -2.111 25.032 1.00 97.56 298 ILE A CA 1
ATOM 2373 C C . ILE A 1 298 ? -13.766 -1.916 26.460 1.00 97.56 298 ILE A C 1
ATOM 2375 O O . ILE A 1 298 ? -14.450 -2.313 27.401 1.00 97.56 298 ILE A O 1
ATOM 2379 N N . GLY A 1 299 ? -12.628 -1.239 26.638 1.00 97.50 299 GLY A N 1
ATOM 2380 C CA . GLY A 1 299 ? -12.076 -0.951 27.966 1.00 97.50 299 GLY A CA 1
ATOM 2381 C C . GLY A 1 299 ? -13.016 -0.124 28.854 1.00 97.50 299 GLY A C 1
ATOM 2382 O O . GLY A 1 299 ? -13.179 -0.423 30.038 1.00 97.50 299 GLY A O 1
ATOM 2383 N N . GLU A 1 300 ? -13.700 0.876 28.290 1.00 97.38 300 GLU A N 1
ATOM 2384 C CA . GLU A 1 300 ? -14.719 1.660 29.007 1.00 97.38 300 GLU A CA 1
ATOM 2385 C C . GLU A 1 300 ? -15.908 0.796 29.452 1.00 97.38 300 GLU A C 1
ATOM 2387 O O . GLU A 1 300 ? -16.353 0.887 30.599 1.00 97.38 300 GLU A O 1
ATOM 2392 N N . LEU A 1 301 ? -16.402 -0.083 28.573 1.00 97.44 301 LEU A N 1
ATOM 2393 C CA . LEU A 1 301 ? -17.489 -1.011 28.896 1.00 97.44 301 LEU A CA 1
ATOM 2394 C C . LEU A 1 301 ? -17.079 -2.034 29.962 1.00 97.44 301 LEU A C 1
ATOM 2396 O O . LEU A 1 301 ? -17.880 -2.352 30.842 1.00 97.44 301 LEU A O 1
ATOM 2400 N N . GLU A 1 302 ? -15.844 -2.530 29.919 1.00 97.88 302 GLU A N 1
ATOM 2401 C CA . GLU A 1 302 ? -15.300 -3.431 30.939 1.00 97.88 302 GLU A CA 1
ATOM 2402 C C . GLU A 1 302 ? -15.184 -2.741 32.304 1.00 97.88 302 GLU A C 1
ATOM 2404 O O . GLU A 1 302 ? -15.574 -3.322 33.321 1.00 97.88 302 GLU A O 1
ATOM 2409 N N . SER A 1 303 ? -14.737 -1.482 32.334 1.00 97.88 303 SER A N 1
ATOM 2410 C CA . SER A 1 303 ? -14.692 -0.675 33.560 1.00 97.88 303 SER A CA 1
ATOM 2411 C C . SER A 1 303 ? -16.095 -0.424 34.129 1.00 97.88 303 SER A C 1
ATOM 2413 O O . SER A 1 303 ? -16.339 -0.657 35.318 1.00 97.88 303 SER A O 1
ATOM 2415 N N . ALA A 1 304 ? -17.054 -0.044 33.277 1.00 97.75 304 ALA A N 1
ATOM 2416 C CA . ALA A 1 304 ? -18.448 0.148 33.674 1.00 97.75 304 ALA A CA 1
ATOM 2417 C C . ALA A 1 304 ? -19.077 -1.151 34.210 1.00 97.75 304 ALA A C 1
ATOM 2419 O O . ALA A 1 304 ? -19.772 -1.135 35.229 1.00 97.75 304 ALA A O 1
ATOM 2420 N N . LYS A 1 305 ? -18.789 -2.292 33.572 1.00 98.12 305 LYS A N 1
ATOM 2421 C CA . LYS A 1 305 ? -19.219 -3.614 34.041 1.00 98.12 305 LYS A CA 1
ATOM 2422 C C . LYS A 1 305 ? -18.648 -3.929 35.425 1.00 98.12 305 LYS A C 1
ATOM 2424 O O . LYS A 1 305 ? -19.403 -4.342 36.301 1.00 98.12 305 LYS A O 1
ATOM 2429 N N . ALA A 1 306 ? -17.352 -3.707 35.644 1.00 97.88 306 ALA A N 1
ATOM 2430 C CA . ALA A 1 306 ? -16.721 -3.934 36.944 1.00 97.88 306 ALA A CA 1
ATOM 2431 C C . ALA A 1 306 ? -17.339 -3.053 38.049 1.00 97.88 306 ALA A C 1
ATOM 2433 O O . ALA A 1 306 ? -17.582 -3.532 39.160 1.00 97.88 306 ALA A O 1
ATOM 2434 N N . SER A 1 307 ? -17.656 -1.794 37.728 1.00 98.31 307 SER A N 1
ATOM 2435 C CA . SER A 1 307 ? -18.364 -0.874 38.628 1.00 98.31 307 SER A CA 1
ATOM 2436 C C . SER A 1 307 ? -19.756 -1.402 38.995 1.00 98.31 307 SER A C 1
ATOM 2438 O O . SER A 1 307 ? -20.079 -1.531 40.176 1.00 98.31 307 SER A O 1
ATOM 2440 N N . LEU A 1 308 ? -20.556 -1.795 37.997 1.00 97.88 308 LEU A N 1
ATOM 2441 C CA . LEU A 1 308 ? -21.895 -2.357 38.210 1.00 97.88 308 LEU A CA 1
ATOM 2442 C C . LEU A 1 308 ? -21.866 -3.659 39.020 1.00 97.88 308 LEU A C 1
ATOM 2444 O O . LEU A 1 308 ? -22.729 -3.876 39.872 1.00 97.88 308 LEU A O 1
ATOM 2448 N N . GLU A 1 309 ? -20.878 -4.525 38.795 1.00 98.12 309 GLU A N 1
ATOM 2449 C CA . GLU A 1 309 ? -20.706 -5.741 39.594 1.00 98.12 309 GLU A CA 1
ATOM 2450 C C . GLU A 1 309 ? -20.393 -5.425 41.065 1.00 98.12 309 GLU A C 1
ATOM 2452 O O . GLU A 1 309 ? -20.917 -6.094 41.960 1.00 98.12 309 GLU A O 1
ATOM 2457 N N . SER A 1 310 ? -19.579 -4.401 41.333 1.00 98.06 310 SER A N 1
ATOM 2458 C CA . SER A 1 310 ? -19.296 -3.928 42.695 1.00 98.06 310 SER A CA 1
ATOM 2459 C C . SER A 1 310 ? -20.554 -3.382 43.386 1.00 98.06 310 SER A C 1
ATOM 2461 O O . SER A 1 310 ? -20.848 -3.739 44.535 1.00 98.06 310 SER A O 1
ATOM 2463 N N . ASP A 1 311 ? -21.351 -2.585 42.670 1.00 97.81 311 ASP A N 1
ATOM 2464 C CA . ASP A 1 311 ? -22.621 -2.047 43.170 1.00 97.81 311 ASP A CA 1
ATOM 2465 C C . ASP A 1 311 ? -23.641 -3.153 43.445 1.00 97.81 311 ASP A C 1
ATOM 2467 O O . ASP A 1 311 ? -24.364 -3.115 44.448 1.00 97.81 311 ASP A O 1
ATOM 2471 N N . LEU A 1 312 ? -23.694 -4.170 42.584 1.00 97.38 312 LEU A N 1
ATOM 2472 C CA . LEU A 1 312 ? -24.582 -5.314 42.758 1.00 97.38 312 LEU A CA 1
ATOM 2473 C C . LEU A 1 312 ? -24.197 -6.129 43.998 1.00 97.38 312 LEU A C 1
ATOM 2475 O O . LEU A 1 312 ? -25.076 -6.448 44.803 1.00 97.38 312 LEU A O 1
ATOM 2479 N N . ARG A 1 313 ? -22.899 -6.388 44.216 1.00 98.12 313 ARG A N 1
ATOM 2480 C CA . ARG A 1 313 ? -22.402 -7.046 45.441 1.00 98.12 313 ARG A CA 1
ATOM 2481 C C . ARG A 1 313 ? -22.734 -6.232 46.692 1.00 98.12 313 ARG A C 1
ATOM 2483 O O . ARG A 1 313 ? -23.245 -6.786 47.665 1.00 98.12 313 ARG A O 1
ATOM 2490 N N . SER A 1 314 ? -22.521 -4.918 46.650 1.00 97.94 314 SER A N 1
ATOM 2491 C CA . SER A 1 314 ? -22.822 -4.011 47.766 1.00 97.94 314 SER A CA 1
ATOM 2492 C C . SER A 1 314 ? -24.319 -3.986 48.098 1.00 97.94 314 SER A C 1
ATOM 2494 O O . SER A 1 314 ? -24.714 -4.065 49.263 1.00 97.94 314 SER A O 1
ATOM 2496 N N . ASN A 1 315 ? -25.179 -3.938 47.076 1.00 97.06 315 ASN A N 1
ATOM 2497 C CA . ASN A 1 315 ? -26.629 -4.042 47.249 1.00 97.06 315 ASN A CA 1
ATOM 2498 C C . ASN A 1 315 ? -27.048 -5.411 47.800 1.00 97.06 315 ASN A C 1
ATOM 2500 O O . ASN A 1 315 ? -27.927 -5.481 48.659 1.00 97.06 315 ASN A O 1
ATOM 2504 N N . GLN A 1 316 ? -26.423 -6.496 47.342 1.00 97.50 316 GLN A N 1
ATOM 2505 C CA . GLN A 1 316 ? -26.702 -7.841 47.840 1.00 97.50 316 GLN A CA 1
ATOM 2506 C C . GLN A 1 316 ? -26.341 -7.977 49.324 1.00 97.50 316 GLN A C 1
ATOM 2508 O O . GLN A 1 316 ? -27.145 -8.496 50.099 1.00 97.50 316 GLN A O 1
ATOM 2513 N N . GLN A 1 317 ? -25.192 -7.440 49.742 1.00 97.25 317 GLN A N 1
ATOM 2514 C CA . GLN A 1 317 ? -24.792 -7.403 51.150 1.00 97.25 317 GLN A CA 1
ATOM 2515 C C . GLN A 1 317 ? -25.773 -6.580 51.998 1.00 97.25 317 GLN A C 1
ATOM 2517 O O . GLN A 1 317 ? -26.161 -7.009 53.087 1.00 97.25 317 GLN A O 1
ATOM 2522 N N . ARG A 1 318 ? -26.237 -5.428 51.491 1.00 97.56 318 ARG A N 1
ATOM 2523 C CA . ARG A 1 318 ? -27.250 -4.612 52.179 1.00 97.56 318 ARG A CA 1
ATOM 2524 C C . ARG A 1 318 ? -28.553 -5.384 52.382 1.00 97.56 318 ARG A C 1
ATOM 2526 O O . ARG A 1 318 ? -29.042 -5.449 53.505 1.00 97.56 318 ARG A O 1
ATOM 2533 N N . ARG A 1 319 ? -29.056 -6.050 51.336 1.00 96.50 319 ARG A N 1
ATOM 2534 C CA . ARG A 1 319 ? -30.265 -6.890 51.427 1.00 96.50 319 ARG A CA 1
ATOM 2535 C C . ARG A 1 319 ? -30.112 -8.028 52.435 1.00 96.50 319 ARG A C 1
ATOM 2537 O O . ARG A 1 319 ? -31.063 -8.339 53.144 1.00 96.50 319 ARG A O 1
ATOM 2544 N N . GLN A 1 320 ? -28.936 -8.651 52.519 1.00 96.50 320 GLN A N 1
ATOM 2545 C CA . GLN A 1 320 ? -28.671 -9.694 53.517 1.00 96.50 320 GLN A CA 1
ATOM 2546 C C . GLN A 1 320 ? -28.711 -9.139 54.947 1.00 96.50 320 GLN A C 1
ATOM 2548 O O . GLN A 1 320 ? -29.325 -9.749 55.823 1.00 96.50 320 GLN A O 1
ATOM 2553 N N . SER A 1 321 ? -28.117 -7.963 55.171 1.00 95.94 321 SER A N 1
ATOM 2554 C CA . SER A 1 321 ? -28.178 -7.264 56.460 1.00 95.94 321 SER A CA 1
ATOM 2555 C C . SER A 1 321 ? -29.617 -6.903 56.848 1.00 95.94 321 SER A C 1
ATOM 2557 O O . SER A 1 321 ? -30.058 -7.201 57.959 1.00 95.94 321 SER A O 1
ATOM 2559 N N . GLU A 1 322 ? -30.390 -6.348 55.910 1.00 96.69 322 GLU A N 1
ATOM 2560 C CA . GLU A 1 322 ? -31.812 -6.036 56.106 1.00 96.69 322 GLU A CA 1
ATOM 2561 C C . GLU A 1 322 ? -32.633 -7.295 56.415 1.00 96.69 322 GLU A C 1
ATOM 2563 O O . GLU A 1 322 ? -33.459 -7.289 57.326 1.00 96.69 322 GLU A O 1
ATOM 2568 N N . ALA A 1 323 ? -32.379 -8.410 55.723 1.00 96.38 323 ALA A N 1
ATOM 2569 C CA . ALA A 1 323 ? -33.038 -9.683 56.006 1.00 96.38 323 ALA A CA 1
ATOM 2570 C C . ALA A 1 323 ? -32.727 -10.199 57.424 1.00 96.38 323 ALA A C 1
ATOM 2572 O O . ALA A 1 323 ? -33.625 -10.690 58.113 1.00 96.38 323 ALA A O 1
ATOM 2573 N N . HIS A 1 324 ? -31.482 -10.054 57.891 1.00 96.56 324 HIS A N 1
ATOM 2574 C CA . HIS A 1 324 ? -31.109 -10.371 59.274 1.00 96.56 324 HIS A CA 1
ATOM 2575 C C . HIS A 1 324 ? -31.814 -9.461 60.286 1.00 96.56 324 HIS A C 1
ATOM 2577 O O . HIS A 1 324 ? -32.351 -9.956 61.278 1.00 96.56 324 HIS A O 1
ATOM 2583 N N . ALA A 1 325 ? -31.860 -8.151 60.034 1.00 97.06 325 ALA A N 1
ATOM 2584 C CA . ALA A 1 325 ? -32.565 -7.204 60.896 1.00 97.06 325 ALA A CA 1
ATOM 2585 C C . ALA A 1 325 ? -34.067 -7.526 60.982 1.00 97.06 325 ALA A C 1
ATOM 2587 O O . ALA A 1 325 ? -34.620 -7.608 62.077 1.00 97.06 325 ALA A O 1
ATOM 2588 N N . ASN A 1 326 ? -34.704 -7.809 59.844 1.00 96.75 326 ASN A N 1
ATOM 2589 C CA . ASN A 1 326 ? -36.112 -8.203 59.783 1.00 96.75 326 ASN A CA 1
ATOM 2590 C C . ASN A 1 326 ? -36.387 -9.523 60.515 1.00 96.75 326 ASN A C 1
ATOM 2592 O O . ASN A 1 326 ? -37.445 -9.681 61.120 1.00 96.75 326 ASN A O 1
ATOM 2596 N N . THR A 1 327 ? -35.440 -10.465 60.494 1.00 97.62 327 THR A N 1
ATOM 2597 C CA . THR A 1 327 ? -35.564 -11.726 61.241 1.00 97.62 327 THR A CA 1
ATOM 2598 C C . THR A 1 327 ? -35.549 -11.473 62.748 1.00 97.62 327 THR A C 1
ATOM 2600 O O . THR A 1 327 ? -36.458 -11.926 63.436 1.00 97.62 327 THR A O 1
ATOM 2603 N N . LYS A 1 328 ? -34.619 -10.647 63.246 1.00 97.50 328 LYS A N 1
ATOM 2604 C CA . LYS A 1 328 ? -34.581 -10.246 64.666 1.00 97.50 328 LYS A CA 1
ATOM 2605 C C . LYS A 1 328 ? -35.846 -9.506 65.104 1.00 97.50 328 LYS A C 1
ATOM 2607 O O . LYS A 1 328 ? -36.358 -9.747 66.191 1.00 97.50 328 LYS A O 1
ATOM 2612 N N . LEU A 1 329 ? -36.362 -8.604 64.265 1.00 97.38 329 LEU A N 1
ATOM 2613 C CA . LEU A 1 329 ? -37.618 -7.900 64.550 1.00 97.38 329 LEU A CA 1
ATOM 2614 C C . LEU A 1 329 ? -38.806 -8.865 64.641 1.00 97.38 329 LEU A C 1
ATOM 2616 O O . LEU A 1 329 ? -39.666 -8.690 65.506 1.00 97.38 329 LEU A O 1
ATOM 2620 N N . ARG A 1 330 ? -38.843 -9.896 63.788 1.00 97.75 330 ARG A N 1
ATOM 2621 C CA . ARG A 1 330 ? -39.862 -10.950 63.854 1.00 97.75 330 ARG A CA 1
ATOM 2622 C C . ARG A 1 330 ? -39.759 -11.741 65.159 1.00 97.75 330 ARG A C 1
ATOM 2624 O O . ARG A 1 330 ? -40.754 -11.840 65.859 1.00 97.75 330 ARG A O 1
ATOM 2631 N N . GLU A 1 331 ? -38.563 -12.192 65.534 1.00 98.00 331 GLU A N 1
ATOM 2632 C CA . GLU A 1 331 ? -38.329 -12.912 66.797 1.00 98.00 331 GLU A CA 1
ATOM 2633 C C . GLU A 1 331 ? -38.747 -12.089 68.028 1.00 98.00 331 GLU A C 1
ATOM 2635 O O . GLU A 1 331 ? -39.410 -12.602 68.928 1.00 98.00 331 GLU A O 1
ATOM 2640 N N . LEU A 1 332 ? -38.408 -10.794 68.061 1.00 98.25 332 LEU A N 1
ATOM 2641 C CA . LEU A 1 332 ? -38.854 -9.883 69.122 1.00 98.25 332 LEU A CA 1
ATOM 2642 C C . LEU A 1 332 ? -40.381 -9.767 69.162 1.00 98.25 332 LEU A C 1
ATOM 2644 O O . LEU A 1 332 ? -40.972 -9.789 70.240 1.00 98.25 332 LEU A O 1
ATOM 2648 N N . THR A 1 333 ? -41.016 -9.659 67.995 1.00 98.19 333 THR A N 1
ATOM 2649 C CA . THR A 1 333 ? -42.479 -9.606 67.888 1.00 98.19 333 THR A CA 1
ATOM 2650 C C . THR A 1 333 ? -43.107 -10.891 68.426 1.00 98.19 333 THR A C 1
ATOM 2652 O O . THR A 1 333 ? -44.051 -10.812 69.210 1.00 98.19 333 THR A O 1
ATOM 2655 N N . ASP A 1 334 ? -42.552 -12.053 68.083 1.00 98.31 334 ASP A N 1
ATOM 2656 C CA . ASP A 1 334 ? -43.037 -13.356 68.546 1.00 98.31 334 ASP A CA 1
ATOM 2657 C C . ASP A 1 334 ? -42.894 -13.500 70.071 1.00 98.31 334 ASP A C 1
ATOM 2659 O O . ASP A 1 334 ? -43.845 -13.900 70.742 1.00 98.31 334 ASP A O 1
ATOM 2663 N N . MET A 1 335 ? -41.755 -13.095 70.651 1.00 98.00 335 MET A N 1
ATOM 2664 C CA . MET A 1 335 ? -41.560 -13.104 72.109 1.00 98.00 335 MET A CA 1
ATOM 2665 C C . MET A 1 335 ? -42.543 -12.184 72.841 1.00 98.00 335 MET A C 1
ATOM 2667 O O . MET A 1 335 ? -43.075 -12.554 73.890 1.00 98.00 335 MET A O 1
ATOM 2671 N N . VAL A 1 336 ? -42.803 -10.988 72.303 1.00 98.25 336 VAL A N 1
ATOM 2672 C CA . VAL A 1 336 ? -43.786 -10.058 72.880 1.00 98.25 336 VAL A CA 1
ATOM 2673 C C . VAL A 1 336 ? -45.196 -10.640 72.787 1.00 98.25 336 VAL A C 1
ATOM 2675 O O . VAL A 1 336 ? -45.944 -10.582 73.764 1.00 98.25 336 VAL A O 1
ATOM 2678 N N . GLN A 1 337 ? -45.557 -11.234 71.647 1.00 98.12 337 GLN A N 1
ATOM 2679 C CA . GLN A 1 337 ? -46.858 -11.880 71.471 1.00 98.12 337 GLN A CA 1
ATOM 2680 C C . GLN A 1 337 ? -47.047 -13.060 72.428 1.00 98.12 337 GLN A C 1
ATOM 2682 O O . GLN A 1 337 ? -48.117 -13.183 73.022 1.00 98.12 337 GLN A O 1
ATOM 2687 N N . GLU A 1 338 ? -46.030 -13.900 72.617 1.00 98.06 338 GLU A N 1
ATOM 2688 C CA . GLU A 1 338 ? -46.115 -15.059 73.509 1.00 98.06 338 GLU A CA 1
ATOM 2689 C C . GLU A 1 338 ? -46.168 -14.648 74.986 1.00 98.06 338 GLU A C 1
ATOM 2691 O O . GLU A 1 338 ? -46.984 -15.168 75.747 1.00 98.06 338 GLU A O 1
ATOM 2696 N N . SER A 1 339 ? -45.388 -13.633 75.375 1.00 98.25 339 SER A N 1
ATOM 2697 C CA . SER A 1 339 ? -45.481 -13.019 76.705 1.00 98.25 339 SER A CA 1
ATOM 2698 C C . SER A 1 339 ? -46.887 -12.469 76.967 1.00 98.25 339 SER A C 1
ATOM 2700 O O . SER A 1 339 ? -47.491 -12.760 78.001 1.00 98.25 339 SER A O 1
ATOM 2702 N N . HIS A 1 340 ? -47.466 -11.751 75.996 1.00 98.12 340 HIS A N 1
ATOM 2703 C CA . HIS A 1 340 ? -48.838 -11.260 76.096 1.00 98.12 340 HIS A CA 1
ATOM 2704 C C . HIS A 1 340 ? -49.854 -12.406 76.217 1.00 98.12 340 HIS A C 1
ATOM 2706 O O . HIS A 1 340 ? -50.721 -12.347 77.087 1.00 98.12 340 HIS A O 1
ATOM 2712 N N . ARG A 1 341 ? -49.748 -13.465 75.399 1.00 98.44 341 ARG A N 1
ATOM 2713 C CA . ARG A 1 341 ? -50.625 -14.646 75.505 1.00 98.44 341 ARG A CA 1
ATOM 2714 C C . ARG A 1 341 ? -50.544 -15.278 76.892 1.00 98.44 341 ARG A C 1
ATOM 2716 O O . ARG A 1 341 ? -51.587 -15.472 77.506 1.00 98.44 341 ARG A O 1
ATOM 2723 N N . SER A 1 342 ? -49.336 -15.517 77.406 1.00 98.50 342 SER A N 1
ATOM 2724 C CA . SER A 1 342 ? -49.117 -16.095 78.738 1.00 98.50 342 SER A CA 1
ATOM 2725 C C . SER A 1 342 ? -49.699 -15.225 79.857 1.00 98.50 342 SER A C 1
ATOM 2727 O O . SER A 1 342 ? -50.262 -15.748 80.824 1.00 98.50 342 SER A O 1
ATOM 2729 N N . LEU A 1 343 ? -49.571 -13.898 79.750 1.00 98.31 343 LEU A N 1
ATOM 2730 C CA . LEU A 1 343 ? -50.146 -12.959 80.715 1.00 98.31 343 LEU A CA 1
ATOM 2731 C C . LEU A 1 343 ? -51.674 -12.981 80.679 1.00 98.31 343 LEU A C 1
ATOM 2733 O O . LEU A 1 343 ? -52.297 -13.070 81.735 1.00 98.31 343 LEU A O 1
ATOM 2737 N N . VAL A 1 344 ? -52.277 -12.946 79.486 1.00 98.44 344 VAL A N 1
ATOM 2738 C CA . VAL A 1 344 ? -53.736 -13.034 79.322 1.00 98.44 344 VAL A CA 1
ATOM 2739 C C . VAL A 1 344 ? -54.260 -14.346 79.902 1.00 98.44 344 VAL A C 1
ATOM 2741 O O . VAL A 1 344 ? -55.148 -14.306 80.745 1.00 98.44 344 VAL A O 1
ATOM 2744 N N . THR A 1 345 ? -53.649 -15.490 79.573 1.00 98.31 345 THR A N 1
ATOM 2745 C CA . THR A 1 345 ? -54.078 -16.791 80.118 1.00 98.31 345 THR A CA 1
ATOM 2746 C C . THR A 1 345 ? -53.934 -16.876 81.638 1.00 98.31 345 THR A C 1
ATOM 2748 O O . THR A 1 345 ? -54.771 -17.485 82.301 1.00 98.31 345 THR A O 1
ATOM 2751 N N . THR A 1 346 ? -52.891 -16.261 82.210 1.00 98.06 346 THR A N 1
ATOM 2752 C CA . THR A 1 346 ? -52.702 -16.225 83.671 1.00 98.06 346 THR A CA 1
ATOM 2753 C C . THR A 1 346 ? -53.760 -15.347 84.333 1.00 98.06 346 THR A C 1
ATOM 2755 O O . THR A 1 346 ? -54.352 -15.749 85.331 1.00 98.06 346 THR A O 1
ATOM 2758 N N . ASN A 1 347 ? -54.041 -14.173 83.764 1.00 98.12 347 ASN A N 1
ATOM 2759 C CA . ASN A 1 347 ? -55.095 -13.290 84.259 1.00 98.12 347 ASN A CA 1
ATOM 2760 C C . ASN A 1 347 ? -56.476 -13.951 84.169 1.00 98.12 347 ASN A C 1
ATOM 2762 O O . ASN A 1 347 ? -57.234 -13.869 85.131 1.00 98.12 347 ASN A O 1
ATOM 2766 N N . ASP A 1 348 ? -56.783 -14.649 83.073 1.00 98.19 348 ASP A N 1
ATOM 2767 C CA . ASP A 1 348 ? -58.039 -15.391 82.914 1.00 98.19 348 ASP A CA 1
ATOM 2768 C C . ASP A 1 348 ? -58.189 -16.482 83.986 1.00 98.19 348 ASP A C 1
ATOM 2770 O O . ASP A 1 348 ? -59.255 -16.631 84.588 1.00 98.19 348 ASP A O 1
ATOM 2774 N N . TYR A 1 349 ? -57.110 -17.214 84.282 1.00 98.31 349 TYR A N 1
ATOM 2775 C CA . TYR A 1 349 ? -57.097 -18.213 85.351 1.00 98.31 349 TYR A CA 1
ATOM 2776 C C . TYR A 1 349 ? -57.314 -17.582 86.736 1.00 98.31 349 TYR A C 1
ATOM 2778 O O . TYR A 1 349 ? -58.157 -18.054 87.498 1.00 98.31 349 TYR A O 1
ATOM 2786 N N . LEU A 1 350 ? -56.620 -16.481 87.043 1.00 98.31 350 LEU A N 1
ATOM 2787 C CA . LEU A 1 350 ? -56.778 -15.760 88.312 1.00 98.31 350 LEU A CA 1
ATOM 2788 C C . LEU A 1 350 ? -58.186 -15.172 88.480 1.00 98.31 350 LEU A C 1
ATOM 2790 O O . LEU A 1 350 ? -58.741 -15.206 89.578 1.00 98.31 350 LEU A O 1
ATOM 2794 N N . LEU A 1 351 ? -58.785 -14.648 87.406 1.00 98.25 351 LEU A N 1
ATOM 2795 C CA . LEU A 1 351 ? -60.170 -14.172 87.419 1.00 98.25 351 LEU A CA 1
ATOM 2796 C C . LEU A 1 351 ? -61.140 -15.316 87.724 1.00 98.25 351 LEU A C 1
ATOM 2798 O O . LEU A 1 351 ? -62.032 -15.149 88.558 1.00 98.25 351 LEU A O 1
ATOM 2802 N N . LYS A 1 352 ? -60.922 -16.490 87.125 1.00 97.69 352 LYS A N 1
ATOM 2803 C CA . LYS A 1 352 ? -61.717 -17.687 87.404 1.00 97.69 352 LYS A CA 1
ATOM 2804 C C . LYS A 1 352 ? -61.556 -18.170 88.851 1.00 97.69 352 LYS A C 1
ATOM 2806 O O . LYS A 1 352 ? -62.558 -18.432 89.511 1.00 97.69 352 LYS A O 1
ATOM 2811 N N . GLU A 1 353 ? -60.334 -18.230 89.383 1.00 97.75 353 GLU A N 1
ATOM 2812 C CA . GLU A 1 353 ? -60.100 -18.571 90.797 1.00 97.75 353 GLU A CA 1
ATOM 2813 C C . GLU A 1 353 ? -60.768 -17.568 91.747 1.00 97.75 353 GLU A C 1
ATOM 2815 O O . GLU A 1 353 ? -61.349 -17.959 92.762 1.00 97.75 353 GLU A O 1
ATOM 2820 N N . LEU A 1 354 ? -60.732 -16.274 91.413 1.00 97.88 354 LEU A N 1
ATOM 2821 C CA . LEU A 1 354 ? -61.401 -15.232 92.188 1.00 97.88 354 LEU A CA 1
ATOM 2822 C C . LEU A 1 354 ? -62.925 -15.417 92.181 1.00 97.88 354 LEU A C 1
ATOM 2824 O O . LEU A 1 354 ? -63.570 -15.233 93.216 1.00 97.88 354 LEU A O 1
ATOM 2828 N N . GLU A 1 355 ? -63.512 -15.775 91.040 1.00 97.88 355 GLU A N 1
ATOM 2829 C CA . GLU A 1 355 ? -64.936 -16.108 90.934 1.00 97.88 355 GLU A CA 1
ATOM 2830 C C . GLU A 1 355 ? -65.296 -17.352 91.753 1.00 97.88 355 GLU A C 1
ATOM 2832 O O . GLU A 1 355 ? -66.275 -17.328 92.505 1.00 97.88 355 GLU A O 1
ATOM 2837 N N . GLU A 1 356 ? -64.480 -18.406 91.692 1.00 97.69 356 GLU A N 1
ATOM 2838 C CA . GLU A 1 356 ? -64.659 -19.616 92.500 1.00 97.69 356 GLU A CA 1
ATOM 2839 C C . GLU A 1 356 ? -64.555 -19.322 94.005 1.00 97.69 356 GLU A C 1
ATOM 2841 O O . GLU A 1 356 ? -65.376 -19.804 94.792 1.00 97.69 356 GLU A O 1
ATOM 2846 N N . ALA A 1 357 ? -63.592 -18.496 94.423 1.00 97.19 357 ALA A N 1
ATOM 2847 C CA . ALA A 1 357 ? -63.433 -18.070 95.812 1.00 97.19 357 ALA A CA 1
ATOM 2848 C C . ALA A 1 357 ? -64.624 -17.223 96.290 1.00 97.19 357 ALA A C 1
ATOM 2850 O O . ALA A 1 357 ? -65.153 -17.461 97.379 1.00 97.19 357 ALA A O 1
ATOM 2851 N N . LYS A 1 358 ? -65.100 -16.282 95.460 1.00 97.81 358 LYS A N 1
ATOM 2852 C CA . LYS A 1 358 ? -66.321 -15.503 95.733 1.00 97.81 358 LYS A CA 1
ATOM 2853 C C . LYS A 1 358 ? -67.539 -16.413 95.892 1.00 97.81 358 LYS A C 1
ATOM 2855 O O . LYS A 1 358 ? -68.326 -16.213 96.819 1.00 97.81 358 LYS A O 1
ATOM 2860 N N . LEU A 1 359 ? -67.687 -17.415 95.023 1.00 97.88 359 LEU A N 1
ATOM 2861 C CA . LEU A 1 359 ? -68.787 -18.376 95.084 1.00 97.88 359 LEU A CA 1
ATOM 2862 C C . LEU A 1 359 ? -68.735 -19.206 96.374 1.00 97.88 359 LEU A C 1
ATOM 2864 O O . LEU A 1 359 ? -69.745 -19.293 97.074 1.00 97.88 359 LEU A O 1
ATOM 2868 N N . LYS A 1 360 ? -67.567 -19.762 96.725 1.00 97.31 360 LYS A N 1
ATOM 2869 C CA . LYS A 1 360 ? -67.360 -20.512 97.980 1.00 97.31 360 LYS A CA 1
ATOM 2870 C C . LYS A 1 360 ? -67.680 -19.658 99.205 1.00 97.31 360 LYS A C 1
ATOM 2872 O O . LYS A 1 360 ? -68.474 -20.073 100.043 1.00 97.31 360 LYS A O 1
ATOM 2877 N N . HIS A 1 361 ? -67.156 -18.435 99.268 1.00 97.56 361 HIS A N 1
ATOM 2878 C CA . HIS A 1 361 ? -67.435 -17.519 100.373 1.00 97.56 361 HIS A CA 1
ATOM 2879 C C . HIS A 1 361 ? -68.931 -17.189 100.489 1.00 97.56 361 HIS A C 1
ATOM 2881 O O . HIS A 1 361 ? -69.497 -17.215 101.580 1.00 97.56 361 HIS A O 1
ATOM 2887 N N . SER A 1 362 ? -69.609 -16.931 99.365 1.00 97.62 362 SER A N 1
ATOM 2888 C CA . SER A 1 362 ? -71.059 -16.701 99.350 1.00 97.62 362 SER A CA 1
ATOM 2889 C C . SER A 1 362 ? -71.845 -17.907 99.888 1.00 97.62 362 SER A C 1
ATOM 2891 O O . SER A 1 362 ? -72.801 -17.735 100.656 1.00 97.62 362 SER A O 1
ATOM 2893 N N . GLN A 1 363 ? -71.423 -19.128 99.542 1.00 97.50 363 GLN A N 1
ATOM 2894 C CA . GLN A 1 363 ? -71.998 -20.367 100.073 1.00 97.50 363 GLN A CA 1
ATOM 2895 C C . GLN A 1 363 ? -71.752 -20.512 101.582 1.00 97.50 363 GLN A C 1
ATOM 2897 O O . GLN A 1 363 ? -72.703 -20.789 102.316 1.00 97.50 363 GLN A O 1
ATOM 2902 N N . GLU A 1 364 ? -70.528 -20.270 102.058 1.00 97.25 364 GLU A N 1
ATOM 2903 C CA . GLU A 1 364 ? -70.166 -20.310 103.484 1.00 97.25 364 GLU A CA 1
ATOM 2904 C C . GLU A 1 364 ? -70.961 -19.289 104.304 1.00 97.25 364 GLU A C 1
ATOM 2906 O O . GLU A 1 364 ? -71.556 -19.640 105.323 1.00 97.25 364 GLU A O 1
ATOM 2911 N N . VAL A 1 365 ? -71.054 -18.039 103.839 1.00 97.69 365 VAL A N 1
ATOM 2912 C CA . VAL A 1 365 ? -71.862 -16.990 104.482 1.00 97.69 365 VAL A CA 1
ATOM 2913 C C . VAL A 1 365 ? -73.333 -17.394 104.524 1.00 97.69 365 VAL A C 1
ATOM 2915 O O . VAL A 1 365 ? -73.983 -17.253 105.561 1.00 97.69 365 VAL A O 1
ATOM 2918 N N . SER A 1 366 ? -73.860 -17.953 103.433 1.00 96.75 366 SER A N 1
ATOM 2919 C CA . SER A 1 366 ? -75.236 -18.460 103.388 1.00 96.75 366 SER A CA 1
ATOM 2920 C C . SER A 1 366 ? -75.454 -19.616 104.370 1.00 96.75 366 SER A C 1
ATOM 2922 O O . SER A 1 366 ? -76.496 -19.680 105.028 1.00 96.75 366 SER A O 1
ATOM 2924 N N . GLN A 1 367 ? -74.484 -20.523 104.503 1.00 96.94 367 GLN A N 1
ATOM 2925 C CA . GLN A 1 367 ? -74.520 -21.617 105.471 1.00 96.94 367 GLN A CA 1
ATOM 2926 C C . GLN A 1 367 ? -74.461 -21.094 106.911 1.00 96.94 367 GLN A C 1
ATOM 2928 O O . GLN A 1 367 ? -75.283 -21.497 107.735 1.00 96.94 367 GLN A O 1
ATOM 2933 N N . MET A 1 368 ? -73.563 -20.152 107.216 1.00 95.94 368 MET A N 1
ATOM 2934 C CA . MET A 1 368 ? -73.512 -19.494 108.524 1.00 95.94 368 MET A CA 1
ATOM 2935 C C . MET A 1 368 ? -74.820 -18.771 108.845 1.00 95.94 368 MET A C 1
ATOM 2937 O O . MET A 1 368 ? -75.304 -18.871 109.968 1.00 95.94 368 MET A O 1
ATOM 2941 N N . LEU A 1 369 ? -75.421 -18.079 107.873 1.00 96.75 369 LEU A N 1
ATOM 2942 C CA . LEU A 1 369 ? -76.696 -17.389 108.053 1.00 96.75 369 LEU A CA 1
ATOM 2943 C C . LEU A 1 369 ? -77.820 -18.379 108.384 1.00 96.75 369 LEU A C 1
ATOM 2945 O O . LEU A 1 369 ? -78.586 -18.139 109.319 1.00 96.75 369 LEU A O 1
ATOM 2949 N N . LYS A 1 370 ? -77.887 -19.519 107.682 1.00 96.88 370 LYS A N 1
ATOM 2950 C CA . LYS A 1 370 ? -78.809 -20.617 108.020 1.00 96.88 370 LYS A CA 1
ATOM 2951 C C . LYS A 1 370 ? -78.561 -21.122 109.444 1.00 96.88 370 LYS A C 1
ATOM 2953 O O . LYS A 1 370 ? -79.505 -21.204 110.227 1.00 96.88 370 LYS A O 1
ATOM 2958 N N . ASN A 1 371 ? -77.307 -21.397 109.808 1.00 96.44 371 ASN A N 1
ATOM 2959 C CA . ASN A 1 371 ? -76.938 -21.868 111.147 1.00 96.44 371 ASN A CA 1
ATOM 2960 C C . ASN A 1 371 ? -77.323 -20.857 112.240 1.00 96.44 371 ASN A C 1
ATOM 2962 O O . ASN A 1 371 ? -77.915 -21.235 113.249 1.00 96.44 371 ASN A O 1
ATOM 2966 N N . TYR A 1 372 ? -77.055 -19.568 112.020 1.00 96.69 372 TYR A N 1
ATOM 2967 C CA . TYR A 1 372 ? -77.445 -18.482 112.917 1.00 96.69 372 TYR A CA 1
ATOM 2968 C C . TYR A 1 372 ? -78.966 -18.399 113.076 1.00 96.69 372 TYR A C 1
ATOM 2970 O O . TYR A 1 372 ? -79.464 -18.291 114.194 1.00 96.69 372 TYR A O 1
ATOM 2978 N N . GLN A 1 373 ? -79.725 -18.495 111.979 1.00 95.06 373 GLN A N 1
ATOM 2979 C CA . GLN A 1 373 ? -81.188 -18.520 112.029 1.00 95.06 373 GLN A CA 1
ATOM 2980 C C . GLN A 1 373 ? -81.718 -19.731 112.804 1.00 95.06 373 GLN A C 1
ATOM 2982 O O . GLN A 1 373 ? -82.655 -19.577 113.589 1.00 95.06 373 GLN A O 1
ATOM 2987 N N . HIS A 1 374 ? -81.132 -20.917 112.612 1.00 94.06 374 HIS A N 1
ATOM 2988 C CA . HIS A 1 374 ? -81.463 -22.105 113.401 1.00 94.06 374 HIS A CA 1
ATOM 2989 C C . HIS A 1 374 ? -81.194 -21.870 114.887 1.00 94.06 374 HIS A C 1
ATOM 2991 O O . HIS A 1 374 ? -82.117 -22.007 115.684 1.00 94.06 374 HIS A O 1
ATOM 2997 N N . LEU A 1 375 ? -79.986 -21.432 115.251 1.00 94.62 375 LEU A N 1
ATOM 2998 C CA . LEU A 1 375 ? -79.615 -21.142 116.637 1.00 94.62 375 LEU A CA 1
ATOM 2999 C C . LEU A 1 375 ? -80.538 -20.092 117.275 1.00 94.62 375 LEU A C 1
ATOM 3001 O O . LEU A 1 375 ? -81.005 -20.280 118.396 1.00 94.62 375 LEU A O 1
ATOM 3005 N N . LYS A 1 376 ? -80.859 -19.019 116.541 1.00 95.19 376 LYS A N 1
ATOM 3006 C CA . LYS A 1 376 ? -81.800 -17.974 116.966 1.00 95.19 376 LYS A CA 1
ATOM 3007 C C . LYS A 1 376 ? -83.192 -18.543 117.251 1.00 95.19 376 LYS A C 1
ATOM 3009 O O . LYS A 1 376 ? -83.790 -18.179 118.260 1.00 95.19 376 LYS A O 1
ATOM 3014 N N . LYS A 1 377 ? -83.702 -19.439 116.396 1.00 93.69 377 LYS A N 1
ATOM 3015 C CA . LYS A 1 377 ? -84.979 -20.136 116.630 1.00 93.69 377 LYS A CA 1
ATOM 3016 C C . LYS A 1 377 ? -84.913 -20.984 117.900 1.00 93.69 377 LYS A C 1
ATOM 3018 O O . LYS A 1 377 ? -85.781 -20.832 118.751 1.00 93.69 377 LYS A O 1
ATOM 3023 N N . THR A 1 378 ? -83.882 -21.817 118.068 1.00 92.25 378 THR A N 1
ATOM 3024 C CA . THR A 1 378 ? -83.711 -22.661 119.267 1.00 92.25 378 THR A CA 1
ATOM 3025 C C . THR A 1 378 ? -83.625 -21.828 120.546 1.00 92.25 378 THR A C 1
ATOM 3027 O O . THR A 1 378 ? -84.246 -22.170 121.546 1.00 92.25 378 THR A O 1
ATOM 3030 N N . HIS A 1 379 ? -82.908 -20.701 120.508 1.00 89.38 379 HIS A N 1
ATOM 3031 C CA . HIS A 1 379 ? -82.821 -19.774 121.634 1.00 89.38 379 HIS A CA 1
ATOM 3032 C C . HIS A 1 379 ? -84.174 -19.119 121.956 1.00 89.38 379 HIS A C 1
ATOM 3034 O O . HIS A 1 379 ? -84.545 -19.052 123.124 1.00 89.38 379 HIS A O 1
ATOM 3040 N N . SER A 1 380 ? -84.939 -18.705 120.936 1.00 86.25 380 SER A N 1
ATOM 3041 C CA . SER A 1 380 ? -86.310 -18.201 121.116 1.00 86.25 380 SER A CA 1
ATOM 3042 C C . SER A 1 380 ? -87.213 -19.244 121.781 1.00 86.25 380 SER A C 1
ATOM 3044 O O . SER A 1 380 ? -87.908 -18.909 122.733 1.00 86.25 380 SER A O 1
ATOM 3046 N N . TYR A 1 381 ? -87.154 -20.510 121.345 1.00 85.31 381 TYR A N 1
ATOM 3047 C CA . TYR A 1 381 ? -87.914 -21.598 121.974 1.00 85.31 381 TYR A CA 1
ATOM 3048 C C . TYR A 1 381 ? -87.535 -21.795 123.450 1.00 85.31 381 TYR A C 1
ATOM 3050 O O . TYR A 1 381 ? -88.426 -21.933 124.282 1.00 85.31 381 TYR A O 1
ATOM 3058 N N . LEU A 1 382 ? -86.241 -21.757 123.793 1.00 82.44 382 LEU A N 1
ATOM 3059 C CA . LEU A 1 382 ? -85.782 -21.852 125.187 1.00 82.44 382 LEU A CA 1
ATOM 3060 C C . LEU A 1 382 ? -86.302 -20.689 126.054 1.00 82.44 382 LEU A C 1
ATOM 3062 O O . LEU A 1 382 ? -86.747 -20.903 127.183 1.00 82.44 382 LEU A O 1
ATOM 3066 N N . LEU A 1 383 ? -86.280 -19.464 125.523 1.00 78.50 383 LEU A N 1
ATOM 3067 C CA . LEU A 1 383 ? -86.815 -18.271 126.190 1.00 78.50 383 LEU A CA 1
ATOM 3068 C C . LEU A 1 383 ? -88.333 -18.345 126.405 1.00 78.50 383 LEU A C 1
ATOM 3070 O O . LEU A 1 383 ? -88.808 -17.919 127.455 1.00 78.50 383 LEU A O 1
ATOM 3074 N N . ASP A 1 384 ? -89.087 -18.899 125.455 1.00 75.88 384 ASP A N 1
ATOM 3075 C CA . ASP A 1 384 ? -90.538 -19.060 125.595 1.00 75.88 384 ASP A CA 1
ATOM 3076 C C . ASP A 1 384 ? -90.902 -20.192 126.571 1.00 75.88 384 ASP A C 1
ATOM 3078 O O . ASP A 1 384 ? -91.812 -20.022 127.380 1.00 75.88 384 ASP A O 1
ATOM 3082 N N . THR A 1 385 ? -90.136 -21.293 126.618 1.00 70.44 385 THR A N 1
ATOM 3083 C CA . THR A 1 385 ? -90.309 -22.326 127.663 1.00 70.44 385 THR A CA 1
ATOM 3084 C C . THR A 1 385 ? -89.981 -21.824 129.072 1.00 70.44 385 THR A C 1
ATOM 3086 O O . THR A 1 385 ? -90.569 -22.298 130.038 1.00 70.44 385 THR A O 1
ATOM 3089 N N . SER A 1 386 ? -89.096 -20.830 129.198 1.00 62.44 386 SER A N 1
ATOM 3090 C CA . SER A 1 386 ? -88.752 -20.183 130.474 1.00 62.44 386 SER A CA 1
ATOM 3091 C C . SER A 1 386 ? -89.863 -19.257 131.007 1.00 62.44 386 SER A C 1
ATOM 3093 O O . SER A 1 386 ? -89.882 -18.942 132.189 1.00 62.44 386 SER A O 1
ATOM 3095 N N . LYS A 1 387 ? -90.819 -18.831 130.164 1.00 59.72 387 LYS A N 1
ATOM 3096 C CA . LYS A 1 387 ? -91.969 -17.986 130.560 1.00 59.72 387 LYS A CA 1
ATOM 3097 C C . LYS A 1 387 ? -93.229 -18.778 130.942 1.00 59.72 387 LYS A C 1
ATOM 3099 O O . LYS A 1 387 ? -94.255 -18.177 131.258 1.00 59.72 387 LYS A O 1
ATOM 3104 N N . HIS A 1 388 ? -93.199 -20.105 130.837 1.00 52.19 388 HIS A N 1
ATOM 3105 C CA . HIS A 1 388 ? -94.311 -21.004 131.187 1.00 52.19 388 HIS A CA 1
ATOM 3106 C C . HIS A 1 388 ? -93.990 -21.915 132.382 1.00 52.19 388 HIS A C 1
ATOM 3108 O O . HIS A 1 388 ? -94.711 -22.879 132.641 1.00 52.19 388 HIS A O 1
ATOM 3114 N N . VAL A 1 389 ? -92.933 -21.570 133.114 1.00 45.69 389 VAL A N 1
ATOM 3115 C CA . VAL A 1 389 ? -92.620 -22.015 134.477 1.00 45.69 389 VAL A CA 1
ATOM 3116 C C . VAL A 1 389 ? -92.705 -20.780 135.360 1.00 45.69 389 VAL A C 1
ATOM 3118 O O . VAL A 1 389 ? -93.254 -20.902 136.475 1.00 45.69 389 VAL A O 1
#

InterPro domains:
  IPR055320 Centrosomal protein of 72 kDa-like [PTHR23311] (157-381)

Secondary structure (DSSP, 8-state):
---------THHHHHHHHHHHHHHS-GGG--PPPP---------------------S-----------------SSSSSSS----------------------------------------------PPP--------SHHHHHHHHHHHHHHHHHHHHHHHHHHHHHH----HHHHHHHHHHHHHHHHHHHHHHHHHHHHHHHHHHHHHHHHHHHHHHHHHHHHHHHHHHHHHHHHHHHHHHHHHHHHHHHHHHHHHHHHHHHHHHHHHHHHHHHHHHHHHHHHHHHHHHHHHHHHHHHHHHHHHHHHHHHHHHHHHHHHHHHHHHHHHHHHHHHHHHHHHHHHHHHHHHHHHHHHHHHHHHHHHHHHHHHHHHHHHHHHHHHHTT--

Radius of gyration: 85.46 Å; chains: 1; bounding box: 186×83×270 Å

Organism: Geodia barretti (NCBI:txid519541)

pLDDT: mean 74.61, std 23.07, range [30.41, 98.5]

Sequence (389 aa):
MLLHLRTLDERAVVDSDRKAAIMHFTTAQACLPDAQPDVRTGKPNCSEQQKKHGALHAEMVHTIAPHQALQDNTDELLELAHSGSSVRAPMKANLMRNKSAARESHARIGHNEGDEAFSGFKVNLNFTPAPHTDVKCDSHSNEREALQKEFTAEFDEIMTQLITLLQQYVPTDISFLRQHTTLRDEIHKLWKQDAKTDGEDQRLQKELDDLRRQLDMKQSALETKDIELNSLSEQRRKLEAMCSELVHIQQDVHFKNDITQLLKQANTNILLLLEQLQEQNAQIKAALETSVQQSCRIGELESAKASLESDLRSNQQRRQSEAHANTKLRELTDMVQESHRSLVTTNDYLLKELEEAKLKHSQEVSQMLKNYQHLKKTHSYLLDTSKHV

Foldseek 3Di:
DDDDPDDPPCVVVVVVVVVVCPVPDDVPVPPDDDDDDDDDDDDDDDDDDDDDDDDDDDDDDDDDDDDDDDDDDDDDPPPPPDDDDDDDDDDDDDDDDDDDDDDDDDDDDDDDDDDDDDDDPPPPPPPPPDPDPPPPPPPPPVVVVVVVVVVVVVVVVVVVVVVVVCVVPDPDDVVVVVVVVVVVVVVVVVVVVVVVVVVVVVVVVVVVVVVVVVVVVVVVVVVVVVVVVVVVVVVVVVVVVVVVVVVVVVVVVVVVVVVVVVVVVVVVVVVVVVVVVVVVVVVVVVVVVVVVVVVVVVVVVVVVVVVVVVVVVVVVVVVVVVVVVVVVVVVVVVVVVVVVVVVVVVVVVVVVVVVVVVVVVVVVVVVVVVVVVVVVVVVVVVVVVVVVD